Protein 3VYP (pdb70)

Secondary structure (DSSP, 8-state):
-------TT-EE-EEEES-TT-EE-TT--EEEEESS--S-HHHHHHTEEEEEES---EEEEESSSSEEEEEESSPPPTT-EEEEEE--TT-B-STT-EE---EEEEEEE---EEEEEETTTTEEEEEETTEEEEEEE-B-B-TTSPPPBEEEE---EEEEEEEEGGGGT--SSSSS--EEEEEEEEE--TTS-EEEE-GGGTTTTTT---BSSSEEE-HHHHHHHHHH--TT-EEEEES-SS-B--TTSSS-GGGS-HHHHHH-SS--/------SSPPB-EEEES-TT-EE-TTPPEEEEESS--S-HHHHHHHEEEEEES---EEEEESSSSEEEEEESSPPPTT-EEEEEE--BT-B-STT-BB---EEEEEEE---EEEEEETTTTEEEEEETTEEEEEEE-B-B-TTSPPPBEEEE---EEEEEEEEGGGGT--SSSTT--EEEEEEEEE--TT--EEEE-GGGTTTTTT---BSSSEEE-HHHHHHHHHH--TT-EEEEES-SS-B--TTSSS-GGGS-HHHHHH--

CATH classification: 2.60.40.3710 (+1 more: 2.40.440.10)

Organism: Mycobacterium tuberculosis (strain ATCC 25618 / H37Rv) (NCBI:txid83332)

InterPro domains:
  IPR005490 L,D-transpeptidase catalytic domain [PF03734] (256-377)
  IPR005490 L,D-transpeptidase catalytic domain [PS52029] (253-378)
  IPR005490 L,D-transpeptidase catalytic domain [cd16913] (261-378)
  IPR038063 L,D-transpeptidase catalytic domain-like [G3DSA:2.40.440.10] (251-392)
  IPR038063 L,D-transpeptidase catalytic domain-like [SSF141523] (251-377)
  IPR041280 Bacterial Ig domain, transpeptidase-associated [PF17964] (71-232)
  IPR050979 Bacterial L,D-transpeptidase [PTHR30582] (17-380)

B-factor: mean 23.91, std 18.4, range [8.26, 238.25]

Foldseek 3Di:
DDDADADPPQEKEWDWDDAAAEAAAQQDWIKIFIPDFFDFVVQQVVQKDKAKVVGADKAWAALDRGMITIDGQDGHDAFMKMKIKRRFPQGPRDPSHGYNGIDIGIYGYHWAWEWEQEPVQQWTFIDTNRDTDDIFFWAFAAPVQGAAFAKFFWDDWDQKDWDFCVVVVDHLPDVVTNTDIWGLWIDGFLVDATETEDPPCAVCGRPYHDDNGHIYTHHVVSNVCSVPHGGGHMYGYDDMPHHHDDCSRVGRVSVDRPVVRRVHDGDD/DAADDFPDEAKEWDWDDAAAEEAAQQDWIKIFIPDFFPAVVQQVVQKDKQKVVDADWAWAALDRGMITIDGQDGHDAFMKMKIKRRFHRGDRDPRYGYPGIDIHIYGYHWAWEWEQEPVQQWTFIDTNRHTDDIWFWAFAALVQGAAFAKFFWDDWDQKDWDWPVVVPDHLPDDVTNIDIWGLWIAGFLVGATETADCPCAVCGRPYHDDNGHIYTHHVVSNVCSVPHGGGHMYGYDDMPHHHDDCSRVRRVSRQNRVRRRVHD

Nearest PDB structures (foldseek):
  8j65-assembly2_B  TM=9.862E-01  e=6.750E-53  Mycobacterium tuberculosis
  4qra-assembly2_B  TM=9.720E-01  e=5.420E-53  Mycobacterium tuberculosis H37Rv
  5d7h-assembly1_A  TM=9.629E-01  e=1.234E-52  Mycobacterium tuberculosis CDC1551
  4qra-assembly1_A  TM=9.646E-01  e=1.537E-52  Mycobacterium tuberculosis H37Rv
  3tx4-assembly1_A  TM=9.701E-01  e=3.313E-52  Mycobacterium tuberculosis

Structure (mmCIF, N/CA/C/O backbone):
data_3VYP
#
_entry.id   3VYP
#
_cell.length_a   67.610
_cell.length_b   73.280
_cell.length_c   103.630
_cell.angle_alpha   90.00
_cell.angle_beta   90.00
_cell.angle_gamma   90.00
#
_symmetry.space_group_name_H-M   'P 21 21 21'
#
loop_
_entity.id
_entity.type
_entity.pdbx_description
1 polymer 'Probable conserved lipoprotein LPPS'
2 non-polymer GLYCEROL
3 non-polymer '(2S,3R,4S)-4-{[(3S,5R)-5-(dimethylcarbamoyl)pyrrolidin-3-yl]sulfanyl}-2-[(2S,3R)-3-hydroxy-1-oxobutan-2-yl]-3-methyl-3,4-dihydro-2H-pyrrole-5-carboxylic acid'
4 water water
#
loop_
_atom_site.group_PDB
_atom_site.id
_atom_site.type_symbol
_atom_site.label_atom_id
_atom_site.label_alt_id
_atom_site.label_comp_id
_atom_site.label_asym_id
_atom_site.label_entity_id
_atom_site.label_seq_id
_atom_site.pdbx_PDB_ins_code
_atom_site.Cartn_x
_atom_site.Cartn_y
_atom_site.Cartn_z
_atom_site.occupancy
_atom_site.B_iso_or_equiv
_atom_site.auth_seq_id
_atom_site.auth_comp_id
_atom_site.auth_asym_id
_atom_site.auth_atom_id
_atom_site.pdbx_PDB_model_num
ATOM 1 N N . LEU A 1 2 ? 23.692 -40.672 -8.052 1.00 47.95 141 LEU A N 1
ATOM 2 C CA . LEU A 1 2 ? 24.157 -39.896 -6.909 1.00 58.68 141 LEU A CA 1
ATOM 3 C C . LEU A 1 2 ? 25.243 -40.639 -6.134 1.00 42.67 141 LEU A C 1
ATOM 4 O O . LEU A 1 2 ? 25.017 -41.739 -5.623 1.00 30.27 141 LEU A O 1
ATOM 9 N N . THR A 1 3 ? 26.420 -40.027 -6.057 1.00 25.81 142 THR A N 1
ATOM 10 C CA . THR A 1 3 ? 27.560 -40.595 -5.347 1.00 26.39 142 THR A CA 1
ATOM 11 C C . THR A 1 3 ? 28.050 -39.640 -4.262 1.00 26.12 142 THR A C 1
ATOM 12 O O . THR A 1 3 ? 28.284 -38.457 -4.524 1.00 26.36 142 THR A O 1
ATOM 16 N N . PHE A 1 4 ? 28.204 -40.153 -3.047 1.00 21.80 143 PHE A N 1
ATOM 17 C CA . PHE A 1 4 ? 28.691 -39.346 -1.937 1.00 21.67 143 PHE A CA 1
ATOM 18 C C . PHE A 1 4 ? 30.147 -38.975 -2.135 1.00 21.75 143 PHE A C 1
ATOM 19 O O . PHE A 1 4 ? 30.967 -39.808 -2.519 1.00 26.86 143 PHE A O 1
ATOM 27 N N . GLN A 1 5 ? 30.462 -37.713 -1.871 1.00 23.37 144 GLN A N 1
ATOM 28 C CA . GLN A 1 5 ? 31.837 -37.254 -1.924 1.00 26.18 144 GLN A CA 1
ATOM 29 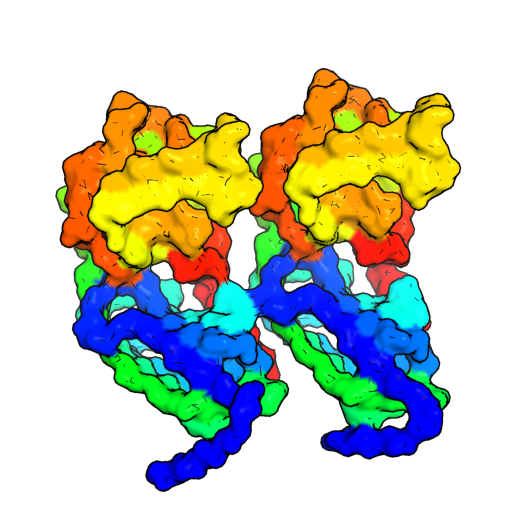C C . GLN A 1 5 ? 32.361 -37.009 -0.514 1.00 36.17 144 GLN A C 1
ATOM 30 O O . GLN A 1 5 ? 31.946 -36.065 0.165 1.00 27.02 144 GLN A O 1
ATOM 36 N N . THR A 1 6 ? 33.257 -37.884 -0.072 1.00 40.38 145 THR A N 1
ATOM 37 C CA . THR A 1 6 ? 33.959 -37.684 1.184 1.00 56.65 145 THR A CA 1
ATOM 38 C C . THR A 1 6 ? 34.758 -36.395 1.117 1.00 52.42 145 THR A C 1
ATOM 39 O O . THR A 1 6 ? 35.231 -36.006 0.045 1.00 37.57 145 THR A O 1
ATOM 43 N N . SER A 1 7 ? 34.891 -35.719 2.252 1.00 39.06 146 SER A N 1
ATOM 44 C CA . SER A 1 7 ? 35.687 -34.499 2.299 1.00 55.53 146 SER A CA 1
ATOM 45 C C . SER A 1 7 ? 36.612 -34.507 3.509 1.00 59.22 146 SER A C 1
ATOM 46 O O . SER A 1 7 ? 36.611 -35.448 4.298 1.00 34.94 146 SER A O 1
ATOM 49 N N . SER A 1 8 ? 37.403 -33.451 3.630 1.00 51.53 147 SER A N 1
ATOM 50 C CA . SER A 1 8 ? 38.279 -33.261 4.762 1.00 69.24 147 SER A CA 1
ATOM 51 C C . SER A 1 8 ? 38.368 -31.778 5.053 1.00 52.33 147 SER A C 1
ATOM 52 O O . SER A 1 8 ? 38.572 -30.982 4.144 1.00 34.90 147 SER A O 1
ATOM 55 N N . PRO A 1 9 ? 38.190 -31.393 6.325 1.00 53.37 148 PRO A N 1
ATOM 56 C CA . PRO A 1 9 ? 38.208 -29.988 6.738 1.00 64.20 148 PRO A CA 1
ATOM 57 C C . PRO A 1 9 ? 39.362 -29.221 6.091 1.00 64.34 148 PRO A C 1
ATOM 58 O O . PRO A 1 9 ? 40.445 -29.785 5.930 1.00 41.54 148 PRO A O 1
ATOM 62 N N . ALA A 1 10 ? 39.106 -27.976 5.700 1.00 47.68 149 ALA A N 1
ATOM 63 C CA . ALA A 1 10 ? 40.105 -27.103 5.101 1.00 58.51 149 ALA A CA 1
ATOM 64 C C . ALA A 1 10 ? 40.430 -27.444 3.646 1.00 50.42 149 ALA A C 1
ATOM 65 O O . ALA A 1 10 ? 41.387 -26.917 3.074 1.00 36.85 149 ALA A O 1
ATOM 67 N N . HIS A 1 11 ? 39.632 -28.313 3.039 1.00 34.65 150 HIS A N 1
ATOM 68 C CA . HIS A 1 11 ? 39.852 -28.694 1.647 1.00 33.67 150 HIS A CA 1
ATOM 69 C C . HIS A 1 11 ? 38.560 -28.638 0.837 1.00 19.14 150 HIS A C 1
ATOM 70 O O . HIS A 1 11 ? 38.386 -29.380 -0.128 1.00 27.84 150 HIS A O 1
ATOM 77 N N . LEU A 1 12 ? 37.665 -27.746 1.243 1.00 20.09 151 LEU A N 1
ATOM 78 C CA . LEU A 1 12 ? 36.381 -27.576 0.577 1.00 19.67 151 LEU A CA 1
ATOM 79 C C . LEU A 1 12 ? 36.166 -26.129 0.143 1.00 21.25 151 LEU A C 1
ATOM 80 O O . LEU A 1 12 ? 36.524 -25.193 0.861 1.00 20.29 151 LEU A O 1
ATOM 85 N N . THR A 1 13 ? 35.581 -25.951 -1.037 1.00 18.56 152 THR A N 1
ATOM 86 C CA . THR A 1 13 ? 35.168 -24.623 -1.485 1.00 23.82 152 THR A CA 1
ATOM 87 C C . THR A 1 13 ? 33.732 -24.646 -1.999 1.00 17.87 152 THR A C 1
ATOM 88 O O . THR A 1 13 ? 33.318 -25.571 -2.706 1.00 17.48 152 THR A O 1
ATOM 92 N N . MET A 1 14 ? 32.980 -23.618 -1.626 1.00 16.25 153 MET A N 1
ATOM 93 C CA . MET A 1 14 ? 31.586 -23.486 -2.009 1.00 17.26 153 MET A CA 1
ATOM 94 C C . MET A 1 14 ? 31.443 -22.461 -3.122 1.00 17.07 153 MET A C 1
ATOM 95 O O . MET A 1 14 ? 31.972 -21.354 -3.024 1.00 15.37 153 MET A O 1
ATOM 100 N N . PRO A 1 15 ? 30.726 -22.828 -4.187 1.00 13.76 154 PRO A N 1
ATOM 101 C CA . PRO A 1 15 ? 30.397 -21.868 -5.239 1.00 15.33 154 PRO A CA 1
ATOM 102 C C . PRO A 1 15 ? 29.155 -21.076 -4.867 1.00 14.78 154 PRO A C 1
ATOM 103 O O . PRO A 1 15 ? 28.253 -21.596 -4.204 1.00 16.29 154 PRO A O 1
ATOM 107 N N . TYR A 1 16 ? 29.136 -19.816 -5.282 1.00 13.83 155 TYR A N 1
ATOM 108 C CA . TYR A 1 16 ? 27.993 -18.942 -5.107 1.00 14.84 155 TYR A CA 1
ATOM 109 C C . TYR A 1 16 ? 27.699 -18.347 -6.469 1.00 15.48 155 TYR A C 1
ATOM 110 O O . TYR A 1 16 ? 28.576 -17.769 -7.109 1.00 15.07 155 TYR A O 1
ATOM 119 N N . VAL A 1 17 ? 26.460 -18.482 -6.913 1.00 15.22 156 VAL A N 1
ATOM 120 C CA A VAL A 1 17 ? 26.081 -18.073 -8.263 0.58 14.74 156 VAL A CA 1
ATOM 121 C CA B VAL A 1 17 ? 26.113 -18.060 -8.258 0.42 14.73 156 VAL A CA 1
ATOM 122 C C . VAL A 1 17 ? 25.181 -16.849 -8.270 1.00 14.39 156 VAL A C 1
ATOM 123 O O . VAL A 1 17 ? 24.278 -16.727 -7.441 1.00 17.09 156 VAL A O 1
ATOM 130 N N . MET A 1 18 ? 25.442 -15.943 -9.207 1.00 14.68 157 MET A N 1
ATOM 131 C CA A MET A 1 18 ? 24.582 -14.797 -9.466 0.67 13.98 157 MET A CA 1
ATOM 132 C CA B MET A 1 18 ? 24.557 -14.820 -9.463 0.33 14.80 157 MET A CA 1
ATOM 133 C C . MET A 1 18 ? 24.303 -14.745 -10.964 1.00 14.80 157 MET A C 1
ATOM 134 O O . MET A 1 18 ? 25.110 -15.224 -11.757 1.00 14.95 157 MET A O 1
ATOM 143 N N . PRO A 1 19 ? 23.161 -14.162 -11.364 1.00 12.87 158 PRO A N 1
ATOM 144 C CA . PRO A 1 19 ? 22.123 -13.556 -10.522 1.00 14.88 158 PRO A CA 1
ATOM 145 C C . PRO A 1 19 ? 21.256 -14.599 -9.824 1.00 18.78 158 PRO A C 1
ATOM 146 O O . PRO A 1 19 ? 21.498 -15.797 -9.959 1.00 17.19 158 PRO A O 1
ATOM 150 N N . GLY A 1 20 ? 20.253 -14.129 -9.088 1.00 19.13 159 GLY A N 1
ATOM 151 C CA . GLY A 1 20 ? 19.420 -14.995 -8.274 1.00 20.24 159 GLY A CA 1
ATOM 152 C C . GLY A 1 20 ? 18.482 -15.887 -9.063 1.00 18.68 159 GLY A C 1
ATOM 153 O O . GLY A 1 20 ? 18.100 -15.573 -10.193 1.00 19.32 159 GLY A O 1
ATOM 154 N N . ASP A 1 21 ? 18.103 -17.008 -8.458 1.00 20.01 160 ASP A N 1
ATOM 155 C CA . ASP A 1 21 ? 17.190 -17.952 -9.088 1.00 22.42 160 ASP A CA 1
ATOM 156 C C . ASP A 1 21 ? 15.843 -17.280 -9.344 1.00 16.82 160 ASP A C 1
ATOM 157 O O . ASP A 1 21 ? 15.232 -16.727 -8.429 1.00 19.43 160 ASP A O 1
ATOM 162 N N . GLY A 1 22 ? 15.396 -17.309 -10.597 1.00 17.45 161 GLY A N 1
ATOM 163 C CA . GLY A 1 22 ? 14.111 -16.742 -10.965 1.00 20.18 161 GLY A CA 1
ATOM 164 C C . GLY A 1 22 ? 14.127 -15.248 -11.225 1.00 21.68 161 GLY A C 1
ATOM 165 O O . GLY A 1 22 ? 13.106 -14.659 -11.574 1.00 21.39 161 GLY A O 1
ATOM 166 N N . GLU A 1 23 ? 15.285 -14.621 -11.064 1.00 16.70 162 GLU A N 1
ATOM 167 C CA . GLU A 1 23 ? 15.359 -13.174 -11.240 1.00 17.69 162 GLU A CA 1
ATOM 168 C C . GLU A 1 23 ? 15.242 -12.732 -12.696 1.00 17.27 162 GLU A C 1
ATOM 169 O O . GLU A 1 23 ? 15.607 -13.465 -13.619 1.00 20.19 162 GLU A O 1
ATOM 175 N N . VAL A 1 24 ? 14.704 -11.534 -12.892 1.00 15.24 163 VAL A N 1
ATOM 176 C CA . VAL A 1 24 ? 14.726 -10.890 -14.194 1.00 15.35 163 VAL A CA 1
ATOM 177 C C . VAL A 1 24 ? 15.805 -9.817 -14.141 1.00 15.11 163 VAL A C 1
ATOM 178 O O . VAL A 1 24 ? 15.786 -8.957 -13.260 1.00 17.60 163 VAL A O 1
ATOM 182 N N . VAL A 1 25 ? 16.759 -9.879 -15.065 1.00 12.82 164 VAL A N 1
ATOM 183 C CA . VAL A 1 25 ? 17.900 -8.968 -15.040 1.00 13.78 164 VAL A CA 1
ATOM 184 C C . VAL A 1 25 ? 18.071 -8.262 -16.379 1.00 13.50 164 VAL A C 1
ATOM 185 O O . VAL A 1 25 ? 17.469 -8.656 -17.377 1.00 12.76 164 VAL A O 1
ATOM 189 N N . GLY A 1 26 ? 18.894 -7.220 -16.398 1.00 12.10 165 GLY A N 1
ATOM 190 C CA . GLY A 1 26 ? 19.137 -6.471 -17.617 1.00 12.23 165 GLY A CA 1
ATOM 191 C C . GLY A 1 26 ? 20.038 -7.156 -18.633 1.00 13.90 165 GLY A C 1
ATOM 192 O O . GLY A 1 26 ? 20.609 -8.227 -18.374 1.00 11.85 165 GLY A O 1
ATOM 193 N N . VAL A 1 27 ? 20.176 -6.519 -19.793 1.00 11.86 166 VAL A N 1
ATOM 194 C CA . VAL A 1 27 ? 20.848 -7.127 -20.937 1.00 11.89 166 VAL A CA 1
ATOM 195 C C . VAL A 1 27 ? 22.363 -7.189 -20.781 1.00 12.28 166 VAL A C 1
ATOM 196 O O . VAL A 1 27 ? 23.046 -7.819 -21.597 1.00 11.88 166 VAL A O 1
ATOM 200 N N . GLY A 1 28 ? 22.885 -6.547 -19.736 1.00 11.27 167 GLY A N 1
ATOM 201 C CA . GLY A 1 28 ? 24.313 -6.594 -19.475 1.00 10.78 167 GLY A CA 1
ATOM 202 C C . GLY A 1 28 ? 24.758 -7.559 -18.388 1.00 9.57 167 GLY A C 1
ATOM 203 O O . GLY A 1 28 ? 25.945 -7.606 -18.063 1.00 10.39 167 GLY A O 1
ATOM 204 N N . GLU A 1 29 ? 23.832 -8.337 -17.829 1.00 10.46 168 GLU A N 1
ATOM 205 C CA . GLU A 1 29 ? 24.160 -9.168 -16.670 1.00 11.92 168 GLU A CA 1
ATOM 206 C C . GLU A 1 29 ? 24.943 -10.423 -17.040 1.00 12.02 168 GLU A C 1
ATOM 207 O O . GLU A 1 29 ? 24.416 -11.309 -17.702 1.00 14.13 168 GLU A O 1
ATOM 213 N N . PRO A 1 30 ? 26.198 -10.527 -16.575 1.00 11.51 169 PRO A N 1
ATOM 214 C CA . PRO A 1 30 ? 26.927 -11.782 -16.789 1.00 11.83 169 PRO A CA 1
ATOM 215 C C . PRO A 1 30 ? 26.482 -12.854 -15.802 1.00 10.54 169 PRO A C 1
ATOM 216 O O . PRO A 1 30 ? 25.976 -12.526 -14.722 1.00 13.33 169 PRO A O 1
ATOM 220 N N . VAL A 1 31 ? 26.651 -14.120 -16.166 1.00 10.19 170 VAL A N 1
ATOM 221 C CA . VAL A 1 31 ? 26.570 -15.184 -15.175 1.00 9.56 170 VAL A CA 1
ATOM 222 C C . VAL A 1 31 ? 27.832 -15.080 -14.327 1.00 10.79 170 VAL A C 1
ATOM 223 O O . VAL A 1 31 ? 28.928 -14.888 -14.858 1.00 11.47 170 VAL A O 1
ATOM 227 N N . ALA A 1 32 ? 27.684 -15.181 -13.010 1.00 12.47 171 ALA A N 1
ATOM 228 C CA . ALA A 1 32 ? 28.836 -15.096 -12.117 1.00 13.75 171 ALA A CA 1
ATOM 229 C C . ALA A 1 32 ? 28.885 -16.296 -11.187 1.00 11.59 171 ALA A C 1
ATOM 230 O O . ALA A 1 32 ? 27.894 -16.626 -10.543 1.00 14.36 171 ALA A O 1
ATOM 232 N N . ILE A 1 33 ? 30.036 -16.951 -11.133 1.00 10.83 172 ILE A N 1
ATOM 233 C CA . ILE A 1 33 ? 30.263 -17.986 -10.143 1.00 11.91 172 ILE A CA 1
ATOM 234 C C . ILE A 1 33 ? 31.468 -17.585 -9.311 1.00 11.98 172 ILE A C 1
ATOM 235 O O . ILE A 1 33 ? 32.587 -17.506 -9.819 1.00 12.75 172 ILE A O 1
ATOM 240 N N . ARG A 1 34 ? 31.220 -17.303 -8.038 1.00 12.72 173 ARG A N 1
ATOM 241 C CA . ARG A 1 34 ? 32.266 -16.877 -7.126 1.00 13.06 173 ARG A CA 1
ATOM 242 C C . ARG A 1 34 ? 32.473 -17.955 -6.074 1.00 13.05 173 ARG A C 1
ATOM 243 O O . ARG A 1 34 ? 31.517 -18.414 -5.452 1.00 17.10 173 ARG A O 1
ATOM 251 N N . PHE A 1 35 ? 33.721 -18.362 -5.888 1.00 13.81 174 PHE A N 1
ATOM 252 C CA . PHE A 1 35 ? 34.051 -19.392 -4.916 1.00 16.02 174 PHE A CA 1
ATOM 253 C C . PHE A 1 35 ? 34.577 -18.750 -3.644 1.00 17.10 174 PHE A C 1
ATOM 254 O O . PHE A 1 35 ? 35.144 -17.655 -3.695 1.00 15.50 174 PHE A O 1
ATOM 262 N N . ASP A 1 36 ? 34.390 -19.418 -2.507 1.00 15.12 175 ASP A N 1
ATOM 263 C CA . ASP A 1 36 ? 34.873 -18.867 -1.241 1.00 17.25 175 ASP A CA 1
ATOM 264 C C . ASP A 1 36 ? 36.341 -19.186 -0.970 1.00 16.05 175 ASP A C 1
ATOM 265 O O . ASP A 1 36 ? 36.867 -18.864 0.094 1.00 19.06 175 ASP A O 1
ATOM 270 N N . GLU A 1 37 ? 36.993 -19.802 -1.949 1.00 15.95 176 GLU A N 1
ATOM 271 C CA . GLU A 1 37 ? 38.434 -20.028 -1.915 1.00 15.08 176 GLU A CA 1
ATOM 272 C C . GLU A 1 37 ? 39.014 -19.693 -3.281 1.00 18.89 176 GLU A C 1
ATOM 273 O O . GLU A 1 37 ? 38.289 -19.644 -4.275 1.00 18.45 176 GLU A O 1
ATOM 279 N N . ASN A 1 38 ? 40.322 -19.465 -3.333 1.00 16.49 177 ASN A N 1
ATOM 280 C CA . ASN A 1 38 ? 41.014 -19.325 -4.607 1.00 15.81 177 ASN A CA 1
ATOM 281 C C . ASN A 1 38 ? 40.971 -20.628 -5.405 1.00 16.06 177 ASN A C 1
ATOM 282 O O . ASN A 1 38 ? 41.120 -21.716 -4.850 1.00 17.88 177 ASN A O 1
ATOM 287 N N . ILE A 1 39 ? 40.766 -20.514 -6.711 1.00 16.15 178 ILE A N 1
ATOM 288 C CA . ILE A 1 39 ? 40.703 -21.680 -7.580 1.00 15.14 178 ILE A CA 1
ATOM 289 C C . ILE A 1 39 ? 41.986 -21.833 -8.393 1.00 17.55 178 ILE A C 1
ATOM 290 O O . ILE A 1 39 ? 42.332 -20.963 -9.191 1.00 20.23 178 ILE A O 1
ATOM 295 N N . ALA A 1 40 ? 42.694 -22.938 -8.192 1.00 17.84 179 ALA A N 1
ATOM 296 C CA . ALA A 1 40 ? 43.945 -23.169 -8.906 1.00 23.34 179 ALA A CA 1
ATOM 297 C C . ALA A 1 40 ? 43.712 -23.765 -10.293 1.00 23.65 179 ALA A C 1
ATOM 298 O O . ALA A 1 40 ? 44.376 -23.392 -11.261 1.00 24.37 179 ALA A O 1
ATOM 300 N N . ASP A 1 41 ? 42.766 -24.693 -10.388 1.00 19.33 180 ASP A N 1
ATOM 301 C CA . ASP A 1 41 ? 42.467 -25.337 -11.661 1.00 16.81 180 ASP A CA 1
ATOM 302 C C . ASP A 1 41 ? 41.221 -24.720 -12.291 1.00 17.33 180 ASP A C 1
ATOM 303 O O . ASP A 1 41 ? 40.107 -25.221 -12.124 1.00 15.90 180 ASP A O 1
ATOM 308 N N . ARG A 1 42 ? 41.418 -23.621 -13.010 1.00 15.19 181 ARG A N 1
ATOM 309 C CA . ARG A 1 42 ? 40.312 -22.921 -13.648 1.00 17.37 181 ARG A CA 1
ATOM 310 C C . ARG A 1 42 ? 39.629 -23.788 -14.693 1.00 16.18 181 ARG A C 1
ATOM 311 O O . ARG A 1 42 ? 38.409 -23.741 -14.839 1.00 14.40 181 ARG A O 1
ATOM 319 N N . GLY A 1 43 ? 40.416 -24.572 -15.423 1.00 17.58 182 GLY A N 1
ATOM 320 C CA . GLY A 1 43 ? 39.872 -25.462 -16.431 1.00 17.69 182 GLY A CA 1
ATOM 321 C C . GLY A 1 43 ? 38.880 -26.449 -15.837 1.00 17.79 182 GLY A C 1
ATOM 322 O O . GLY A 1 43 ? 37.818 -26.695 -16.409 1.00 15.76 182 GLY A O 1
ATOM 323 N N . ALA A 1 44 ? 39.221 -27.010 -14.682 1.00 18.27 183 ALA A N 1
ATOM 324 C CA . ALA A 1 44 ? 38.323 -27.942 -14.002 1.00 17.98 183 ALA A CA 1
ATOM 325 C C . ALA A 1 44 ? 37.019 -27.253 -13.607 1.00 19.54 183 ALA A C 1
ATOM 326 O O . ALA A 1 44 ? 35.935 -27.812 -13.779 1.00 16.12 183 ALA A O 1
ATOM 328 N N . ALA A 1 45 ? 37.122 -26.032 -13.087 1.00 14.10 184 ALA A N 1
ATOM 329 C CA . ALA A 1 45 ? 35.933 -25.281 -12.703 1.00 15.13 184 ALA A CA 1
ATOM 330 C C . ALA A 1 45 ? 35.026 -25.028 -13.908 1.00 15.48 184 ALA A C 1
ATOM 331 O O . ALA A 1 45 ? 33.815 -25.230 -13.835 1.00 14.48 184 ALA A O 1
ATOM 333 N N . GLU A 1 46 ? 35.615 -24.587 -15.017 1.00 13.12 185 GLU A N 1
ATOM 334 C CA . GLU A 1 46 ? 34.834 -24.301 -16.214 1.00 15.59 185 GLU A CA 1
ATOM 335 C C . GLU A 1 46 ? 34.156 -25.555 -16.750 1.00 13.35 185 GLU A C 1
ATOM 336 O O . GLU A 1 46 ? 32.996 -25.511 -17.168 1.00 14.23 185 GLU A O 1
ATOM 342 N N . LYS A 1 47 ? 34.873 -26.671 -16.718 1.00 13.90 186 LYS A N 1
ATOM 343 C CA . LYS A 1 47 ? 34.338 -27.927 -17.234 1.00 15.68 186 LYS A CA 1
ATOM 344 C C . LYS A 1 47 ? 33.112 -28.348 -16.426 1.00 16.12 186 LYS A C 1
ATOM 345 O O . LYS A 1 47 ? 32.182 -28.956 -16.955 1.00 17.14 186 LYS A O 1
ATOM 351 N N . ALA A 1 48 ? 33.118 -28.005 -15.143 1.00 13.14 187 ALA A N 1
ATOM 352 C CA . ALA A 1 48 ? 32.047 -28.391 -14.227 1.00 15.48 187 ALA A CA 1
ATOM 353 C C . ALA A 1 48 ? 30.833 -27.464 -14.284 1.00 14.94 187 ALA A C 1
ATOM 354 O O . ALA A 1 48 ? 29.812 -27.737 -13.653 1.00 16.21 187 ALA A O 1
ATOM 356 N N . ILE A 1 49 ? 30.942 -26.368 -15.027 1.00 13.06 188 ILE A N 1
ATOM 357 C CA . ILE A 1 49 ? 29.858 -25.397 -15.101 1.00 14.10 188 ILE A CA 1
ATOM 358 C C . ILE A 1 49 ? 29.208 -25.414 -16.474 1.00 14.40 188 ILE A C 1
ATOM 359 O O . ILE A 1 49 ? 29.855 -25.132 -17.487 1.00 15.76 188 ILE A O 1
ATOM 364 N N . LYS A 1 50 ? 27.924 -25.752 -16.498 1.00 13.61 189 LYS A N 1
ATOM 365 C CA . LYS A 1 50 ? 27.175 -25.860 -17.740 1.00 13.43 189 LYS A CA 1
ATOM 366 C C . LYS A 1 50 ? 26.156 -24.742 -17.828 1.00 13.82 189 LYS A C 1
ATOM 367 O O . LYS A 1 50 ? 25.194 -24.696 -17.056 1.00 14.52 189 LYS A O 1
ATOM 373 N N . ILE A 1 51 ? 26.374 -23.834 -18.771 1.00 13.53 190 ILE A N 1
ATOM 374 C CA . ILE A 1 51 ? 25.455 -22.733 -18.991 1.00 13.85 190 ILE A CA 1
ATOM 375 C C . ILE A 1 51 ? 24.780 -22.932 -20.332 1.00 17.04 190 ILE A C 1
ATOM 376 O O . ILE A 1 51 ? 25.444 -23.159 -21.341 1.00 18.58 190 ILE A O 1
ATOM 381 N N . THR A 1 52 ? 23.454 -22.891 -20.326 1.00 12.51 191 THR A N 1
ATOM 382 C CA . THR A 1 52 ? 22.685 -23.021 -21.553 1.00 14.39 191 THR A CA 1
ATOM 383 C C . THR A 1 52 ? 21.719 -21.851 -21.680 1.00 13.63 191 THR A C 1
ATOM 384 O O . THR A 1 52 ? 21.273 -21.278 -20.680 1.00 14.55 191 THR A O 1
ATOM 388 N N . THR A 1 53 ? 21.422 -21.488 -22.921 1.00 12.58 192 THR A N 1
ATOM 389 C CA . THR A 1 53 ? 20.646 -20.291 -23.212 1.00 13.50 192 THR A CA 1
ATOM 390 C C . THR A 1 53 ? 19.550 -20.586 -24.234 1.00 12.39 192 THR A C 1
ATOM 391 O O . THR A 1 53 ? 19.673 -21.504 -25.053 1.00 12.67 192 THR A O 1
ATOM 395 N N . ASN A 1 54 ? 18.479 -19.803 -24.184 1.00 12.18 193 ASN A N 1
ATOM 396 C CA . ASN A 1 54 ? 17.368 -19.996 -25.104 1.00 12.51 193 ASN A CA 1
ATOM 397 C C . ASN A 1 54 ? 16.639 -18.677 -25.310 1.00 13.22 193 ASN A C 1
ATOM 398 O O . ASN A 1 54 ? 16.040 -18.155 -24.374 1.00 14.27 193 ASN A O 1
ATOM 403 N N . PRO A 1 55 ? 16.704 -18.113 -26.529 1.00 11.88 194 PRO A N 1
ATOM 404 C CA . PRO A 1 55 ? 17.401 -18.611 -27.722 1.00 14.27 194 PRO A CA 1
ATOM 405 C C . PRO A 1 55 ? 18.898 -18.759 -27.495 1.00 12.76 194 PRO A C 1
ATOM 406 O O . PRO A 1 55 ? 19.492 -17.961 -26.761 1.00 13.67 194 PRO A O 1
ATOM 410 N N . PRO A 1 56 ? 19.510 -19.775 -28.115 1.00 12.24 195 PRO A N 1
ATOM 411 C CA . PRO A 1 56 ? 20.921 -20.077 -27.859 1.00 14.17 195 PRO A CA 1
ATOM 412 C C . PRO A 1 56 ? 21.872 -19.035 -28.436 1.00 14.14 195 PRO A C 1
ATOM 413 O O . PRO A 1 56 ? 21.743 -18.634 -29.598 1.00 15.55 195 PRO A O 1
ATOM 417 N N . VAL A 1 57 ? 22.820 -18.599 -27.613 1.00 13.31 196 VAL A N 1
ATOM 418 C CA A VAL A 1 57 ? 23.858 -17.679 -28.056 0.52 13.15 196 VAL A CA 1
ATOM 419 C CA B VAL A 1 57 ? 23.867 -17.695 -28.072 0.48 13.54 196 VAL A CA 1
ATOM 420 C C . VAL A 1 57 ? 25.226 -18.169 -27.577 1.00 11.60 196 VAL A C 1
ATOM 421 O O . VAL A 1 57 ? 25.330 -18.816 -26.531 1.00 14.33 196 VAL A O 1
ATOM 428 N N . GLU A 1 58 ? 26.263 -17.859 -28.346 1.00 12.09 197 GLU A N 1
ATOM 429 C CA . GLU A 1 58 ? 27.629 -18.217 -27.991 1.00 13.30 197 GLU A CA 1
ATOM 430 C C . GLU A 1 58 ? 28.061 -17.373 -26.797 1.00 11.52 197 GLU A C 1
ATOM 431 O O . GLU A 1 58 ? 27.876 -16.164 -26.789 1.00 11.93 197 GLU A O 1
ATOM 437 N N . GLY A 1 59 ? 28.619 -18.022 -25.786 1.00 12.38 198 GLY A N 1
ATOM 438 C CA . GLY A 1 59 ? 29.144 -17.329 -24.624 1.00 11.97 198 GLY A CA 1
ATOM 439 C C . GLY A 1 59 ? 30.436 -17.984 -24.192 1.00 12.15 198 GLY A C 1
ATOM 440 O O . GLY A 1 59 ? 30.784 -19.070 -24.671 1.00 12.17 198 GLY A O 1
ATOM 441 N N . ALA A 1 60 ? 31.144 -17.341 -23.270 1.00 10.23 199 ALA A N 1
ATOM 442 C CA . ALA A 1 60 ? 32.437 -17.857 -22.842 1.00 10.29 199 ALA A CA 1
ATOM 443 C C . ALA A 1 60 ? 32.793 -17.365 -21.447 1.00 11.14 199 ALA A C 1
ATOM 444 O O . ALA A 1 60 ? 32.302 -16.317 -21.004 1.00 8.69 199 ALA A O 1
ATOM 446 N N . PHE A 1 61 ? 33.663 -18.119 -20.777 1.00 9.28 200 PHE A N 1
ATOM 447 C CA . PHE A 1 61 ? 34.131 -17.798 -19.429 1.00 10.97 200 PHE A CA 1
ATOM 448 C C . PHE A 1 61 ? 35.357 -16.889 -19.430 1.00 9.12 200 PHE A C 1
ATOM 449 O O . PHE A 1 61 ? 36.265 -17.044 -20.259 1.00 10.64 200 PHE A O 1
ATOM 457 N N . TYR A 1 62 ? 35.408 -15.986 -18.457 1.00 9.35 201 TYR A N 1
ATOM 458 C CA . TYR A 1 62 ? 36.603 -15.183 -18.199 1.00 9.44 201 TYR A CA 1
ATOM 459 C C . TYR 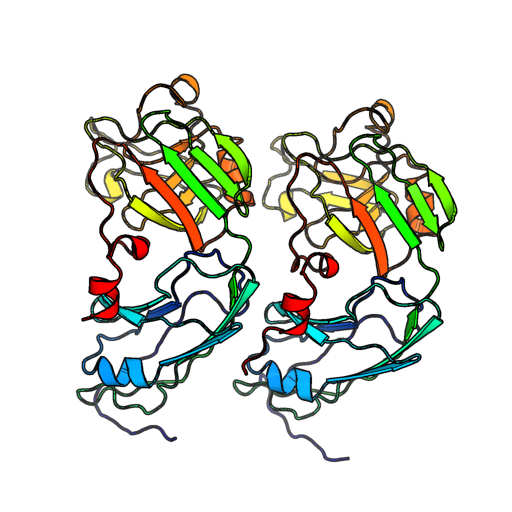A 1 62 ? 36.703 -14.946 -16.694 1.00 11.14 201 TYR A C 1
ATOM 460 O O . TYR A 1 62 ? 35.714 -14.603 -16.054 1.00 10.97 201 TYR A O 1
ATOM 469 N N . TRP A 1 63 ? 37.890 -15.151 -16.128 1.00 10.69 202 TRP A N 1
ATOM 470 C CA . TRP A 1 63 ? 38.105 -14.973 -14.691 1.00 10.15 202 TRP A CA 1
ATOM 471 C C . TRP A 1 63 ? 38.534 -13.549 -14.368 1.00 11.29 202 TRP A C 1
ATOM 472 O O . TRP A 1 63 ? 39.526 -13.059 -14.910 1.00 11.86 202 TRP A O 1
ATOM 483 N N . LEU A 1 64 ? 37.787 -12.880 -13.493 1.00 11.02 203 LEU A N 1
ATOM 484 C CA . LEU A 1 64 ? 38.136 -11.519 -13.083 1.00 11.03 203 LEU A CA 1
ATOM 485 C C . LEU A 1 64 ? 39.301 -11.528 -12.109 1.00 13.02 203 LEU A C 1
ATOM 486 O O . LEU A 1 64 ? 40.032 -10.543 -11.987 1.00 14.89 203 LEU A O 1
ATOM 491 N N . ASN A 1 65 ? 39.446 -12.644 -11.404 1.00 13.76 204 ASN A N 1
ATOM 492 C CA . ASN A 1 65 ? 40.466 -12.832 -10.374 1.00 13.06 204 ASN A CA 1
ATOM 493 C C . ASN A 1 65 ? 40.470 -14.313 -9.988 1.00 12.90 204 ASN A C 1
ATOM 494 O O . ASN A 1 65 ? 39.849 -15.125 -10.671 1.00 14.71 204 ASN A O 1
ATOM 499 N N . ASN A 1 66 ? 41.163 -14.679 -8.915 1.00 14.67 205 ASN A N 1
ATOM 500 C CA . ASN A 1 66 ? 41.260 -16.083 -8.534 1.00 14.04 205 ASN A CA 1
ATOM 501 C C . ASN A 1 66 ? 39.992 -16.672 -7.930 1.00 16.32 205 ASN A C 1
ATOM 502 O O . ASN A 1 66 ? 39.902 -17.884 -7.741 1.00 16.33 205 ASN A O 1
ATOM 507 N N . ARG A 1 67 ? 39.033 -15.811 -7.615 1.00 14.32 206 ARG A N 1
ATOM 508 C CA . ARG A 1 67 ? 37.842 -16.211 -6.872 1.00 14.64 206 ARG A CA 1
ATOM 509 C C . ARG A 1 67 ? 36.595 -16.296 -7.743 1.00 14.56 206 ARG A C 1
ATOM 510 O O . ARG A 1 67 ? 35.654 -17.028 -7.431 1.00 15.57 206 ARG A O 1
ATOM 518 N N . GLU A 1 68 ? 36.572 -15.541 -8.833 1.00 13.17 207 GLU A N 1
ATOM 519 C CA . GLU A 1 68 ? 35.315 -15.334 -9.539 1.00 12.63 207 GLU A CA 1
ATOM 520 C C . GLU A 1 68 ? 35.433 -15.433 -11.053 1.00 10.38 207 GLU A C 1
ATOM 521 O O . GLU A 1 68 ? 36.257 -14.758 -11.678 1.00 11.72 207 GLU A O 1
ATOM 527 N N . VAL A 1 69 ? 34.594 -16.284 -11.629 1.00 9.61 208 VAL A N 1
ATOM 528 C CA . VAL A 1 69 ? 34.528 -16.435 -13.077 1.00 11.23 208 VAL A CA 1
ATOM 529 C C . VAL A 1 69 ? 33.213 -15.868 -13.596 1.00 10.94 208 VAL A C 1
ATOM 530 O O . VAL A 1 69 ? 32.189 -15.911 -12.898 1.00 11.32 208 VAL A O 1
ATOM 534 N N . ARG A 1 70 ? 33.256 -15.290 -14.796 1.00 9.86 209 ARG A N 1
ATOM 535 C CA . ARG A 1 70 ? 32.085 -14.700 -15.416 1.00 9.21 209 ARG A CA 1
ATOM 536 C C . ARG A 1 70 ? 31.847 -15.356 -16.768 1.00 9.84 209 ARG A C 1
ATOM 537 O O . ARG A 1 70 ? 32.786 -15.810 -17.417 1.00 12.19 209 ARG A O 1
ATOM 545 N N . TRP A 1 71 ? 30.587 -15.406 -17.187 1.00 9.93 210 TRP A N 1
ATOM 546 C CA . TRP A 1 71 ? 30.225 -15.932 -18.502 1.00 10.12 210 TRP A CA 1
ATOM 547 C C . TRP A 1 71 ? 29.262 -14.954 -19.157 1.00 10.61 210 TRP A C 1
ATOM 548 O O . TRP A 1 71 ? 28.286 -14.533 -18.542 1.00 10.96 210 TRP A O 1
ATOM 559 N N . ARG A 1 72 ? 29.534 -14.588 -20.404 1.00 9.59 211 ARG A N 1
ATOM 560 C CA . ARG A 1 72 ? 28.628 -13.712 -21.136 1.00 8.26 211 ARG A CA 1
ATOM 561 C C . ARG A 1 72 ? 28.777 -13.965 -22.628 1.00 10.31 211 ARG A C 1
ATOM 562 O O . ARG A 1 72 ? 29.770 -14.544 -23.062 1.00 11.58 211 ARG A O 1
ATOM 570 N N . PRO A 1 73 ? 27.789 -13.519 -23.418 1.00 10.63 212 PRO A N 1
ATOM 571 C CA . PRO A 1 73 ? 27.928 -13.511 -24.878 1.00 10.89 212 PRO A CA 1
ATOM 572 C C . PRO A 1 73 ? 28.756 -12.325 -25.368 1.00 10.72 212 PRO A C 1
ATOM 573 O O . PRO A 1 73 ? 29.197 -11.480 -24.577 1.00 10.30 212 PRO A O 1
ATOM 577 N N . GLU A 1 74 ? 28.942 -12.263 -26.684 1.00 10.79 213 GLU A N 1
ATOM 578 C CA . GLU A 1 74 ? 29.712 -11.206 -27.321 1.00 12.36 213 GLU A CA 1
ATOM 579 C C . GLU A 1 74 ? 28.996 -9.861 -27.252 1.00 10.69 213 GLU A C 1
ATOM 580 O O . GLU A 1 74 ? 29.622 -8.817 -27.056 1.00 12.94 213 GLU A O 1
ATOM 586 N N . HIS A 1 75 ? 27.679 -9.900 -27.415 1.00 11.70 214 HIS A N 1
ATOM 587 C CA . HIS A 1 75 ? 26.860 -8.700 -27.355 1.00 13.22 214 HIS A CA 1
ATOM 588 C C . HIS A 1 75 ? 25.853 -8.803 -26.223 1.00 10.06 214 HIS A C 1
ATOM 589 O O . HIS A 1 75 ? 25.619 -9.887 -25.686 1.00 11.26 214 HIS A O 1
ATOM 596 N N . PHE A 1 76 ? 25.260 -7.670 -25.857 1.00 10.76 215 PHE A N 1
ATOM 597 C CA . PHE A 1 76 ? 24.243 -7.662 -24.807 1.00 10.33 215 PHE A CA 1
ATOM 598 C C . PHE A 1 76 ? 23.179 -8.718 -25.093 1.00 11.26 215 PHE A C 1
ATOM 599 O O . PHE A 1 76 ? 22.878 -9.022 -26.254 1.00 13.23 215 PHE A O 1
ATOM 607 N N . TRP A 1 77 ? 22.596 -9.272 -24.036 1.00 12.95 216 TRP A N 1
ATOM 608 C CA . TRP A 1 77 ? 21.576 -10.298 -24.194 1.00 12.35 216 TRP A CA 1
ATOM 609 C C . TRP A 1 77 ? 20.374 -9.763 -24.956 1.00 12.27 216 TRP A C 1
ATOM 610 O O . TRP A 1 77 ? 20.016 -8.591 -24.829 1.00 12.67 216 TRP A O 1
ATOM 621 N N . LYS A 1 78 ? 19.723 -10.635 -25.717 1.00 12.35 217 LYS A N 1
ATOM 622 C CA . LYS A 1 78 ? 18.427 -10.301 -26.285 1.00 14.64 217 LYS A CA 1
ATOM 623 C C . LYS A 1 78 ? 17.359 -10.407 -25.195 1.00 12.86 217 LYS A C 1
ATOM 624 O O . LYS A 1 78 ? 17.274 -11.415 -24.497 1.00 12.68 217 LYS A O 1
ATOM 630 N N . PRO A 1 79 ? 16.533 -9.363 -25.035 1.00 14.53 218 PRO A N 1
ATOM 631 C CA . PRO A 1 79 ? 15.440 -9.466 -24.063 1.00 12.67 218 PRO A CA 1
ATOM 632 C C . PRO A 1 79 ? 14.596 -10.725 -24.266 1.00 13.96 218 PRO A C 1
ATOM 633 O O . PRO A 1 79 ? 14.321 -11.114 -25.403 1.00 15.13 218 PRO A O 1
ATOM 637 N N . GLY A 1 80 ? 14.201 -11.357 -23.167 1.00 14.31 219 GLY A N 1
ATOM 638 C CA . GLY A 1 80 ? 13.392 -12.564 -23.224 1.00 16.84 219 GLY A CA 1
ATOM 639 C C . GLY A 1 80 ? 14.194 -13.851 -23.115 1.00 13.64 219 GLY A C 1
ATOM 640 O O . GLY A 1 80 ? 13.633 -14.927 -22.891 1.00 17.07 219 GLY A O 1
ATOM 641 N N . THR A 1 81 ? 15.509 -13.748 -23.285 1.00 13.72 220 THR A N 1
ATOM 642 C CA . THR A 1 81 ? 16.377 -14.918 -23.224 1.00 12.28 220 THR A CA 1
ATOM 643 C C . THR A 1 81 ? 16.284 -15.590 -21.854 1.00 11.33 220 THR A C 1
ATOM 644 O O . THR A 1 81 ? 16.276 -14.905 -20.830 1.00 12.77 220 THR A O 1
ATOM 648 N N . ALA A 1 82 ? 16.192 -16.919 -21.846 1.00 11.34 221 ALA A N 1
ATOM 649 C CA . ALA A 1 82 ? 16.224 -17.699 -20.616 1.00 13.93 221 ALA A CA 1
ATOM 650 C C . ALA A 1 82 ? 17.612 -18.293 -20.462 1.00 13.67 221 ALA A C 1
ATOM 651 O O . ALA A 1 82 ? 18.189 -18.799 -21.431 1.00 13.60 221 ALA A O 1
ATOM 653 N N . VAL A 1 83 ? 18.142 -18.245 -19.244 1.00 11.00 222 VAL A N 1
ATOM 654 C CA . VAL A 1 83 ? 19.482 -18.735 -18.978 1.00 13.32 222 VAL A CA 1
ATOM 655 C C . VAL A 1 83 ? 19.447 -19.734 -17.839 1.00 12.93 222 VAL A C 1
ATOM 656 O O . VAL A 1 83 ? 18.872 -19.465 -16.787 1.00 14.31 222 VAL A O 1
ATOM 660 N N . ASP A 1 84 ? 20.056 -20.893 -18.062 1.00 12.86 223 ASP A N 1
ATOM 661 C CA . ASP A 1 84 ? 20.129 -21.946 -17.060 1.00 13.83 223 ASP A CA 1
ATOM 662 C C . ASP A 1 84 ? 21.584 -22.184 -16.691 1.00 13.17 223 ASP A C 1
ATOM 663 O O . ASP A 1 84 ? 22.436 -22.325 -17.566 1.00 12.64 223 ASP A O 1
ATOM 668 N N . VAL A 1 85 ? 21.863 -22.237 -15.391 1.00 12.10 224 VAL A N 1
ATOM 669 C CA . VAL A 1 85 ? 23.227 -22.404 -14.905 1.00 13.47 224 VAL A CA 1
ATOM 670 C C . VAL A 1 85 ? 23.326 -23.613 -13.982 1.00 13.57 224 VAL A C 1
ATOM 671 O O . VAL A 1 85 ? 22.729 -23.628 -12.905 1.00 15.66 224 VAL A O 1
ATOM 675 N N . ALA A 1 86 ? 24.081 -24.619 -14.409 1.00 13.57 225 ALA A N 1
ATOM 676 C CA . ALA A 1 86 ? 24.305 -25.806 -13.595 1.00 13.22 225 ALA A CA 1
ATOM 677 C C . ALA A 1 86 ? 25.762 -25.823 -13.167 1.00 15.25 225 ALA A C 1
ATOM 678 O O . ALA A 1 86 ? 26.654 -26.053 -13.979 1.00 14.73 225 ALA A O 1
ATOM 680 N N . VAL A 1 87 ? 26.008 -25.535 -11.896 1.00 14.10 226 VAL A N 1
ATOM 681 C CA . VAL A 1 87 ? 27.361 -25.567 -11.363 1.00 12.45 226 VAL A CA 1
ATOM 682 C C . VAL A 1 87 ? 27.556 -26.918 -10.695 1.00 14.61 226 VAL A C 1
ATOM 683 O O . VAL A 1 87 ? 27.173 -27.114 -9.543 1.00 15.55 226 VAL A O 1
ATOM 687 N N . ASN A 1 88 ? 28.132 -27.849 -11.445 1.00 14.79 227 ASN A N 1
ATOM 688 C CA . ASN A 1 88 ? 28.227 -29.245 -11.026 1.00 15.30 227 ASN A CA 1
ATOM 689 C C . ASN A 1 88 ? 29.576 -29.548 -10.389 1.00 13.92 227 ASN A C 1
ATOM 690 O O . ASN A 1 88 ? 30.302 -30.450 -10.817 1.00 16.06 227 ASN A O 1
ATOM 695 N N . THR A 1 89 ? 29.889 -28.788 -9.345 1.00 14.27 228 THR A N 1
ATOM 696 C CA . THR A 1 89 ? 31.208 -28.809 -8.728 1.00 13.48 228 THR A CA 1
ATOM 697 C C . THR A 1 89 ? 31.365 -29.786 -7.560 1.00 17.43 228 THR A C 1
ATOM 698 O O . THR A 1 89 ? 32.459 -29.939 -7.038 1.00 15.52 228 THR A O 1
ATOM 702 N N . TYR A 1 90 ? 30.285 -30.447 -7.157 1.00 16.90 229 TYR A N 1
ATOM 703 C CA . TYR A 1 90 ? 30.352 -31.395 -6.039 1.00 16.21 229 TYR A CA 1
ATOM 704 C C . TYR A 1 90 ? 31.397 -32.484 -6.275 1.00 16.07 229 TYR A C 1
ATOM 705 O O . TYR A 1 90 ? 31.303 -33.256 -7.230 1.00 17.00 229 TYR A O 1
ATOM 714 N N . GLY A 1 91 ? 32.406 -32.516 -5.410 1.00 16.33 230 GLY A N 1
ATOM 715 C CA . GLY A 1 91 ? 33.460 -33.508 -5.489 1.00 19.27 230 GLY A CA 1
ATOM 716 C C . GLY A 1 91 ? 34.512 -33.250 -6.551 1.00 21.66 230 GLY A C 1
ATOM 717 O O . GLY A 1 91 ? 35.426 -34.054 -6.729 1.00 22.44 230 GLY A O 1
ATOM 718 N N . VAL A 1 92 ? 34.400 -32.132 -7.262 1.00 17.74 231 VAL A N 1
ATOM 719 C CA . VAL A 1 92 ? 35.366 -31.838 -8.308 1.00 21.00 231 VAL A CA 1
ATOM 720 C C . VAL A 1 92 ? 36.670 -31.325 -7.708 1.00 22.08 231 VAL A C 1
ATOM 721 O O . VAL A 1 92 ? 36.664 -30.449 -6.842 1.00 16.62 231 VAL A O 1
ATOM 725 N N . ASP A 1 93 ? 37.785 -31.885 -8.169 1.00 17.17 232 ASP A N 1
ATOM 726 C CA . ASP A 1 93 ? 39.104 -31.434 -7.753 1.00 21.27 232 ASP A CA 1
ATOM 727 C C . ASP A 1 93 ? 39.394 -30.109 -8.441 1.00 21.06 232 ASP A C 1
ATOM 728 O O . ASP A 1 93 ? 39.590 -30.061 -9.654 1.00 18.52 232 ASP A O 1
ATOM 733 N N . LEU A 1 94 ? 39.411 -29.036 -7.662 1.00 17.26 233 LEU A N 1
ATOM 734 C CA . LEU A 1 94 ? 39.609 -27.702 -8.214 1.00 24.41 233 LEU A CA 1
ATOM 735 C C . LEU A 1 94 ? 41.057 -27.240 -8.069 1.00 32.14 233 LEU A C 1
ATOM 736 O O . LEU A 1 94 ? 41.362 -26.054 -8.201 1.00 24.93 233 LEU A O 1
ATOM 741 N N . GLY A 1 95 ? 41.946 -28.193 -7.803 1.00 26.41 234 GLY A N 1
ATOM 742 C CA . GLY A 1 95 ? 43.370 -27.920 -7.749 1.00 27.41 234 GLY A CA 1
ATOM 743 C C . GLY A 1 95 ? 43.898 -27.682 -6.349 1.00 35.67 234 GLY A C 1
ATOM 744 O O . GLY A 1 95 ? 43.199 -27.135 -5.495 1.00 25.57 234 GLY A O 1
ATOM 745 N N . GLU A 1 96 ? 45.140 -28.099 -6.119 1.00 43.30 235 GLU A N 1
ATOM 746 C CA . GLU A 1 96 ? 45.813 -27.881 -4.844 1.00 78.17 235 GLU A CA 1
ATOM 747 C C . GLU A 1 96 ? 45.036 -28.444 -3.655 1.00 53.76 235 GLU A C 1
ATOM 748 O O . GLU A 1 96 ? 44.997 -27.834 -2.585 1.00 37.65 235 GLU A O 1
ATOM 754 N N . GLY A 1 97 ? 44.415 -29.603 -3.847 1.00 40.91 236 GLY A N 1
ATOM 755 C CA . GLY A 1 97 ? 43.728 -30.287 -2.765 1.00 35.50 236 GLY A CA 1
ATOM 756 C C . GLY A 1 97 ? 42.385 -29.694 -2.383 1.00 41.01 236 GLY A C 1
ATOM 757 O O . GLY A 1 97 ? 41.784 -30.100 -1.387 1.00 34.44 236 GLY A O 1
ATOM 758 N N . MET A 1 98 ? 41.912 -28.732 -3.168 1.00 27.84 237 MET A N 1
ATOM 759 C CA A MET A 1 98 ? 40.626 -28.090 -2.920 0.56 28.65 237 MET A CA 1
ATOM 760 C CA B MET A 1 98 ? 40.621 -28.110 -2.902 0.44 28.37 237 MET A CA 1
ATOM 761 C C . MET A 1 98 ? 39.526 -28.754 -3.745 1.00 23.57 237 MET A C 1
ATOM 762 O O . MET A 1 98 ? 39.668 -28.917 -4.956 1.00 26.48 237 MET A O 1
ATOM 771 N N . PHE A 1 99 ? 38.433 -29.134 -3.089 1.00 18.44 238 PHE A N 1
ATOM 772 C CA . PHE A 1 99 ? 37.331 -29.811 -3.767 1.00 18.53 238 PHE A CA 1
ATOM 773 C C . PHE A 1 99 ? 36.025 -29.036 -3.663 1.00 18.78 238 PHE A C 1
ATOM 774 O O . PHE A 1 99 ? 35.756 -28.387 -2.654 1.00 17.80 238 PHE A O 1
ATOM 782 N N . GLY A 1 100 ? 35.216 -29.113 -4.717 1.00 17.37 239 GLY A N 1
ATOM 783 C CA . GLY A 1 100 ? 33.910 -28.486 -4.720 1.00 18.21 239 GLY A CA 1
ATOM 784 C C . GLY A 1 100 ? 33.030 -29.104 -3.655 1.00 14.78 239 GLY A C 1
ATOM 785 O O . GLY A 1 100 ? 32.931 -30.331 -3.557 1.00 17.06 239 GLY A O 1
ATOM 786 N N . GLU A 1 101 ? 32.386 -28.254 -2.864 1.00 14.39 240 GLU A N 1
ATOM 787 C CA . GLU A 1 101 ? 31.635 -28.704 -1.700 1.00 17.64 240 GLU A CA 1
ATOM 788 C C . GLU A 1 101 ? 30.200 -29.108 -2.029 1.00 18.48 240 GLU A C 1
ATOM 789 O O . GLU A 1 101 ? 29.592 -29.902 -1.310 1.00 17.37 240 GLU A O 1
ATOM 795 N N . ASP A 1 102 ? 29.657 -28.563 -3.112 1.00 16.68 241 ASP A N 1
ATOM 796 C CA . ASP A 1 102 ? 28.266 -28.821 -3.455 1.00 17.44 241 ASP A CA 1
ATOM 797 C C . ASP A 1 102 ? 28.012 -28.395 -4.892 1.00 15.53 241 ASP A C 1
ATOM 798 O O . ASP A 1 102 ? 28.866 -27.767 -5.520 1.00 15.85 241 ASP A O 1
ATOM 803 N N . ASN A 1 103 ? 26.841 -28.749 -5.407 1.00 17.31 242 ASN A N 1
ATOM 804 C CA . ASN A 1 103 ? 26.367 -28.240 -6.683 1.00 17.01 242 ASN A CA 1
ATOM 805 C C . ASN A 1 103 ? 25.420 -27.075 -6.438 1.00 17.34 242 ASN A C 1
ATOM 806 O O . ASN A 1 103 ? 24.851 -26.952 -5.353 1.00 20.21 242 ASN A O 1
ATOM 811 N N . VAL A 1 104 ? 25.255 -26.220 -7.443 1.00 15.85 243 VAL A N 1
ATOM 812 C CA A VAL A 1 104 ? 24.255 -25.160 -7.407 0.56 15.39 243 VAL A CA 1
ATOM 813 C CA B VAL A 1 104 ? 24.222 -25.194 -7.400 0.44 16.65 243 VAL A CA 1
ATOM 814 C C . VAL A 1 104 ? 23.571 -25.077 -8.769 1.00 26.64 243 VAL A C 1
ATOM 815 O O . VAL A 1 104 ? 24.216 -25.272 -9.797 1.00 23.30 243 VAL A O 1
ATOM 822 N N . GLN A 1 105 ? 22.277 -24.784 -8.777 1.00 30.75 244 GLN A N 1
ATOM 823 C CA . GLN A 1 105 ? 21.521 -24.734 -10.025 1.00 34.42 244 GLN A CA 1
ATOM 824 C C . GLN A 1 105 ? 20.554 -23.565 -10.026 1.00 43.07 244 GLN A C 1
ATOM 825 O O . GLN A 1 105 ? 19.589 -23.558 -9.266 1.00 31.53 244 GLN A O 1
ATOM 831 N N . THR A 1 106 ? 20.814 -22.579 -10.882 1.00 38.27 245 THR A N 1
ATOM 832 C CA . THR A 1 106 ? 19.960 -21.399 -10.977 1.00 41.95 245 THR A CA 1
ATOM 833 C C . THR A 1 106 ? 19.465 -21.167 -12.390 1.00 24.48 245 THR A C 1
ATOM 834 O O . THR A 1 106 ? 20.056 -21.638 -13.354 1.00 18.32 245 THR A O 1
ATOM 838 N N . HIS A 1 107 ? 18.378 -20.415 -12.491 1.00 16.64 246 HIS A N 1
ATOM 839 C CA A HIS A 1 107 ? 17.846 -20.025 -13.783 0.47 16.91 246 HIS A CA 1
ATOM 840 C CA B HIS A 1 107 ? 17.797 -20.045 -13.772 0.53 16.52 246 HIS A CA 1
ATOM 841 C C . HIS A 1 107 ? 17.343 -18.596 -13.694 1.00 17.93 246 HIS A C 1
ATOM 842 O O . HIS A 1 107 ? 16.802 -18.172 -12.670 1.00 22.28 246 HIS A O 1
ATOM 855 N N . PHE A 1 108 ? 17.545 -17.838 -14.762 1.00 15.13 247 PHE A N 1
ATOM 856 C CA . PHE A 1 108 ? 17.056 -16.467 -14.783 1.00 15.91 247 PHE A CA 1
ATOM 857 C C . PHE A 1 108 ? 16.634 -16.059 -16.186 1.00 13.05 247 PHE A C 1
ATOM 858 O O . PHE A 1 108 ? 16.815 -16.813 -17.140 1.00 14.52 247 PHE A O 1
ATOM 866 N N . THR A 1 109 ? 16.041 -14.877 -16.306 1.00 12.31 248 THR A N 1
ATOM 867 C CA . THR A 1 109 ? 15.626 -14.380 -17.606 1.00 14.14 248 THR A CA 1
ATOM 868 C C . THR A 1 109 ? 16.060 -12.936 -17.789 1.00 12.68 248 THR A C 1
ATOM 869 O O . THR A 1 109 ? 16.291 -12.204 -16.813 1.00 12.92 248 THR A O 1
ATOM 873 N N . ILE A 1 110 ? 16.175 -12.537 -19.050 1.00 12.93 249 ILE A N 1
ATOM 874 C CA . ILE A 1 110 ? 16.553 -11.181 -19.420 1.00 11.66 249 ILE A CA 1
ATOM 875 C C . ILE A 1 110 ? 15.312 -10.333 -19.674 1.00 15.50 249 ILE A C 1
ATOM 876 O O . ILE A 1 110 ? 14.417 -10.731 -20.428 1.00 15.47 249 ILE A O 1
ATOM 881 N N . GLY A 1 111 ? 15.267 -9.169 -19.035 1.00 13.13 250 GLY A N 1
ATOM 882 C CA . GLY A 1 111 ? 14.168 -8.232 -19.194 1.00 14.75 250 GLY A CA 1
ATOM 883 C C . GLY A 1 111 ? 14.392 -7.262 -20.339 1.00 17.04 250 GLY A C 1
ATOM 884 O O . GLY A 1 111 ? 15.133 -7.565 -21.279 1.00 14.29 250 GLY A O 1
ATOM 885 N N . ASP A 1 112 ? 13.754 -6.094 -20.256 1.00 15.13 251 ASP A N 1
ATOM 886 C CA . ASP A 1 112 ? 13.867 -5.067 -21.290 1.00 17.69 251 ASP A CA 1
ATOM 887 C C . ASP A 1 112 ? 15.300 -4.579 -21.453 1.00 15.81 251 ASP A C 1
ATOM 888 O O . ASP A 1 112 ? 16.089 -4.638 -20.519 1.00 15.00 251 ASP A O 1
ATOM 893 N N . GLU A 1 113 ? 15.623 -4.088 -22.643 1.00 15.72 252 GLU A N 1
ATOM 894 C CA . GLU A 1 113 ? 16.915 -3.467 -22.892 1.00 14.77 252 GLU A CA 1
ATOM 895 C C . GLU A 1 113 ? 16.891 -2.056 -22.316 1.00 14.44 252 GLU A C 1
ATOM 896 O O . GLU A 1 113 ? 16.146 -1.209 -22.794 1.00 18.12 252 GLU A O 1
ATOM 902 N N . VAL A 1 114 ? 17.684 -1.812 -21.279 1.00 12.43 253 VAL A N 1
ATOM 903 C CA . VAL A 1 114 ? 17.740 -0.494 -20.655 1.00 13.50 253 VAL A CA 1
ATOM 904 C C . VAL A 1 114 ? 19.174 -0.019 -20.648 1.00 13.07 253 VAL A C 1
ATOM 905 O O . VAL A 1 114 ? 20.027 -0.606 -19.985 1.00 13.41 253 VAL A O 1
ATOM 909 N N . ILE A 1 115 ? 19.434 1.037 -21.409 1.00 12.80 254 ILE A N 1
ATOM 910 C CA . ILE A 1 115 ? 20.780 1.564 -21.557 1.00 13.11 254 ILE A CA 1
ATOM 911 C C . ILE A 1 115 ? 20.748 3.059 -21.280 1.00 13.27 254 ILE A C 1
ATOM 912 O O . ILE A 1 115 ? 20.052 3.817 -21.967 1.00 14.05 254 ILE A O 1
ATOM 917 N N . ALA A 1 116 ? 21.487 3.477 -20.258 1.00 11.93 255 ALA A N 1
ATOM 918 C CA . ALA A 1 116 ? 21.583 4.889 -19.917 1.00 11.26 255 ALA A CA 1
ATOM 919 C C . ALA A 1 116 ? 22.939 5.414 -20.343 1.00 13.89 255 ALA A C 1
ATOM 920 O O . ALA A 1 116 ? 23.975 4.883 -19.951 1.00 16.24 255 ALA A O 1
ATOM 922 N N . THR A 1 117 ? 22.928 6.462 -21.155 1.00 11.41 256 THR A N 1
ATOM 923 C CA . THR A 1 117 ? 24.161 7.028 -21.660 1.00 11.26 256 THR A CA 1
ATOM 924 C C . THR A 1 117 ? 24.449 8.351 -20.974 1.00 10.68 256 THR A C 1
ATOM 925 O O . THR A 1 117 ? 23.646 9.295 -21.036 1.00 13.41 256 THR A O 1
ATOM 929 N N . ALA A 1 118 ? 25.597 8.417 -20.314 1.00 11.70 257 ALA A N 1
ATOM 930 C CA . ALA A 1 118 ? 26.036 9.652 -19.679 1.00 12.15 257 ALA A CA 1
ATOM 931 C C . ALA A 1 118 ? 27.077 10.316 -20.563 1.00 12.35 257 ALA A C 1
ATOM 932 O O . ALA A 1 118 ? 28.221 9.864 -20.642 1.00 13.07 257 ALA A O 1
ATOM 934 N N . ASP A 1 119 ? 26.667 11.381 -21.250 1.00 12.95 258 ASP A N 1
ATOM 935 C CA . ASP A 1 119 ? 27.542 12.072 -22.190 1.00 13.22 258 ASP A CA 1
ATOM 936 C C . ASP A 1 119 ? 28.178 13.281 -21.507 1.00 12.55 258 ASP A C 1
ATOM 937 O O . ASP A 1 119 ? 27.489 14.236 -21.135 1.00 14.24 258 ASP A O 1
ATOM 942 N N . ASP A 1 120 ? 29.494 13.224 -21.329 1.00 12.44 259 ASP A N 1
ATOM 943 C CA . ASP A 1 120 ? 30.219 14.287 -20.645 1.00 13.24 259 ASP A CA 1
ATOM 944 C C . ASP A 1 120 ? 30.150 15.601 -21.413 1.00 13.01 259 ASP A C 1
ATOM 945 O O . ASP A 1 120 ? 30.313 16.670 -20.828 1.00 14.71 259 ASP A O 1
ATOM 950 N N . ASN A 1 121 ? 29.921 15.530 -22.718 1.00 11.86 260 ASN A N 1
ATOM 951 C CA . ASN A 1 121 ? 29.875 16.755 -23.514 1.00 11.84 260 ASN A CA 1
ATOM 952 C C . ASN A 1 121 ? 28.604 17.565 -23.313 1.00 11.25 260 ASN A C 1
ATOM 953 O O . ASN A 1 121 ? 28.656 18.788 -23.301 1.00 12.58 260 ASN A O 1
ATOM 958 N N . THR A 1 122 ? 27.475 16.882 -23.159 1.00 12.07 261 THR A N 1
ATOM 959 C CA . THR A 1 122 ? 26.198 17.543 -22.909 1.00 13.03 261 THR A CA 1
ATOM 960 C C . THR A 1 122 ? 25.871 17.607 -21.416 1.00 12.34 261 THR A C 1
ATOM 961 O O . THR A 1 122 ? 25.032 18.406 -20.994 1.00 12.93 261 THR A O 1
ATOM 965 N N . LYS A 1 123 ? 26.526 16.753 -20.629 1.00 13.94 262 LYS A N 1
ATOM 966 C CA . LYS A 1 123 ? 26.233 16.612 -19.198 1.00 12.57 262 LYS A CA 1
ATOM 967 C C . LYS A 1 123 ? 24.784 16.176 -18.987 1.00 12.62 262 LYS A C 1
ATOM 968 O O . LYS A 1 123 ? 24.124 16.572 -18.022 1.00 11.91 262 LYS A O 1
ATOM 974 N N . ILE A 1 124 ? 24.301 15.347 -19.907 1.00 11.84 263 ILE A N 1
ATOM 975 C CA . ILE A 1 124 ? 22.987 14.728 -19.774 1.00 12.34 263 ILE A CA 1
ATOM 976 C C . ILE A 1 124 ? 23.117 13.207 -19.713 1.00 12.54 263 ILE A C 1
ATOM 977 O O . ILE A 1 124 ? 23.872 12.608 -20.475 1.00 12.82 263 ILE A O 1
ATOM 982 N N . LEU A 1 125 ? 22.390 12.605 -18.778 1.00 11.78 264 LEU A N 1
ATOM 983 C CA A LEU A 1 125 ? 22.278 11.159 -18.673 0.74 13.42 264 LEU A CA 1
ATOM 984 C CA B LEU A 1 125 ? 22.283 11.158 -18.689 0.26 13.54 264 LEU A CA 1
ATOM 985 C C . LEU A 1 125 ? 20.936 10.756 -19.274 1.00 15.63 264 LEU A C 1
ATOM 986 O O . LEU A 1 125 ? 19.882 11.072 -18.720 1.00 15.68 264 LEU A O 1
ATOM 995 N N . THR A 1 126 ? 20.971 10.080 -20.416 1.00 11.37 265 THR A N 1
ATOM 996 C CA . THR A 1 126 ? 19.748 9.725 -21.128 1.00 12.58 265 THR A CA 1
ATOM 997 C C . THR A 1 126 ? 19.445 8.247 -21.009 1.00 12.60 265 THR A C 1
ATOM 998 O O . THR A 1 126 ? 20.273 7.409 -21.359 1.00 14.17 265 THR A O 1
ATOM 1002 N N . VAL A 1 127 ? 18.251 7.932 -20.516 1.00 12.70 266 VAL A N 1
ATOM 1003 C CA . VAL A 1 127 ? 17.860 6.539 -20.333 1.00 14.78 266 VAL A CA 1
ATOM 1004 C C . VAL A 1 127 ? 16.983 6.076 -21.485 1.00 15.31 266 VAL A C 1
ATOM 1005 O O . VAL A 1 127 ? 15.935 6.665 -21.766 1.00 15.93 266 VAL A O 1
ATOM 1009 N N . ARG A 1 128 ? 17.434 5.026 -22.162 1.00 13.88 267 ARG A N 1
ATOM 1010 C CA . ARG A 1 128 ? 16.687 4.436 -23.258 1.00 16.61 267 ARG A CA 1
ATOM 1011 C C . ARG A 1 128 ? 16.265 3.023 -22.923 1.00 20.29 267 ARG A C 1
ATOM 1012 O O . ARG A 1 128 ? 17.074 2.188 -22.517 1.00 16.05 267 ARG A O 1
ATOM 1020 N N . VAL A 1 129 ? 14.972 2.781 -23.085 1.00 15.34 268 VAL A N 1
ATOM 1021 C CA . VAL A 1 129 ? 14.402 1.460 -22.872 1.00 18.14 268 VAL A CA 1
ATOM 1022 C C . VAL A 1 129 ? 14.007 0.929 -24.235 1.00 21.39 268 VAL A C 1
ATOM 1023 O O . VAL A 1 129 ? 13.176 1.516 -24.911 1.00 20.86 268 VAL A O 1
ATOM 1027 N N . ASN A 1 130 ? 14.628 -0.165 -24.655 1.00 19.25 269 ASN A N 1
ATOM 1028 C CA . ASN A 1 130 ? 14.336 -0.748 -25.954 1.00 18.09 269 ASN A CA 1
ATOM 1029 C C . ASN A 1 130 ? 14.427 0.290 -27.071 1.00 22.48 269 ASN A C 1
ATOM 1030 O O . ASN A 1 130 ? 13.653 0.249 -28.028 1.00 24.45 269 ASN A O 1
ATOM 1035 N N . GLY A 1 131 ? 15.336 1.249 -26.933 1.00 20.82 270 GLY A N 1
ATOM 1036 C CA . GLY A 1 131 ? 15.572 2.203 -28.002 1.00 23.78 270 GLY A CA 1
ATOM 1037 C C . GLY A 1 131 ? 14.914 3.568 -27.876 1.00 29.75 270 GLY A C 1
ATOM 1038 O O . GLY A 1 131 ? 15.327 4.524 -28.537 1.00 33.51 270 GLY A O 1
ATOM 1039 N N . GLU A 1 132 ? 13.890 3.672 -27.040 1.00 23.05 271 GLU A N 1
ATOM 1040 C CA . GLU A 1 132 ? 13.204 4.945 -26.864 1.00 38.36 271 GLU A CA 1
ATOM 1041 C C . GLU A 1 132 ? 13.659 5.662 -25.602 1.00 21.03 271 GLU A C 1
ATOM 1042 O O . GLU A 1 132 ? 13.822 5.061 -24.538 1.00 18.79 271 GLU A O 1
ATOM 1048 N N . VAL A 1 133 ? 13.872 6.962 -25.740 1.00 17.33 272 VAL A N 1
ATOM 1049 C CA . VAL A 1 133 ? 14.213 7.800 -24.610 1.00 18.48 272 VAL A CA 1
ATOM 1050 C C . VAL A 1 133 ? 13.028 7.894 -23.670 1.00 19.83 272 VAL A C 1
ATOM 1051 O O . VAL A 1 133 ? 11.930 8.278 -24.077 1.00 22.98 272 VAL A O 1
ATOM 1055 N N . VAL A 1 134 ? 13.251 7.535 -22.413 1.00 18.79 273 VAL A N 1
ATOM 1056 C CA . VAL A 1 134 ? 12.217 7.654 -21.399 1.00 23.08 273 VAL A CA 1
ATOM 1057 C C . VAL A 1 134 ? 12.570 8.713 -20.358 1.00 22.62 273 VAL A C 1
ATOM 1058 O O . VAL A 1 134 ? 11.702 9.182 -19.625 1.00 25.71 273 VAL A O 1
ATOM 1062 N N . LYS A 1 135 ? 13.839 9.106 -20.310 1.00 18.87 274 LYS A N 1
ATOM 1063 C CA . LYS A 1 135 ? 14.297 10.036 -19.285 1.00 18.30 274 LYS A CA 1
ATOM 1064 C C . LYS A 1 135 ? 15.582 10.744 -19.701 1.00 15.48 274 LYS A C 1
ATOM 1065 O O . LYS A 1 135 ? 16.491 10.115 -20.249 1.00 16.11 274 LYS A O 1
ATOM 1071 N N . SER A 1 136 ? 15.643 12.050 -19.450 1.00 16.01 275 SER A N 1
ATOM 1072 C CA . SER A 1 136 ? 16.846 12.846 -19.670 1.00 20.07 275 SER A CA 1
ATOM 1073 C C . SER A 1 136 ? 17.156 13.585 -18.381 1.00 30.47 275 SER A C 1
ATOM 1074 O O . SER A 1 136 ? 16.385 14.443 -17.953 1.00 41.44 275 SER A O 1
ATOM 1077 N N . MET A 1 137 ? 18.277 13.259 -17.753 1.00 14.07 276 MET A N 1
ATOM 1078 C CA . MET A 1 137 ? 18.602 13.901 -16.488 1.00 14.21 276 MET A CA 1
ATOM 1079 C C . MET A 1 137 ? 19.936 14.631 -16.514 1.00 13.92 276 MET A C 1
ATOM 1080 O O . MET A 1 137 ? 20.950 14.066 -16.895 1.00 13.53 276 MET A O 1
ATOM 1085 N N . PRO A 1 138 ? 19.932 15.908 -16.111 1.00 13.43 277 PRO A N 1
ATOM 1086 C CA . PRO A 1 138 ? 21.195 16.630 -15.969 1.00 14.15 277 PRO A CA 1
ATOM 1087 C C . PRO A 1 138 ? 22.084 15.911 -14.967 1.00 11.50 277 PRO A C 1
ATOM 1088 O O . PRO A 1 138 ? 21.604 15.419 -13.941 1.00 13.96 277 PRO A O 1
ATOM 1092 N N . THR A 1 139 ? 23.374 15.841 -15.267 1.00 11.42 278 THR A N 1
ATOM 1093 C CA . THR A 1 139 ? 24.314 15.191 -14.372 1.00 11.78 278 THR A CA 1
ATOM 1094 C C . THR A 1 139 ? 25.576 16.038 -14.222 1.00 12.89 278 THR A C 1
ATOM 1095 O O . THR A 1 139 ? 25.898 16.880 -15.073 1.00 12.52 278 THR A O 1
ATOM 1099 N N . SER A 1 140 ? 26.271 15.824 -13.115 1.00 12.97 279 SER A N 1
ATOM 1100 C CA . SER A 1 140 ? 27.592 16.381 -12.911 1.00 14.58 279 SER A CA 1
ATOM 1101 C C . SER A 1 140 ? 28.503 15.203 -12.595 1.00 13.84 279 SER A C 1
ATOM 1102 O O . SER A 1 140 ? 28.243 14.449 -11.656 1.00 13.60 279 SER A O 1
ATOM 1105 N N . MET A 1 141 ? 29.544 15.030 -13.400 1.00 12.54 280 MET A N 1
ATOM 1106 C CA . MET A 1 141 ? 30.472 13.915 -13.219 1.00 12.58 280 MET A CA 1
ATOM 1107 C C . MET A 1 141 ? 31.784 14.388 -12.598 1.00 13.88 280 MET A C 1
ATOM 1108 O O . MET A 1 141 ? 31.862 15.501 -12.086 1.00 14.06 280 MET A O 1
ATOM 1113 N N . GLY A 1 142 ? 32.807 13.542 -12.629 1.00 13.80 281 GLY A N 1
ATOM 1114 C CA . GLY A 1 142 ? 34.042 13.836 -11.922 1.00 14.43 281 GLY A CA 1
ATOM 1115 C C . GLY A 1 142 ? 34.759 15.062 -12.449 1.00 15.42 281 GLY A C 1
ATOM 1116 O O . GLY A 1 142 ? 34.841 15.263 -13.661 1.00 14.34 281 GLY A O 1
ATOM 1117 N N . LYS A 1 143 ? 35.287 15.881 -11.543 1.00 14.59 282 LYS A N 1
ATOM 1118 C CA . LYS A 1 143 ? 36.058 17.053 -11.962 1.00 16.98 282 LYS A CA 1
ATOM 1119 C C . LYS A 1 143 ? 37.326 16.601 -12.684 1.00 15.47 282 LYS A C 1
ATOM 1120 O O . LYS A 1 143 ? 37.664 15.420 -12.661 1.00 16.21 282 LYS A O 1
ATOM 1126 N N . ASP A 1 144 ? 38.009 17.523 -13.354 1.00 17.20 283 ASP A N 1
ATOM 1127 C CA . ASP A 1 144 ? 39.155 17.151 -14.185 1.00 20.84 283 ASP A CA 1
ATOM 1128 C C . ASP A 1 144 ? 40.223 16.377 -13.409 1.00 23.29 283 ASP A C 1
ATOM 1129 O O . ASP A 1 144 ? 40.880 15.493 -13.963 1.00 21.98 283 ASP A O 1
ATOM 1134 N N . SER A 1 145 ? 40.391 16.704 -12.129 1.00 18.67 284 SER A N 1
ATOM 1135 C CA . SER A 1 145 ? 41.415 16.064 -11.303 1.00 22.56 284 SER A CA 1
ATOM 1136 C C . SER A 1 145 ? 40.971 14.705 -10.757 1.00 25.73 284 SER A C 1
ATOM 1137 O O . SER A 1 145 ? 41.792 13.923 -10.276 1.00 27.24 284 SER A O 1
ATOM 1140 N N . THR A 1 146 ? 39.671 14.435 -10.828 1.00 23.62 285 THR A N 1
ATOM 1141 C CA . THR A 1 146 ? 39.109 13.167 -10.372 1.00 25.17 285 THR A CA 1
ATOM 1142 C C . THR A 1 146 ? 37.991 12.751 -11.320 1.00 19.67 285 THR A C 1
ATOM 1143 O O . THR A 1 146 ? 36.823 12.739 -10.942 1.00 18.60 285 THR A O 1
ATOM 1147 N N . PRO A 1 147 ? 38.348 12.412 -12.564 1.00 15.59 286 PRO A N 1
ATOM 1148 C CA . PRO A 1 147 ? 37.323 12.267 -13.600 1.00 19.60 286 PRO A CA 1
ATOM 1149 C C . PRO A 1 147 ? 36.599 10.937 -13.541 1.00 17.32 286 PRO A C 1
ATOM 1150 O O . PRO A 1 147 ? 37.111 9.971 -12.972 1.00 18.83 286 PRO A O 1
ATOM 1154 N N . THR A 1 148 ? 35.407 10.899 -14.123 1.00 13.70 287 THR A N 1
ATOM 1155 C CA . THR A 1 148 ? 34.676 9.653 -14.296 1.00 13.28 287 THR A CA 1
ATOM 1156 C C . THR A 1 148 ? 35.269 8.883 -15.462 1.00 12.44 287 THR A C 1
ATOM 1157 O O . THR A 1 148 ? 35.480 9.445 -16.533 1.00 16.19 287 THR A O 1
ATOM 1161 N N . ALA A 1 149 ? 35.538 7.598 -15.273 1.00 13.62 288 ALA A N 1
ATOM 1162 C CA . ALA A 1 149 ? 36.080 6.801 -16.360 1.00 13.12 288 ALA A CA 1
ATOM 1163 C C . ALA A 1 149 ? 35.033 6.553 -17.443 1.00 15.08 288 ALA A C 1
ATOM 1164 O O . ALA A 1 149 ? 33.862 6.313 -17.147 1.00 14.00 288 ALA A O 1
ATOM 1166 N N . ASN A 1 150 ? 35.450 6.613 -18.703 1.00 12.47 289 ASN A N 1
ATOM 1167 C CA . ASN A 1 150 ? 34.571 6.202 -19.790 1.00 11.92 289 ASN A CA 1
ATOM 1168 C C . ASN A 1 150 ? 34.375 4.702 -19.809 1.00 14.02 289 ASN A C 1
ATOM 1169 O O . ASN A 1 150 ? 35.172 3.955 -19.237 1.00 13.86 289 ASN A O 1
ATOM 1174 N N . GLY A 1 151 ? 33.313 4.267 -20.466 1.00 12.13 290 GLY A N 1
ATOM 1175 C CA . GLY A 1 151 ? 33.129 2.850 -20.711 1.00 15.53 290 GLY A CA 1
ATOM 1176 C C . GLY A 1 151 ? 31.750 2.330 -20.387 1.00 10.93 290 GLY A C 1
ATOM 1177 O O . GLY A 1 151 ? 30.827 3.079 -20.067 1.00 11.58 290 GLY A O 1
ATOM 1178 N N . ILE A 1 152 ? 31.618 1.012 -20.482 1.00 11.57 291 ILE A N 1
ATOM 1179 C CA . ILE A 1 152 ? 30.357 0.340 -20.213 1.00 10.55 291 ILE A CA 1
ATOM 1180 C C . ILE A 1 152 ? 30.355 -0.179 -18.776 1.00 10.41 291 ILE A C 1
ATOM 1181 O O . ILE A 1 152 ? 31.242 -0.941 -18.373 1.00 11.10 291 ILE A O 1
ATOM 1186 N N . TYR A 1 153 ? 29.360 0.245 -18.005 1.00 10.14 292 TYR A N 1
ATOM 1187 C CA . TYR A 1 153 ? 29.220 -0.172 -16.616 1.00 9.92 292 TYR A CA 1
ATOM 1188 C C . TYR A 1 153 ? 27.951 -0.988 -16.480 1.00 12.21 292 TYR A C 1
ATOM 1189 O O . TYR A 1 153 ? 26.905 -0.614 -17.014 1.00 12.34 292 TYR A O 1
ATOM 1198 N N . ILE A 1 154 ? 28.027 -2.092 -15.746 1.00 12.37 293 ILE A N 1
ATOM 1199 C CA . ILE A 1 154 ? 26.843 -2.880 -15.446 1.00 12.21 293 ILE A CA 1
ATOM 1200 C C . ILE A 1 154 ? 26.237 -2.403 -14.131 1.00 11.63 293 ILE A C 1
ATOM 1201 O O . ILE A 1 154 ? 26.945 -2.227 -13.140 1.00 11.89 293 ILE A O 1
ATOM 1206 N N . VAL A 1 155 ? 24.922 -2.204 -14.120 1.00 11.06 294 VAL A N 1
ATOM 1207 C CA . VAL A 1 155 ? 24.232 -1.806 -12.901 1.00 10.92 294 VAL A CA 1
ATOM 1208 C C . VAL A 1 155 ? 24.235 -2.954 -11.888 1.00 12.92 294 VAL A C 1
ATOM 1209 O O . VAL A 1 155 ? 23.904 -4.101 -12.224 1.00 12.48 294 VAL A O 1
ATOM 1213 N N . GLY A 1 156 ? 24.624 -2.637 -10.655 1.00 11.84 295 GLY A N 1
ATOM 1214 C CA . GLY A 1 156 ? 24.662 -3.604 -9.575 1.00 12.23 295 GLY A CA 1
ATOM 1215 C C . GLY A 1 156 ? 23.595 -3.337 -8.529 1.00 15.88 295 GLY A C 1
ATOM 1216 O O . GLY A 1 156 ? 22.415 -3.199 -8.856 1.00 15.68 295 GLY A O 1
ATOM 1217 N N . SER A 1 157 ? 24.019 -3.245 -7.270 1.00 13.57 296 SER A N 1
ATOM 1218 C CA . SER A 1 157 ? 23.104 -3.040 -6.146 1.00 14.35 296 SER A CA 1
ATOM 1219 C C . SER A 1 157 ? 22.571 -1.608 -6.048 1.00 14.80 296 SER A C 1
ATOM 1220 O O . SER A 1 157 ? 23.118 -0.684 -6.653 1.00 15.66 296 SER A O 1
ATOM 1223 N N . ARG A 1 158 ? 21.498 -1.430 -5.288 1.00 14.09 297 ARG 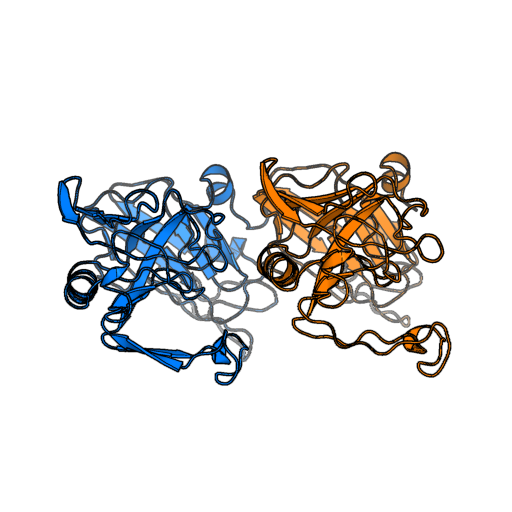A N 1
ATOM 1224 C CA . ARG A 1 158 ? 20.926 -0.105 -5.081 1.00 15.03 297 ARG A CA 1
ATOM 1225 C C . ARG A 1 158 ? 20.642 0.100 -3.603 1.00 15.62 297 ARG A C 1
ATOM 1226 O O . ARG A 1 158 ? 20.382 -0.860 -2.874 1.00 19.78 297 ARG A O 1
ATOM 1234 N N . TYR A 1 159 ? 20.698 1.354 -3.172 1.00 14.77 298 TYR A N 1
ATOM 1235 C CA . TYR A 1 159 ? 20.545 1.703 -1.765 1.00 14.39 298 TYR A CA 1
ATOM 1236 C C . TYR A 1 159 ? 19.663 2.930 -1.634 1.00 16.78 298 TYR A C 1
ATOM 1237 O O . TYR A 1 159 ? 19.870 3.923 -2.326 1.00 16.41 298 TYR A O 1
ATOM 1246 N N . LYS A 1 160 ? 18.684 2.874 -0.739 1.00 17.87 299 LYS A N 1
ATOM 1247 C CA . LYS A 1 160 ? 17.906 4.064 -0.425 1.00 18.09 299 LYS A CA 1
ATOM 1248 C C . LYS A 1 160 ? 18.813 5.099 0.242 1.00 16.04 299 LYS A C 1
ATOM 1249 O O . LYS A 1 160 ? 18.654 6.308 0.053 1.00 16.86 299 LYS A O 1
ATOM 1255 N N . HIS A 1 161 ? 19.777 4.607 1.013 1.00 17.77 300 HIS A N 1
ATOM 1256 C CA . HIS A 1 161 ? 20.743 5.463 1.683 1.00 16.46 300 HIS A CA 1
ATOM 1257 C C . HIS A 1 161 ? 22.053 4.705 1.852 1.00 17.91 300 HIS A C 1
ATOM 1258 O O . HIS A 1 161 ? 22.057 3.500 2.127 1.00 17.93 300 HIS A O 1
ATOM 1265 N N . ILE A 1 162 ? 23.166 5.407 1.675 1.00 15.23 301 ILE A N 1
ATOM 1266 C CA . ILE A 1 162 ? 24.482 4.813 1.864 1.00 16.80 301 ILE A CA 1
ATOM 1267 C C . ILE A 1 162 ? 25.473 5.870 2.336 1.00 18.33 301 ILE A C 1
ATOM 1268 O O . ILE A 1 162 ? 25.320 7.063 2.047 1.00 17.22 301 ILE A O 1
ATOM 1273 N N . ILE A 1 163 ? 26.476 5.426 3.082 1.00 16.76 302 ILE A N 1
ATOM 1274 C CA . ILE A 1 163 ? 27.522 6.302 3.579 1.00 18.36 302 ILE A CA 1
ATOM 1275 C C . ILE A 1 163 ? 28.758 6.204 2.695 1.00 16.64 302 ILE A C 1
ATOM 1276 O O . ILE A 1 163 ? 29.294 5.115 2.482 1.00 18.02 302 ILE A O 1
ATOM 1281 N N . MET A 1 164 ? 29.195 7.341 2.166 1.00 19.64 303 MET A N 1
ATOM 1282 C CA . MET A 1 164 ? 30.462 7.407 1.455 1.00 19.09 303 MET A CA 1
ATOM 1283 C C . MET A 1 164 ? 31.525 7.862 2.445 1.00 24.86 303 MET A C 1
ATOM 1284 O O . MET A 1 164 ? 31.522 9.007 2.901 1.00 29.78 303 MET A O 1
ATOM 1289 N N . ASP A 1 165 ? 32.425 6.952 2.787 1.00 25.30 304 ASP A N 1
ATOM 1290 C CA . ASP A 1 165 ? 33.422 7.204 3.814 1.00 34.69 304 ASP A CA 1
ATOM 1291 C C . ASP A 1 165 ? 34.814 6.992 3.235 1.00 37.54 304 ASP A C 1
ATOM 1292 O O . ASP A 1 165 ? 35.191 5.870 2.897 1.00 27.90 304 ASP A O 1
ATOM 1297 N N . SER A 1 166 ? 35.575 8.074 3.119 1.00 30.71 305 SER A N 1
ATOM 1298 C CA . SER A 1 166 ? 36.881 8.020 2.471 1.00 35.82 305 SER A CA 1
ATOM 1299 C C . SER A 1 166 ? 37.880 7.137 3.213 1.00 38.12 305 SER A C 1
ATOM 1300 O O . SER A 1 166 ? 38.912 6.765 2.658 1.00 29.52 305 SER A O 1
ATOM 1303 N N . SER A 1 167 ? 37.578 6.802 4.464 1.00 27.86 306 SER A N 1
ATOM 1304 C CA . SER A 1 167 ? 38.498 5.998 5.265 1.00 39.38 306 SER A CA 1
ATOM 1305 C C . SER A 1 167 ? 38.553 4.543 4.798 1.00 38.76 306 SER A C 1
ATOM 1306 O O . SER A 1 167 ? 39.531 3.843 5.056 1.00 34.44 306 SER A O 1
ATOM 1309 N N . THR A 1 168 ? 37.510 4.087 4.111 1.00 26.31 307 THR A N 1
ATOM 1310 C CA . THR A 1 168 ? 37.537 2.748 3.528 1.00 37.93 307 THR A CA 1
ATOM 1311 C C . THR A 1 168 ? 38.427 2.750 2.288 1.00 46.88 307 THR A C 1
ATOM 1312 O O . THR A 1 168 ? 38.761 1.697 1.746 1.00 38.49 307 THR A O 1
ATOM 1316 N N . TYR A 1 169 ? 38.808 3.945 1.847 1.00 48.57 308 TYR A N 1
ATOM 1317 C CA . TYR A 1 169 ? 39.733 4.094 0.732 1.00 60.73 308 TYR A CA 1
ATOM 1318 C C . TYR A 1 169 ? 41.112 4.498 1.236 1.00 62.03 308 TYR A C 1
ATOM 1319 O O . TYR A 1 169 ? 41.979 4.898 0.460 1.00 41.09 308 TYR A O 1
ATOM 1328 N N . GLY A 1 170 ? 41.302 4.387 2.547 1.00 49.21 309 GLY A N 1
ATOM 1329 C CA . GLY A 1 170 ? 42.588 4.663 3.159 1.00 46.95 309 GLY A CA 1
ATOM 1330 C C . GLY A 1 170 ? 42.846 6.139 3.401 1.00 59.63 309 GLY A C 1
ATOM 1331 O O . GLY A 1 170 ? 43.946 6.527 3.788 1.00 40.27 309 GLY A O 1
ATOM 1332 N N . VAL A 1 171 ? 41.830 6.965 3.173 1.00 50.79 310 VAL A N 1
ATOM 1333 C CA . VAL A 1 171 ? 41.957 8.404 3.363 1.00 54.57 310 VAL A CA 1
ATOM 1334 C C . VAL A 1 171 ? 41.161 8.879 4.572 1.00 40.80 310 VAL A C 1
ATOM 1335 O O . VAL A 1 171 ? 39.938 8.798 4.582 1.00 27.95 310 VAL A O 1
ATOM 1339 N N . PRO A 1 172 ? 41.860 9.391 5.598 1.00 34.95 311 PRO A N 1
ATOM 1340 C CA . PRO A 1 172 ? 41.194 9.898 6.804 1.00 40.32 311 PRO A CA 1
ATOM 1341 C C . PRO A 1 172 ? 40.157 10.968 6.462 1.00 50.30 311 PRO A C 1
ATOM 1342 O O . PRO A 1 172 ? 40.400 11.805 5.591 1.00 31.46 311 PRO A O 1
ATOM 1346 N N . VAL A 1 173 ? 39.010 10.929 7.133 1.00 42.04 312 VAL A N 1
ATOM 1347 C CA . VAL A 1 173 ? 37.941 11.890 6.885 1.00 79.06 312 VAL A CA 1
ATOM 1348 C C . VAL A 1 173 ? 38.427 13.325 7.081 1.00 91.23 312 VAL A C 1
ATOM 1349 O O . VAL A 1 173 ? 37.975 14.246 6.400 1.00 44.44 312 VAL A O 1
ATOM 1353 N N . ASN A 1 174 ? 39.364 13.496 8.008 1.00 147.85 313 ASN A N 1
ATOM 1354 C CA . ASN A 1 174 ? 39.898 14.811 8.348 1.00 205.15 313 ASN A CA 1
ATOM 1355 C C . ASN A 1 174 ? 41.098 15.223 7.495 1.00 188.11 313 ASN A C 1
ATOM 1356 O O . ASN A 1 174 ? 42.194 15.456 8.014 1.00 122.36 313 ASN A O 1
ATOM 1361 N N . SER A 1 175 ? 40.883 15.323 6.187 1.00 156.73 314 SER A N 1
ATOM 1362 C CA . SER A 1 175 ? 41.944 15.703 5.262 1.00 180.40 314 SER A CA 1
ATOM 1363 C C . SER A 1 175 ? 41.387 15.888 3.858 1.00 187.16 314 SER A C 1
ATOM 1364 O O . SER A 1 175 ? 41.386 14.946 3.067 1.00 108.52 314 SER A O 1
ATOM 1367 N N . PRO A 1 176 ? 40.921 17.108 3.543 1.00 229.28 315 PRO A N 1
ATOM 1368 C CA . PRO A 1 176 ? 40.352 17.431 2.233 1.00 238.25 315 PRO A CA 1
ATOM 1369 C C . PRO A 1 176 ? 40.885 16.485 1.165 1.00 222.06 315 PRO A C 1
ATOM 1370 O O . PRO A 1 176 ? 42.095 16.418 0.944 1.00 138.64 315 PRO A O 1
ATOM 1374 N N . ASN A 1 177 ? 39.962 15.788 0.507 1.00 199.58 316 ASN A N 1
ATOM 1375 C CA . ASN A 1 177 ? 40.226 14.544 -0.215 1.00 216.23 316 ASN A CA 1
ATOM 1376 C C . ASN A 1 177 ? 39.656 13.423 0.635 1.00 186.64 316 ASN A C 1
ATOM 1377 O O . ASN A 1 177 ? 39.517 12.286 0.187 1.00 128.46 316 ASN A O 1
ATOM 1382 N N . GLY A 1 178 ? 39.334 13.769 1.879 1.00 104.85 317 GLY A N 1
ATOM 1383 C CA . GLY A 1 178 ? 38.639 12.880 2.790 1.00 82.47 317 GLY A CA 1
ATOM 1384 C C . GLY A 1 178 ? 37.235 13.401 3.025 1.00 77.95 317 GLY A C 1
ATOM 1385 O O . GLY A 1 178 ? 36.980 14.594 2.870 1.00 49.85 317 GLY A O 1
ATOM 1386 N N . TYR A 1 179 ? 36.323 12.514 3.406 1.00 40.27 318 TYR A N 1
ATOM 1387 C CA . TYR A 1 179 ? 34.913 12.871 3.497 1.00 32.82 318 TYR A CA 1
ATOM 1388 C C . TYR A 1 179 ? 34.111 11.769 4.179 1.00 31.49 318 TYR A C 1
ATOM 1389 O O . TYR A 1 179 ? 34.515 10.607 4.185 1.00 26.68 318 TYR A O 1
ATOM 1398 N N . ARG A 1 180 ? 32.974 12.144 4.753 1.00 36.94 319 ARG A N 1
ATOM 1399 C CA . ARG A 1 180 ? 32.011 11.178 5.265 1.00 49.14 319 ARG A CA 1
ATOM 1400 C C . ARG A 1 180 ? 30.622 11.655 4.875 1.00 48.54 319 ARG A C 1
ATOM 1401 O O . ARG A 1 180 ? 30.001 12.444 5.594 1.00 28.28 319 ARG A O 1
ATOM 1409 N N . THR A 1 181 ? 30.142 11.170 3.734 1.00 32.92 320 THR A N 1
ATOM 1410 C CA . THR A 1 181 ? 28.953 11.715 3.091 1.00 34.03 320 THR A CA 1
ATOM 1411 C C . THR A 1 181 ? 27.744 10.787 3.170 1.00 20.64 320 THR A C 1
ATOM 1412 O O . THR A 1 181 ? 27.814 9.619 2.784 1.00 23.08 320 THR A O 1
ATOM 1416 N N . ASP A 1 182 ? 26.637 11.319 3.671 1.00 17.33 321 ASP A N 1
ATOM 1417 C CA . ASP A 1 182 ? 25.345 10.655 3.591 1.00 18.09 321 ASP A CA 1
ATOM 1418 C C . ASP A 1 182 ? 24.773 10.865 2.203 1.00 17.69 321 ASP A C 1
ATOM 1419 O O . ASP A 1 182 ? 24.685 12.001 1.731 1.00 19.50 321 ASP A O 1
ATOM 1424 N N . VAL A 1 183 ? 24.376 9.773 1.557 1.00 16.44 322 VAL A N 1
ATOM 1425 C CA . VAL A 1 183 ? 23.863 9.826 0.193 1.00 16.70 322 VAL A CA 1
ATOM 1426 C C . VAL A 1 183 ? 22.548 9.059 0.046 1.00 15.56 322 VAL A C 1
ATOM 1427 O O . VAL A 1 183 ? 22.422 7.935 0.529 1.00 17.81 322 VAL A O 1
ATOM 1431 N N . ASP A 1 184 ? 21.574 9.678 -0.619 1.00 13.86 323 ASP A N 1
ATOM 1432 C CA . ASP A 1 184 ? 20.286 9.051 -0.915 1.00 14.95 323 ASP A CA 1
ATOM 1433 C C . ASP A 1 184 ? 20.251 8.468 -2.323 1.00 13.28 323 ASP A C 1
ATOM 1434 O O . ASP A 1 184 ? 20.908 8.986 -3.229 1.00 13.53 323 ASP A O 1
ATOM 1439 N N . TRP A 1 185 ? 19.462 7.409 -2.496 1.00 15.43 324 TRP A N 1
ATOM 1440 C CA . TRP A 1 185 ? 19.133 6.874 -3.818 1.00 14.70 324 TRP A CA 1
ATOM 1441 C C . TRP A 1 185 ? 20.373 6.593 -4.663 1.00 13.62 324 TRP A C 1
ATOM 1442 O O . TRP A 1 185 ? 20.583 7.201 -5.720 1.00 14.76 324 TRP A O 1
ATOM 1453 N N . ALA A 1 186 ? 21.190 5.660 -4.189 1.00 12.88 325 ALA A N 1
ATOM 1454 C CA . ALA A 1 186 ? 22.468 5.372 -4.816 1.00 14.24 325 ALA A CA 1
ATOM 1455 C C . ALA A 1 186 ? 22.416 4.045 -5.552 1.00 12.90 325 ALA A C 1
ATOM 1456 O O . ALA A 1 186 ? 22.130 2.999 -4.962 1.00 14.88 325 ALA A O 1
ATOM 1458 N N . THR A 1 187 ? 22.690 4.102 -6.849 1.00 11.36 326 THR A N 1
ATOM 1459 C CA . THR A 1 187 ? 22.756 2.899 -7.669 1.00 13.24 326 THR A CA 1
ATOM 1460 C C . THR A 1 187 ? 24.213 2.617 -8.022 1.00 12.84 326 THR A C 1
ATOM 1461 O O . THR A 1 187 ? 24.876 3.442 -8.649 1.00 12.72 326 THR A O 1
ATOM 1465 N N . GLN A 1 188 ? 24.710 1.454 -7.608 1.00 10.68 327 GLN A N 1
ATOM 1466 C CA . GLN A 1 188 ? 26.106 1.105 -7.838 1.00 12.13 327 GLN A CA 1
ATOM 1467 C C . GLN A 1 188 ? 26.339 0.728 -9.291 1.00 13.15 327 GLN A C 1
ATOM 1468 O O . GLN A 1 188 ? 25.577 -0.058 -9.869 1.00 13.25 327 GLN A O 1
ATOM 1474 N N . ILE A 1 189 ? 27.388 1.291 -9.883 1.00 10.59 328 ILE A N 1
ATOM 1475 C CA . ILE A 1 189 ? 27.762 0.902 -11.246 1.00 11.59 328 ILE A CA 1
ATOM 1476 C C . ILE A 1 189 ? 29.208 0.411 -11.391 1.00 10.56 328 ILE A C 1
ATOM 1477 O O . ILE A 1 189 ? 29.589 -0.075 -12.453 1.00 11.28 328 ILE A O 1
ATOM 1482 N N . SER A 1 190 ? 30.003 0.512 -10.329 1.00 12.13 329 SER A N 1
ATOM 1483 C CA . SER A 1 190 ? 31.303 -0.165 -10.295 1.00 12.40 329 SER A CA 1
ATOM 1484 C C . SER A 1 190 ? 31.651 -0.651 -8.894 1.00 13.65 329 SER A C 1
ATOM 1485 O O . SER A 1 190 ? 31.259 -0.033 -7.900 1.00 13.69 329 SER A O 1
ATOM 1488 N N . TYR A 1 191 ? 32.379 -1.763 -8.817 1.00 13.11 330 TYR A N 1
ATOM 1489 C CA . TYR A 1 191 ? 32.881 -2.234 -7.527 1.00 15.00 330 TYR A CA 1
ATOM 1490 C C . TYR A 1 191 ? 33.818 -1.207 -6.912 1.00 16.02 330 TYR A C 1
ATOM 1491 O O . TYR A 1 191 ? 33.910 -1.099 -5.688 1.00 18.87 330 TYR A O 1
ATOM 1500 N N . SER A 1 192 ? 34.522 -0.461 -7.758 1.00 14.64 331 SER A N 1
ATOM 1501 C CA . SER A 1 192 ? 35.491 0.518 -7.271 1.00 19.71 331 SER A CA 1
ATOM 1502 C C . SER A 1 192 ? 34.815 1.662 -6.524 1.00 19.32 331 SER A C 1
ATOM 1503 O O . SER A 1 192 ? 35.472 2.418 -5.807 1.00 22.86 331 SER A O 1
ATOM 1506 N N . GLY A 1 193 ? 33.502 1.791 -6.687 1.00 16.72 332 GLY A N 1
ATOM 1507 C CA . GLY A 1 193 ? 32.748 2.744 -5.888 1.00 19.07 332 GLY A CA 1
ATOM 1508 C C . GLY A 1 193 ? 32.023 3.849 -6.636 1.00 15.60 332 GLY A C 1
ATOM 1509 O O . GLY A 1 193 ? 31.594 4.831 -6.027 1.00 16.39 332 GLY A O 1
ATOM 1510 N N . VAL A 1 194 ? 31.883 3.703 -7.949 1.00 14.74 333 VAL A N 1
ATOM 1511 C CA . VAL A 1 194 ? 31.113 4.657 -8.740 1.00 14.89 333 VAL A CA 1
ATOM 1512 C C . VAL A 1 194 ? 29.613 4.368 -8.625 1.00 12.24 333 VAL A C 1
ATOM 1513 O O . VAL A 1 194 ? 29.174 3.221 -8.771 1.00 11.89 333 VAL A O 1
ATOM 1517 N N . PHE A 1 195 ? 28.843 5.415 -8.329 1.00 11.27 334 PHE A N 1
ATOM 1518 C CA . PHE A 1 195 ? 27.395 5.323 -8.189 1.00 11.53 334 PHE A CA 1
ATOM 1519 C C . PHE A 1 195 ? 26.716 6.429 -8.976 1.00 12.65 334 PHE A C 1
ATOM 1520 O O . PHE A 1 195 ? 27.290 7.500 -9.178 1.00 14.14 334 PHE A O 1
ATOM 1528 N N . VAL A 1 196 ? 25.479 6.180 -9.390 1.00 12.01 335 VAL A N 1
ATOM 1529 C CA . VAL A 1 196 ? 24.558 7.250 -9.741 1.00 14.40 335 VAL A CA 1
ATOM 1530 C C . VAL A 1 196 ? 23.806 7.561 -8.447 1.00 12.69 335 VAL A C 1
ATOM 1531 O O . VAL A 1 196 ? 23.279 6.643 -7.812 1.00 13.26 335 VAL A O 1
ATOM 1535 N N . HIS A 1 197 ? 23.775 8.821 -8.018 1.00 12.23 336 HIS A N 1
ATOM 1536 C CA . HIS A 1 197 ? 23.110 9.119 -6.753 1.00 12.52 336 HIS A CA 1
ATOM 1537 C C . HIS A 1 197 ? 22.641 10.558 -6.639 1.00 12.98 336 HIS A C 1
ATOM 1538 O O . HIS A 1 197 ? 23.021 11.421 -7.433 1.00 13.38 336 HIS A O 1
ATOM 1545 N N . SER A 1 198 ? 21.799 10.788 -5.638 1.00 13.58 337 SER A N 1
ATOM 1546 C CA . SER A 1 198 ? 21.263 12.113 -5.366 1.00 14.88 337 SER A CA 1
ATOM 1547 C C . SER A 1 198 ? 22.359 13.029 -4.857 1.00 11.94 337 SER A C 1
ATOM 1548 O O . SER A 1 198 ? 23.117 12.659 -3.960 1.00 14.04 337 SER A O 1
ATOM 1551 N N . ALA A 1 199 ? 22.434 14.227 -5.417 1.00 13.02 338 ALA A N 1
ATOM 1552 C CA . ALA A 1 199 ? 23.425 15.199 -4.975 1.00 15.54 338 ALA A CA 1
ATOM 1553 C C . ALA A 1 199 ? 22.850 16.603 -5.016 1.00 19.60 338 ALA A C 1
ATOM 1554 O O . ALA A 1 199 ? 23.135 17.365 -5.931 1.00 17.08 338 ALA A O 1
ATOM 1556 N N . PRO A 1 200 ? 22.021 16.945 -4.025 1.00 17.18 339 PRO A N 1
ATOM 1557 C CA . PRO A 1 200 ? 21.450 18.292 -3.956 1.00 19.67 339 PRO A CA 1
ATOM 1558 C C . PRO A 1 200 ? 22.530 19.373 -3.971 1.00 17.27 339 PRO A C 1
ATOM 1559 O O . PRO A 1 200 ? 22.280 20.482 -4.439 1.00 21.55 339 PRO A O 1
ATOM 1563 N N . TRP A 1 201 ? 23.723 19.042 -3.492 1.00 17.16 340 TRP A N 1
ATOM 1564 C CA . TRP A 1 201 ? 24.797 20.029 -3.404 1.00 20.50 340 TRP A CA 1
ATOM 1565 C C . TRP A 1 201 ? 25.415 20.426 -4.746 1.00 17.83 340 TRP A C 1
ATOM 1566 O O . TRP A 1 201 ? 26.234 21.343 -4.807 1.00 17.35 340 TRP A O 1
ATOM 1577 N N . SER A 1 202 ? 25.044 19.736 -5.821 1.00 15.29 341 SER A N 1
ATOM 1578 C CA . SER A 1 202 ? 25.581 20.098 -7.131 1.00 13.62 341 SER A CA 1
ATOM 1579 C C . SER A 1 202 ? 24.500 20.330 -8.179 1.00 14.88 341 SER A C 1
ATOM 1580 O O . SER A 1 202 ? 24.775 20.313 -9.378 1.00 15.29 341 SER A O 1
ATOM 1583 N N . VAL A 1 203 ? 23.275 20.572 -7.732 1.00 16.90 342 VAL A N 1
ATOM 1584 C CA . VAL A 1 203 ? 22.172 20.773 -8.666 1.00 20.30 342 VAL A CA 1
ATOM 1585 C C . VAL A 1 203 ? 22.448 21.904 -9.663 1.00 19.72 342 VAL A C 1
ATOM 1586 O O . VAL A 1 203 ? 22.040 21.833 -10.824 1.00 19.31 342 VAL A O 1
ATOM 1590 N N . GLY A 1 204 ? 23.158 22.935 -9.217 1.00 19.32 343 GLY A N 1
ATOM 1591 C CA . GLY A 1 204 ? 23.488 24.055 -10.083 1.00 22.14 343 GLY A CA 1
ATOM 1592 C C . GLY A 1 204 ? 24.440 23.667 -11.199 1.00 21.74 343 GLY A C 1
ATOM 1593 O O . GLY A 1 204 ? 24.367 24.201 -12.311 1.00 21.29 343 GLY A O 1
ATOM 1594 N N . ALA A 1 205 ? 25.333 22.729 -10.900 1.00 16.16 344 ALA A N 1
ATOM 1595 C CA . ALA A 1 205 ? 26.339 22.283 -11.856 1.00 14.62 344 ALA A CA 1
ATOM 1596 C C . ALA A 1 205 ? 25.830 21.172 -12.773 1.00 14.71 344 ALA A C 1
ATOM 1597 O O . ALA A 1 205 ? 26.352 20.979 -13.872 1.00 13.78 344 ALA A O 1
ATOM 1599 N N . GLN A 1 206 ? 24.815 20.442 -12.326 1.00 13.44 345 GLN A N 1
ATOM 1600 C CA . GLN A 1 206 ? 24.284 19.344 -13.125 1.00 13.70 345 GLN A CA 1
ATOM 1601 C C . GLN A 1 206 ? 23.756 19.876 -14.454 1.00 15.56 345 GLN A C 1
ATOM 1602 O O . GLN A 1 206 ? 22.957 20.813 -14.487 1.00 15.10 345 GLN A O 1
ATOM 1608 N N . GLY A 1 207 ? 24.225 19.280 -15.547 1.00 12.83 346 GLY A N 1
ATOM 1609 C CA . GLY A 1 207 ? 23.895 19.752 -16.879 1.00 14.57 346 GLY A CA 1
ATOM 1610 C C . GLY A 1 207 ? 24.860 20.799 -17.399 1.00 14.00 346 GLY A C 1
ATOM 1611 O O . GLY A 1 207 ? 24.696 21.277 -18.522 1.00 15.82 346 GLY A O 1
ATOM 1612 N N . HIS A 1 208 ? 25.876 21.144 -16.608 1.00 13.15 347 HIS A N 1
ATOM 1613 C CA . HIS A 1 208 ? 26.757 22.261 -16.959 1.00 11.21 347 HIS A CA 1
ATOM 1614 C C . HIS A 1 208 ? 28.240 22.007 -16.711 1.00 13.99 347 HIS A C 1
ATOM 1615 O O . HIS A 1 208 ? 29.063 22.173 -17.614 1.00 14.96 347 HIS A O 1
ATOM 1622 N N . THR A 1 209 ? 28.590 21.626 -15.488 1.00 13.65 348 THR A N 1
ATOM 1623 C CA . THR A 1 209 ? 29.994 21.468 -15.138 1.00 14.30 348 THR A CA 1
ATOM 1624 C C . THR A 1 209 ? 30.190 20.241 -14.271 1.00 18.47 348 THR A C 1
ATOM 1625 O O . THR A 1 209 ? 29.268 19.803 -13.589 1.00 16.25 348 THR A O 1
ATOM 1629 N N . ASN A 1 210 ? 31.400 19.694 -14.309 1.00 13.50 349 ASN A N 1
ATOM 1630 C CA . ASN A 1 210 ? 31.753 18.526 -13.512 1.00 13.57 349 ASN A CA 1
ATOM 1631 C C . ASN A 1 210 ? 32.335 18.938 -12.166 1.00 16.51 349 ASN A C 1
ATOM 1632 O O . ASN A 1 210 ? 33.326 19.667 -12.115 1.00 17.65 349 ASN A O 1
ATOM 1637 N N . THR A 1 211 ? 31.736 18.458 -11.080 1.00 15.24 350 THR A N 1
ATOM 1638 C CA . THR A 1 211 ? 32.177 18.850 -9.743 1.00 15.90 350 THR A CA 1
ATOM 1639 C C . THR A 1 211 ? 32.339 17.678 -8.776 1.00 14.97 350 THR A C 1
ATOM 1640 O O . THR A 1 211 ? 32.710 17.880 -7.620 1.00 20.54 350 THR A O 1
ATOM 1644 N N . SER A 1 212 ? 32.079 16.455 -9.235 1.00 15.90 351 SER A N 1
ATOM 1645 C CA . SER A 1 212 ? 32.085 15.303 -8.330 1.00 16.29 351 SER A CA 1
ATOM 1646 C C . SER A 1 212 ? 33.455 14.635 -8.200 1.00 15.55 351 SER A C 1
ATOM 1647 O O . SER A 1 212 ? 34.421 15.034 -8.849 1.00 16.74 351 SER A O 1
ATOM 1650 N N . HIS A 1 213 ? 33.522 13.606 -7.359 1.00 18.21 352 HIS A N 1
ATOM 1651 C CA . HIS A 1 213 ? 34.740 12.821 -7.190 1.00 20.06 352 HIS A CA 1
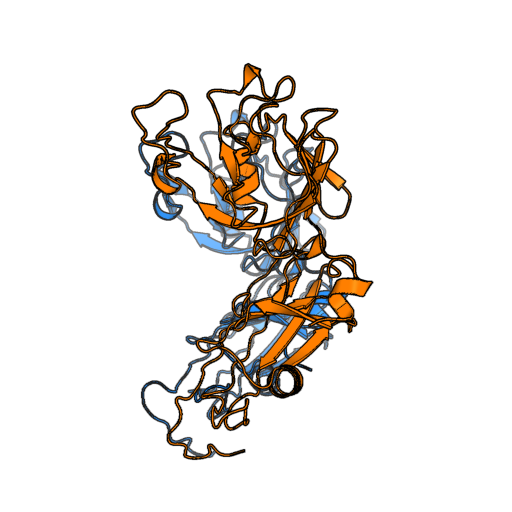ATOM 1652 C C . HIS A 1 213 ? 34.848 11.711 -8.233 1.00 21.87 352 HIS A C 1
ATOM 1653 O O . HIS A 1 213 ? 35.825 10.953 -8.250 1.00 22.37 352 HIS A O 1
ATOM 1660 N N . GLY A 1 214 ? 33.839 11.603 -9.091 1.00 16.79 353 GLY A N 1
ATOM 1661 C CA . GLY A 1 214 ? 33.803 10.554 -10.098 1.00 19.01 353 GLY A CA 1
ATOM 1662 C C . GLY A 1 214 ? 32.425 9.937 -10.249 1.00 12.84 353 GLY A C 1
ATOM 1663 O O . GLY A 1 214 ? 32.095 9.358 -11.288 1.00 14.95 353 GLY A O 1
ATOM 1664 N N . CYS A 1 215 ? 31.616 10.054 -9.202 1.00 15.58 354 CYS A N 1
ATOM 1665 C CA . CYS A 1 215 ? 30.241 9.582 -9.247 1.00 15.30 354 CYS A CA 1
ATOM 1666 C C . CYS A 1 215 ? 29.373 10.415 -10.173 1.00 13.15 354 CYS A C 1
ATOM 1667 O O . CYS A 1 215 ? 29.704 11.555 -10.499 1.00 14.31 354 CYS A O 1
ATOM 1670 N N . LEU A 1 216 ? 28.258 9.832 -10.593 1.00 13.52 355 LEU A N 1
ATOM 1671 C CA A LEU A 1 216 ? 27.301 10.549 -11.424 0.82 10.84 355 LEU A CA 1
ATOM 1672 C CA B LEU A 1 216 ? 27.284 10.525 -11.423 0.18 13.09 355 LEU A CA 1
ATOM 1673 C C . LEU A 1 216 ? 26.256 11.217 -10.539 1.00 12.99 355 LEU A C 1
ATOM 1674 O O . LEU A 1 216 ? 25.295 10.582 -10.102 1.00 13.15 355 LEU A O 1
ATOM 1683 N N . ASN A 1 217 ? 26.467 12.506 -10.273 1.00 13.95 356 ASN A N 1
ATOM 1684 C CA . ASN A 1 217 ? 25.545 13.305 -9.475 1.00 14.43 356 ASN A CA 1
ATOM 1685 C C . ASN A 1 217 ? 24.308 13.671 -10.281 1.00 13.07 356 ASN A C 1
ATOM 1686 O O . ASN A 1 217 ? 24.428 14.227 -11.373 1.00 12.78 356 ASN A O 1
ATOM 1691 N N . VAL A 1 218 ? 23.128 13.392 -9.739 1.00 12.11 357 VAL A N 1
ATOM 1692 C CA . VAL A 1 218 ? 21.879 13.859 -10.334 1.00 14.84 357 VAL A CA 1
ATOM 1693 C C . VAL A 1 218 ? 20.964 14.409 -9.240 1.00 13.54 357 VAL A C 1
ATOM 1694 O O . VAL A 1 218 ? 21.295 14.336 -8.054 1.00 13.98 357 VAL A O 1
ATOM 1698 N N . SER A 1 219 ? 19.814 14.950 -9.630 1.00 13.30 358 SER A N 1
ATOM 1699 C CA . SER A 1 219 ? 18.875 15.517 -8.662 1.00 19.56 358 SER A CA 1
ATOM 1700 C C . SER A 1 219 ? 18.277 14.433 -7.771 1.00 16.79 358 SER A C 1
ATOM 1701 O O . SER A 1 219 ? 18.255 13.265 -8.138 1.00 15.37 358 SER A O 1
ATOM 1704 N N . PRO A 1 220 ? 17.786 14.818 -6.586 1.00 19.90 359 PRO A N 1
ATOM 1705 C CA . PRO A 1 220 ? 17.119 13.837 -5.725 1.00 16.82 359 PRO A CA 1
ATOM 1706 C C . PRO A 1 220 ? 16.007 13.081 -6.452 1.00 19.46 359 PRO A C 1
ATOM 1707 O O . PRO A 1 220 ? 15.924 11.863 -6.328 1.00 15.92 359 PRO A O 1
ATOM 1711 N N . SER A 1 221 ? 15.173 13.785 -7.212 1.00 16.77 360 SER A N 1
ATOM 1712 C CA A SER A 1 221 ? 14.063 13.134 -7.898 0.60 21.56 360 SER A CA 1
ATOM 1713 C CA B SER A 1 221 ? 14.062 13.155 -7.917 0.40 20.86 360 SER A CA 1
ATOM 1714 C C . SER A 1 221 ? 14.556 12.201 -9.001 1.00 21.85 360 SER A C 1
ATOM 1715 O O . SER A 1 221 ? 14.004 11.120 -9.197 1.00 18.49 360 SER A O 1
ATOM 1720 N N . ASN A 1 222 ? 15.599 12.611 -9.714 1.00 15.89 361 ASN A N 1
ATOM 1721 C CA . ASN A 1 222 ? 16.135 11.776 -10.781 1.00 14.26 361 ASN A CA 1
ATOM 1722 C C . ASN A 1 222 ? 16.868 10.553 -10.252 1.00 14.87 361 ASN A C 1
ATOM 1723 O O . ASN A 1 222 ? 16.832 9.489 -10.868 1.00 16.36 361 ASN A O 1
ATOM 1728 N N . ALA A 1 223 ? 17.513 10.703 -9.099 1.00 15.17 362 ALA A N 1
ATOM 1729 C CA . ALA A 1 223 ? 18.212 9.591 -8.474 1.00 14.89 362 ALA A CA 1
ATOM 1730 C C . ALA A 1 223 ? 17.214 8.561 -7.959 1.00 15.03 362 ALA A C 1
ATOM 1731 O O . ALA A 1 223 ? 17.429 7.360 -8.088 1.00 13.84 362 ALA A O 1
ATOM 1733 N N . GLN A 1 224 ? 16.119 9.034 -7.372 1.00 17.58 363 GLN A N 1
ATOM 1734 C CA . GLN A 1 224 ? 15.082 8.114 -6.926 1.00 16.18 363 GLN A CA 1
ATOM 1735 C C . GLN A 1 224 ? 14.480 7.392 -8.128 1.00 16.67 363 GLN A C 1
ATOM 1736 O O . GLN A 1 224 ? 14.212 6.192 -8.066 1.00 16.50 363 GLN A O 1
ATOM 1742 N N . TRP A 1 225 ? 14.281 8.125 -9.220 1.00 17.82 364 TRP A N 1
ATOM 1743 C CA . TRP A 1 225 ? 13.761 7.524 -10.445 1.00 18.51 364 TRP A CA 1
ATOM 1744 C C . TRP A 1 225 ? 14.670 6.389 -10.900 1.00 18.40 364 TRP A C 1
ATOM 1745 O O . TRP A 1 225 ? 14.206 5.295 -11.232 1.00 17.66 364 TRP A O 1
ATOM 1756 N N . PHE A 1 226 ? 15.972 6.656 -10.906 1.00 15.12 365 PHE A N 1
ATOM 1757 C CA . PHE A 1 226 ? 16.961 5.669 -11.329 1.00 16.49 365 PHE A CA 1
ATOM 1758 C C . PHE A 1 226 ? 16.911 4.437 -10.420 1.00 14.82 365 PHE A C 1
ATOM 1759 O O . PHE A 1 226 ? 16.940 3.292 -10.886 1.00 17.61 365 PHE A O 1
ATOM 1767 N N . TYR A 1 227 ? 16.832 4.687 -9.116 1.00 15.22 366 TYR A N 1
ATOM 1768 C CA . TYR A 1 227 ? 16.698 3.631 -8.119 1.00 18.32 366 TYR A CA 1
ATOM 1769 C C . TYR A 1 227 ? 15.456 2.777 -8.383 1.00 19.72 366 TYR A C 1
ATOM 1770 O O . TYR A 1 227 ? 15.498 1.551 -8.283 1.00 20.05 366 TYR A O 1
ATOM 1779 N N . ASP A 1 228 ? 14.356 3.435 -8.738 1.00 16.90 367 ASP A N 1
ATOM 1780 C CA . ASP A 1 228 ? 13.076 2.756 -8.935 1.00 20.76 367 ASP A CA 1
ATOM 1781 C C . ASP A 1 228 ? 12.970 1.985 -10.249 1.00 28.65 367 ASP A C 1
ATOM 1782 O O . ASP A 1 228 ? 12.338 0.930 -10.301 1.00 28.27 367 ASP A O 1
ATOM 1787 N N . HIS A 1 229 ? 13.578 2.512 -11.306 1.00 18.70 368 HIS A N 1
ATOM 1788 C CA . HIS A 1 229 ? 13.311 2.016 -12.655 1.00 19.56 368 HIS A CA 1
ATOM 1789 C C . HIS A 1 229 ? 14.462 1.268 -13.315 1.00 22.45 368 HIS A C 1
ATOM 1790 O O . HIS A 1 229 ? 14.258 0.560 -14.296 1.00 24.54 368 HIS A O 1
ATOM 1797 N N . VAL A 1 230 ? 15.670 1.432 -12.795 1.00 17.04 369 VAL A N 1
ATOM 1798 C CA A VAL A 1 230 ? 16.821 0.737 -13.352 0.79 15.79 369 VAL A CA 1
ATOM 1799 C CA B VAL A 1 230 ? 16.830 0.739 -13.346 0.21 17.55 369 VAL A CA 1
ATOM 1800 C C . VAL A 1 230 ? 17.163 -0.458 -12.467 1.00 20.19 369 VAL A C 1
ATOM 1801 O O . VAL A 1 230 ? 17.173 -0.352 -11.239 1.00 22.46 369 VAL A O 1
ATOM 1808 N N . LYS A 1 231 ? 17.410 -1.603 -13.091 1.00 16.90 370 LYS A N 1
ATOM 1809 C CA . LYS A 1 231 ? 17.647 -2.822 -12.330 1.00 19.76 370 LYS A CA 1
ATOM 1810 C C . LYS A 1 231 ? 19.007 -3.444 -12.598 1.00 13.73 370 LYS A C 1
ATOM 1811 O O . LYS A 1 231 ? 19.702 -3.078 -13.550 1.00 13.43 370 LYS A O 1
ATOM 1817 N N . ARG A 1 232 ? 19.367 -4.389 -11.740 1.00 12.80 371 ARG A N 1
ATOM 1818 C CA A ARG A 1 232 ? 20.615 -5.122 -11.883 0.77 13.24 371 ARG A CA 1
ATOM 1819 C CA B ARG A 1 232 ? 20.606 -5.136 -11.878 0.23 14.07 371 ARG A CA 1
ATOM 1820 C C . ARG A 1 232 ? 20.763 -5.658 -13.302 1.00 14.50 371 ARG A C 1
ATOM 1821 O O . ARG A 1 232 ? 19.853 -6.291 -13.844 1.00 14.42 371 ARG A O 1
ATOM 1836 N N . GLY A 1 233 ? 21.917 -5.402 -13.905 1.00 10.84 372 GLY A N 1
ATOM 1837 C CA . GLY A 1 233 ? 22.163 -5.870 -15.256 1.00 12.92 372 GLY A CA 1
ATOM 1838 C C . GLY A 1 233 ? 21.857 -4.865 -16.349 1.00 12.16 372 GLY A C 1
ATOM 1839 O O . GLY A 1 233 ? 22.260 -5.065 -17.495 1.00 11.52 372 GLY A O 1
ATOM 1840 N N . ASP A 1 234 ? 21.140 -3.792 -16.025 1.00 11.94 373 ASP A N 1
ATOM 1841 C CA . ASP A 1 234 ? 20.979 -2.714 -16.993 1.00 11.01 373 ASP A CA 1
ATOM 1842 C C . ASP A 1 234 ? 22.350 -2.068 -17.212 1.00 11.26 373 ASP A C 1
ATOM 1843 O O . ASP A 1 234 ? 23.305 -2.355 -16.487 1.00 11.64 373 ASP A O 1
ATOM 1848 N N . ILE A 1 235 ? 22.449 -1.206 -18.216 1.00 10.85 374 ILE A N 1
ATOM 1849 C CA . ILE A 1 235 ? 23.741 -0.674 -18.625 1.00 11.58 374 ILE A CA 1
ATOM 1850 C C . ILE A 1 235 ? 23.805 0.838 -18.468 1.00 12.09 374 ILE A C 1
ATOM 1851 O O . ILE A 1 235 ? 22.863 1.551 -18.816 1.00 12.38 374 ILE A O 1
ATOM 1856 N N . VAL A 1 236 ? 24.921 1.324 -17.933 1.00 10.70 375 VAL A N 1
ATOM 1857 C CA . VAL A 1 236 ? 25.245 2.746 -18.020 1.00 11.26 375 VAL A CA 1
ATOM 1858 C C . VAL A 1 236 ? 26.512 2.870 -18.852 1.00 11.93 375 VAL A C 1
ATOM 1859 O O . VAL A 1 236 ? 27.537 2.289 -18.511 1.00 13.43 375 VAL A O 1
ATOM 1863 N N . GLU A 1 237 ? 26.438 3.616 -19.949 1.00 11.75 376 GLU A N 1
ATOM 1864 C CA . GLU A 1 237 ? 27.633 3.900 -20.733 1.00 11.45 376 GLU A CA 1
ATOM 1865 C C . GLU A 1 237 ? 28.048 5.346 -20.555 1.00 10.60 376 GLU A C 1
ATOM 1866 O O . GLU A 1 237 ? 27.273 6.257 -20.832 1.00 12.57 376 GLU A O 1
ATOM 1872 N N . VAL A 1 238 ? 29.280 5.541 -20.103 1.00 10.64 377 VAL A N 1
ATOM 1873 C CA . VAL A 1 238 ? 29.838 6.874 -19.947 1.00 11.66 377 VAL A CA 1
ATOM 1874 C C . VAL A 1 238 ? 30.707 7.165 -21.157 1.00 12.48 377 VAL A C 1
ATOM 1875 O O . VAL A 1 238 ? 31.565 6.349 -21.524 1.00 12.39 377 VAL A O 1
ATOM 1879 N N . VAL A 1 239 ? 30.488 8.321 -21.782 1.00 11.21 378 VAL A N 1
ATOM 1880 C CA A VAL A 1 239 ? 31.249 8.679 -22.971 0.80 11.17 378 VAL A CA 1
ATOM 1881 C CA B VAL A 1 239 ? 31.230 8.683 -22.980 0.20 12.54 378 VAL A CA 1
ATOM 1882 C C . VAL A 1 239 ? 31.752 10.112 -22.883 1.00 14.34 378 VAL A C 1
ATOM 1883 O O . VAL A 1 239 ? 31.138 10.963 -22.227 1.00 12.68 378 VAL A O 1
ATOM 1890 N N . ASN A 1 240 ? 32.888 10.356 -23.532 1.00 13.58 379 ASN A N 1
ATOM 1891 C CA . ASN A 1 240 ? 33.449 11.696 -23.711 1.00 16.01 379 ASN A CA 1
ATOM 1892 C C . ASN A 1 240 ? 34.086 12.373 -22.498 1.00 13.70 379 ASN A C 1
ATOM 1893 O O . ASN A 1 240 ? 34.385 13.561 -22.548 1.00 14.78 379 ASN A O 1
ATOM 1898 N N . THR A 1 241 ? 34.309 11.653 -21.406 1.00 13.54 380 THR A N 1
ATOM 1899 C CA . THR A 1 241 ? 34.988 12.295 -20.287 1.00 15.94 380 THR A CA 1
ATOM 1900 C C . THR A 1 241 ? 36.468 12.406 -20.595 1.00 15.12 380 THR A C 1
ATOM 1901 O O . THR A 1 241 ? 36.957 11.798 -21.547 1.00 15.26 380 THR A O 1
ATOM 1905 N N . VAL A 1 242 ? 37.182 13.172 -19.780 1.00 13.80 381 VAL A N 1
ATOM 1906 C CA . VAL A 1 242 ? 38.629 13.283 -19.928 1.00 15.10 381 VAL A CA 1
ATOM 1907 C C . VAL A 1 242 ? 39.360 12.121 -19.245 1.00 20.47 381 VAL A C 1
ATOM 1908 O O . VAL A 1 242 ? 40.591 12.075 -19.235 1.00 20.49 381 VAL A O 1
ATOM 1912 N N . GLY A 1 243 ? 38.607 11.180 -18.680 1.00 17.17 382 GLY A N 1
ATOM 1913 C CA . GLY A 1 243 ? 39.213 10.041 -18.009 1.00 17.76 382 GLY A CA 1
ATOM 1914 C C . GLY A 1 243 ? 39.598 8.932 -18.972 1.00 18.28 382 GLY A C 1
ATOM 1915 O O . GLY A 1 243 ? 39.404 9.052 -20.181 1.00 18.21 382 GLY A O 1
ATOM 1916 N N . GLY A 1 244 ? 40.154 7.850 -18.435 1.00 17.51 383 GLY A N 1
ATOM 1917 C CA . GLY A 1 244 ? 40.461 6.679 -19.235 1.00 16.98 383 GLY A CA 1
ATOM 1918 C C . GLY A 1 244 ? 39.242 5.781 -19.330 1.00 19.37 383 GLY A C 1
ATOM 1919 O O . GLY A 1 244 ? 38.111 6.266 -19.341 1.00 20.12 383 GLY A O 1
ATOM 1920 N N . THR A 1 245 ? 39.467 4.475 -19.392 1.00 17.74 384 THR A N 1
ATOM 1921 C CA . THR A 1 245 ? 38.372 3.520 -19.481 1.00 17.28 384 THR A CA 1
ATOM 1922 C C . THR A 1 245 ? 38.290 2.682 -18.213 1.00 16.40 384 THR A C 1
ATOM 1923 O O . THR A 1 245 ? 39.311 2.355 -17.608 1.00 17.46 384 THR A O 1
ATOM 1927 N N . LEU A 1 246 ? 37.073 2.347 -17.803 1.00 14.10 385 LEU A N 1
ATOM 1928 C CA . LEU A 1 246 ? 36.869 1.497 -16.640 1.00 13.23 385 LEU A CA 1
ATOM 1929 C C . LEU A 1 246 ? 37.569 0.154 -16.837 1.00 15.26 385 LEU A C 1
ATOM 1930 O O . LEU A 1 246 ? 37.439 -0.461 -17.897 1.00 14.68 385 LEU A O 1
ATOM 1935 N N . PRO A 1 247 ? 38.311 -0.312 -15.818 1.00 14.48 386 PRO A N 1
ATOM 1936 C CA . PRO A 1 247 ? 38.956 -1.628 -15.929 1.00 14.56 386 PRO A CA 1
ATOM 1937 C C . PRO A 1 247 ? 37.971 -2.768 -16.171 1.00 12.65 386 PRO A C 1
ATOM 1938 O O . PRO A 1 247 ? 36.919 -2.852 -15.529 1.00 13.02 386 PRO A O 1
ATOM 1942 N N . GLY A 1 248 ? 38.333 -3.661 -17.084 1.00 13.11 387 GLY A N 1
ATOM 1943 C CA . GLY A 1 248 ? 37.493 -4.794 -17.415 1.00 14.13 387 GLY A CA 1
ATOM 1944 C C . GLY A 1 248 ? 37.265 -5.753 -16.265 1.00 12.78 387 GLY A C 1
ATOM 1945 O O . GLY A 1 248 ? 36.256 -6.448 -16.236 1.00 14.92 387 GLY A O 1
ATOM 1946 N N . ILE A 1 249 ? 38.189 -5.782 -15.308 1.00 12.73 388 ILE A N 1
ATOM 1947 C CA A ILE A 1 249 ? 38.082 -6.716 -14.189 0.47 13.50 388 ILE A CA 1
ATOM 1948 C CA B ILE A 1 249 ? 38.096 -6.711 -14.188 0.53 13.99 388 ILE A CA 1
ATOM 1949 C C . ILE A 1 249 ? 37.516 -6.073 -12.926 1.00 12.26 388 ILE A C 1
ATOM 1950 O O . ILE A 1 249 ? 37.577 -6.657 -11.847 1.00 14.81 388 ILE A O 1
ATOM 1959 N N . ASP A 1 250 ? 36.948 -4.878 -13.068 1.00 12.83 389 ASP A N 1
ATOM 1960 C CA . ASP A 1 250 ? 36.385 -4.155 -11.925 1.00 12.37 389 ASP A CA 1
ATOM 1961 C C . ASP A 1 250 ? 35.445 -5.002 -11.074 1.00 12.77 389 ASP A C 1
ATOM 1962 O O . ASP A 1 250 ? 35.511 -4.976 -9.840 1.00 13.70 389 ASP A O 1
ATOM 1967 N N . GLY A 1 251 ? 34.571 -5.745 -11.741 1.00 11.37 390 GLY A N 1
ATOM 1968 C CA . GLY A 1 251 ? 33.463 -6.410 -11.080 1.00 12.87 390 GLY A CA 1
ATOM 1969 C C . GLY A 1 251 ? 32.176 -6.094 -11.818 1.00 13.38 390 GLY A C 1
ATOM 1970 O O . GLY A 1 251 ? 31.262 -6.915 -11.872 1.00 11.09 390 GLY A O 1
ATOM 1971 N N . LEU A 1 252 ? 32.104 -4.892 -12.385 1.00 12.17 391 LEU A N 1
ATOM 1972 C CA . LEU A 1 252 ? 30.958 -4.497 -13.204 1.00 11.69 391 LEU A CA 1
ATOM 1973 C C . LEU A 1 252 ? 31.422 -3.925 -14.548 1.00 10.48 391 LEU A C 1
ATOM 1974 O O . LEU A 1 252 ? 30.645 -3.298 -15.277 1.00 11.33 391 LEU A O 1
ATOM 1979 N N . GLY A 1 253 ? 32.690 -4.146 -14.879 1.00 11.22 392 GLY A N 1
ATOM 1980 C CA . GLY A 1 253 ? 33.262 -3.602 -16.103 1.00 11.06 392 GLY A CA 1
ATOM 1981 C C . GLY A 1 253 ? 33.499 -4.612 -17.220 1.00 11.48 392 GLY A C 1
ATOM 1982 O O . GLY A 1 253 ? 34.229 -4.318 -18.179 1.00 10.13 392 GLY A O 1
ATOM 1983 N N . ASP A 1 254 ? 32.861 -5.778 -17.106 1.00 10.63 393 ASP A N 1
ATOM 1984 C CA . ASP A 1 254 ? 33.090 -6.924 -17.994 1.00 10.16 393 ASP A CA 1
ATOM 1985 C C . ASP A 1 254 ? 33.055 -6.590 -19.488 1.00 10.52 393 ASP A C 1
ATOM 1986 O O . ASP A 1 254 ? 33.813 -7.154 -20.290 1.00 10.70 393 ASP A O 1
ATOM 1991 N N . TRP A 1 255 ? 32.139 -5.714 -19.875 1.00 10.00 394 TRP A N 1
ATOM 1992 C CA . TRP A 1 255 ? 31.917 -5.434 -21.294 1.00 9.91 394 TRP A CA 1
ATOM 1993 C C . TRP A 1 255 ? 33.021 -4.580 -21.914 1.00 12.17 394 TRP A C 1
ATOM 1994 O O . TRP A 1 255 ? 33.057 -4.393 -23.130 1.00 13.15 394 TRP A O 1
ATOM 2005 N N . ASN A 1 256 ? 33.921 -4.061 -21.085 1.00 11.07 395 ASN A N 1
ATOM 2006 C CA . ASN A 1 256 ? 35.046 -3.295 -21.605 1.00 11.78 395 ASN A CA 1
ATOM 2007 C C . ASN A 1 256 ? 36.186 -4.161 -22.112 1.00 11.36 395 ASN A C 1
ATOM 2008 O O . ASN A 1 256 ? 37.116 -3.653 -22.746 1.00 14.63 395 ASN A O 1
ATOM 2013 N N . ILE A 1 257 ? 36.108 -5.464 -21.854 1.00 10.75 396 ILE A N 1
ATOM 2014 C CA . ILE A 1 257 ? 37.077 -6.392 -22.407 1.00 11.69 396 ILE A CA 1
ATOM 2015 C C . ILE A 1 257 ? 36.610 -6.784 -23.803 1.00 11.15 396 ILE A C 1
ATOM 2016 O O . ILE A 1 257 ? 35.476 -7.226 -23.973 1.00 12.38 396 ILE A O 1
ATOM 2021 N N . PRO A 1 258 ? 37.470 -6.597 -24.814 1.00 11.53 397 PRO A N 1
ATOM 2022 C CA . PRO A 1 258 ? 37.095 -6.969 -26.184 1.00 12.53 397 PRO A CA 1
ATOM 2023 C C . PRO A 1 258 ? 36.734 -8.450 -26.290 1.00 11.00 397 PRO A C 1
ATOM 2024 O O . PRO A 1 258 ? 37.322 -9.285 -25.602 1.00 11.40 397 PRO A O 1
ATOM 2028 N N . TRP A 1 259 ? 35.762 -8.761 -27.139 1.00 13.06 398 TRP A N 1
ATOM 2029 C CA . TRP A 1 259 ? 35.275 -10.127 -27.269 1.00 13.67 398 TRP A CA 1
ATOM 2030 C C . TRP A 1 259 ? 36.374 -11.139 -27.566 1.00 13.56 398 TRP A C 1
ATOM 2031 O O . TRP A 1 259 ? 36.394 -12.215 -26.979 1.00 12.08 398 TRP A O 1
ATOM 2042 N N . ASP A 1 260 ? 37.289 -10.823 -28.473 1.00 13.34 399 ASP A N 1
ATOM 2043 C CA . ASP A 1 260 ? 38.326 -11.805 -28.787 1.00 14.43 399 ASP A CA 1
ATOM 2044 C C . ASP A 1 260 ? 39.147 -12.183 -27.545 1.00 13.30 399 ASP A C 1
ATOM 2045 O O . ASP A 1 260 ? 39.485 -13.350 -27.341 1.00 13.40 399 ASP A O 1
ATOM 2050 N N . GLN A 1 261 ? 39.424 -11.202 -26.695 1.00 12.83 400 GLN A N 1
ATOM 2051 C CA . GLN A 1 261 ? 40.149 -11.458 -25.460 1.00 12.75 400 GLN A CA 1
ATOM 2052 C C . GLN A 1 261 ? 39.291 -12.224 -24.451 1.00 10.79 400 GLN A C 1
ATOM 2053 O O . GLN A 1 261 ? 39.746 -13.186 -23.827 1.00 11.67 400 GLN A O 1
ATOM 2059 N N . TRP A 1 262 ? 38.043 -11.800 -24.299 1.00 10.08 401 TRP A N 1
ATOM 2060 C CA . TRP A 1 262 ? 37.138 -12.469 -23.369 1.00 11.56 401 TRP A CA 1
ATOM 2061 C C . TRP A 1 262 ? 36.955 -13.934 -23.761 1.00 10.91 401 TRP A C 1
ATOM 2062 O O . TRP A 1 262 ? 37.110 -14.836 -22.939 1.00 11.69 401 TRP A O 1
ATOM 2073 N N . ARG A 1 263 ? 36.648 -14.151 -25.035 1.00 10.52 402 ARG A N 1
ATOM 2074 C CA . ARG A 1 263 ? 36.388 -15.486 -25.554 1.00 11.68 402 ARG A CA 1
ATOM 2075 C C . ARG A 1 263 ? 37.599 -16.402 -25.376 1.00 9.85 402 ARG A C 1
ATOM 2076 O O . ARG A 1 263 ? 37.457 -17.577 -25.010 1.00 11.54 402 ARG A O 1
ATOM 2084 N N . ALA A 1 264 ? 38.790 -15.883 -25.648 1.00 10.83 403 ALA A N 1
ATOM 2085 C CA . ALA A 1 264 ? 39.998 -16.686 -25.500 1.00 11.52 403 ALA A CA 1
ATOM 2086 C C . ALA A 1 264 ? 40.178 -17.150 -24.054 1.00 12.67 403 ALA A C 1
ATOM 2087 O O . ALA A 1 264 ? 40.791 -18.185 -23.795 1.00 14.13 403 ALA A O 1
ATOM 2089 N N . GLY A 1 265 ? 39.648 -16.371 -23.117 1.00 12.24 404 GLY A N 1
ATOM 2090 C CA . GLY A 1 265 ? 39.647 -16.755 -21.716 1.00 11.53 404 GLY A CA 1
ATOM 2091 C C . GLY A 1 265 ? 41.005 -16.698 -21.043 1.00 12.53 404 GLY A C 1
ATOM 2092 O O . GLY A 1 265 ? 41.990 -16.222 -21.620 1.00 13.11 404 GLY A O 1
ATOM 2093 N N . ASN A 1 266 ? 41.052 -17.170 -19.801 1.00 11.21 405 ASN A N 1
ATOM 2094 C CA . ASN A 1 266 ? 42.296 -17.179 -19.036 1.00 12.18 405 ASN A CA 1
ATOM 2095 C C . ASN A 1 266 ? 42.418 -18.420 -18.151 1.00 12.11 405 ASN A C 1
ATOM 2096 O O . ASN A 1 266 ? 42.881 -18.356 -17.010 1.00 15.16 405 ASN A O 1
ATOM 2101 N N . ALA A 1 267 ? 41.980 -19.544 -18.704 1.00 14.05 406 ALA A N 1
ATOM 2102 C CA . ALA A 1 267 ? 42.234 -20.851 -18.127 1.00 19.36 406 ALA A CA 1
ATOM 2103 C C . ALA A 1 267 ? 43.331 -21.499 -18.969 1.00 25.26 406 ALA A C 1
ATOM 2104 O O . ALA A 1 267 ? 43.421 -21.256 -20.173 1.00 29.70 406 ALA A O 1
ATOM 2106 N N . LYS A 1 268 ? 44.183 -22.302 -18.345 1.00 23.36 407 LYS A N 1
ATOM 2107 C CA . LYS A 1 268 ? 45.313 -22.882 -19.067 1.00 45.18 407 LYS A CA 1
ATOM 2108 C C . LYS A 1 268 ? 44.831 -23.764 -20.216 1.00 46.35 407 LYS A C 1
ATOM 2109 O O . LYS A 1 268 ? 43.821 -24.455 -20.097 1.00 33.11 407 LYS A O 1
ATOM 2115 N N . ALA A 1 269 ? 45.549 -23.717 -21.334 1.00 30.98 408 ALA A N 1
ATOM 2116 C CA . ALA A 1 269 ? 45.209 -24.521 -22.502 1.00 38.02 408 ALA A CA 1
ATOM 2117 C C . ALA A 1 269 ? 45.347 -26.009 -22.195 1.00 49.46 408 ALA A C 1
ATOM 2118 O O . ALA A 1 269 ? 46.178 -26.408 -21.382 1.00 34.25 408 ALA A O 1
ATOM 2121 N N . THR B 1 3 ? 54.477 -38.147 -10.792 1.00 41.50 142 THR B N 1
ATOM 2122 C CA . THR B 1 3 ? 55.854 -38.119 -10.314 1.00 64.74 142 THR B CA 1
ATOM 2123 C C . THR B 1 3 ? 55.887 -38.114 -8.790 1.00 36.77 142 THR B C 1
ATOM 2124 O O . THR B 1 3 ? 55.011 -37.545 -8.141 1.00 31.94 142 THR B O 1
ATOM 2128 N N . PHE B 1 4 ? 56.899 -38.756 -8.219 1.00 24.99 143 PHE B N 1
ATOM 2129 C CA . PHE B 1 4 ? 57.024 -38.808 -6.769 1.00 22.71 143 PHE B CA 1
ATOM 2130 C C . PHE B 1 4 ? 58.265 -38.068 -6.291 1.00 23.20 143 PHE B C 1
ATOM 2131 O O . PHE B 1 4 ? 59.183 -37.803 -7.069 1.00 23.48 143 PHE B O 1
ATOM 2139 N N . GLN B 1 5 ? 58.288 -37.733 -5.007 1.00 20.51 144 GLN B N 1
ATOM 2140 C CA . GLN B 1 5 ? 59.471 -37.132 -4.408 1.00 18.04 144 GLN B CA 1
ATOM 2141 C C . GLN B 1 5 ? 60.558 -38.192 -4.214 1.00 16.72 144 GLN B C 1
ATOM 2142 O O . GLN B 1 5 ? 60.270 -39.390 -4.104 1.00 17.68 144 GLN B O 1
ATOM 2148 N N . THR B 1 6 ? 61.808 -37.748 -4.199 1.00 18.32 145 THR B N 1
ATOM 2149 C CA . THR B 1 6 ? 62.931 -38.622 -3.893 1.00 22.83 145 THR B CA 1
ATOM 2150 C C . THR B 1 6 ? 63.582 -38.156 -2.601 1.00 19.60 145 THR B C 1
ATOM 2151 O O . THR B 1 6 ? 63.840 -36.966 -2.427 1.00 21.86 145 THR B O 1
ATOM 2155 N N . SER B 1 7 ? 63.832 -39.090 -1.689 1.00 17.19 146 SER B N 1
ATOM 2156 C CA . SER B 1 7 ? 64.498 -38.757 -0.438 1.00 18.12 146 SER B CA 1
ATOM 2157 C C . SER B 1 7 ? 65.958 -38.404 -0.690 1.00 19.52 146 SER B C 1
ATOM 2158 O O . SER B 1 7 ? 66.640 -39.067 -1.469 1.00 24.76 146 SER B O 1
ATOM 2161 N N . SER B 1 8 ? 66.427 -37.343 -0.043 1.00 17.34 147 SER B N 1
ATOM 2162 C CA . SER B 1 8 ? 67.814 -36.920 -0.169 1.00 17.57 147 SER B CA 1
ATOM 2163 C C . SER B 1 8 ? 68.290 -36.276 1.127 1.00 21.98 147 SER B C 1
ATOM 2164 O O . SER B 1 8 ? 67.500 -35.660 1.841 1.00 21.91 147 SER B O 1
ATOM 2167 N N . PRO B 1 9 ? 69.585 -36.424 1.440 1.00 22.58 148 PRO B N 1
ATOM 2168 C CA . PRO B 1 9 ? 70.140 -35.772 2.629 1.00 25.04 148 PRO B CA 1
ATOM 2169 C C . PRO B 1 9 ? 70.360 -34.280 2.394 1.00 20.85 148 PRO B C 1
ATOM 2170 O O . PRO B 1 9 ? 70.523 -33.530 3.352 1.00 23.07 148 PRO B O 1
ATOM 2174 N N . ALA B 1 10 ? 70.362 -33.866 1.130 1.00 20.46 149 ALA B N 1
ATOM 2175 C CA . ALA B 1 10 ? 70.527 -32.459 0.783 1.00 24.97 149 ALA B CA 1
ATOM 2176 C C . ALA B 1 10 ? 69.193 -31.732 0.876 1.00 24.00 149 ALA B C 1
ATOM 2177 O O . ALA B 1 10 ? 68.133 -32.324 0.669 1.00 21.06 149 ALA B O 1
ATOM 2179 N N . HIS B 1 11 ? 69.255 -30.444 1.186 1.00 18.89 150 HIS B N 1
ATOM 2180 C CA . HIS B 1 11 ? 68.057 -29.649 1.399 1.00 18.73 150 HIS B CA 1
ATOM 2181 C C . HIS B 1 11 ? 67.252 -29.491 0.112 1.00 18.79 150 HIS B C 1
ATOM 2182 O O . HIS B 1 11 ? 67.818 -29.283 -0.963 1.00 20.21 150 HIS B O 1
ATOM 2189 N N . LEU B 1 12 ? 65.933 -29.598 0.230 1.00 16.05 151 LEU B N 1
ATOM 2190 C CA . LEU B 1 12 ? 65.025 -29.329 -0.878 1.00 16.34 151 LEU B CA 1
ATOM 2191 C C . LEU B 1 12 ? 65.010 -27.838 -1.197 1.00 17.62 151 LEU B C 1
ATOM 2192 O O . LEU B 1 12 ? 65.405 -27.015 -0.374 1.00 22.69 151 LEU B O 1
ATOM 2197 N N . THR B 1 13 ? 64.542 -27.496 -2.394 1.00 16.01 152 THR B N 1
ATOM 2198 C CA . THR B 1 13 ? 64.334 -26.089 -2.748 1.00 14.96 152 THR B CA 1
ATOM 2199 C C . THR B 1 13 ? 62.901 -25.829 -3.212 1.00 14.77 152 THR B C 1
ATOM 2200 O O . THR B 1 13 ? 62.311 -26.625 -3.953 1.00 16.95 152 THR B O 1
ATOM 2204 N N . MET B 1 14 ? 62.347 -24.706 -2.773 1.00 13.31 153 MET B N 1
ATOM 2205 C CA . MET B 1 14 ? 60.982 -24.330 -3.105 1.00 16.88 153 MET B CA 1
ATOM 2206 C C . MET B 1 14 ? 60.984 -23.134 -4.052 1.00 15.82 153 MET B C 1
ATOM 2207 O O . MET B 1 14 ? 61.675 -22.147 -3.804 1.00 17.26 153 MET B O 1
ATOM 2212 N N . PRO B 1 15 ? 60.212 -23.224 -5.146 1.00 16.80 154 PRO B N 1
ATOM 2213 C CA . PRO B 1 15 ? 60.074 -22.112 -6.089 1.00 15.23 154 PRO B CA 1
ATOM 2214 C C . PRO B 1 15 ? 58.995 -21.126 -5.658 1.00 15.58 154 PRO B C 1
ATOM 2215 O O . PRO B 1 15 ? 58.020 -21.502 -4.998 1.00 16.50 154 PRO B O 1
ATOM 2219 N N . TYR B 1 16 ? 59.181 -19.867 -6.037 1.00 14.11 155 TYR B N 1
ATOM 2220 C CA . TYR B 1 16 ? 58.199 -18.823 -5.808 1.00 16.16 155 TYR B CA 1
ATOM 2221 C C . TYR B 1 16 ? 58.068 -18.049 -7.104 1.00 17.29 155 TYR B C 1
ATOM 2222 O O . TYR B 1 16 ? 59.069 -17.625 -7.679 1.00 17.76 155 TYR B O 1
ATOM 2231 N N . VAL B 1 17 ? 56.837 -17.867 -7.562 1.00 14.62 156 VAL B N 1
ATOM 2232 C CA A VAL B 1 17 ? 56.596 -17.233 -8.855 0.74 14.80 156 VAL B CA 1
ATOM 2233 C CA B VAL B 1 17 ? 56.599 -17.232 -8.852 0.26 15.57 156 VAL B CA 1
ATOM 2234 C C . VAL B 1 17 ? 55.952 -15.860 -8.733 1.00 15.18 156 VAL B C 1
ATOM 2235 O O . VAL B 1 17 ? 55.068 -15.645 -7.901 1.00 17.25 156 VAL B O 1
ATOM 2242 N N . MET B 1 18 ? 56.424 -14.940 -9.570 1.00 15.29 157 MET B N 1
ATOM 2243 C CA A MET B 1 18 ? 55.787 -13.645 -9.754 0.44 15.58 157 MET B CA 1
ATOM 2244 C CA B MET B 1 18 ? 55.808 -13.633 -9.756 0.56 15.44 157 MET B CA 1
ATOM 2245 C C . MET B 1 18 ? 55.571 -13.443 -11.249 1.00 17.28 157 MET B C 1
ATOM 2246 O O . MET B 1 18 ? 56.296 -14.004 -12.064 1.00 17.86 157 MET B O 1
ATOM 2255 N N . PRO B 1 19 ? 54.550 -12.659 -11.621 1.00 13.40 158 PRO B N 1
ATOM 2256 C CA . PRO B 1 19 ? 53.602 -11.938 -10.766 1.00 17.01 158 PRO B CA 1
ATOM 2257 C C . PRO B 1 19 ? 52.580 -12.848 -10.095 1.00 23.29 158 PRO B C 1
ATOM 2258 O O . PRO B 1 19 ? 52.545 -14.052 -10.356 1.00 22.93 158 PRO B O 1
ATOM 2262 N N . GLY B 1 20 ? 51.765 -12.256 -9.226 1.00 25.42 159 GLY B N 1
ATOM 2263 C CA . GLY B 1 20 ? 50.821 -12.994 -8.411 1.00 35.08 159 GLY B CA 1
ATOM 2264 C C . GLY B 1 20 ? 49.669 -13.604 -9.182 1.00 25.99 159 GLY B C 1
ATOM 2265 O O . GLY B 1 20 ? 49.262 -13.100 -10.225 1.00 20.38 159 GLY B O 1
ATOM 2266 N N . ASP B 1 21 ? 49.137 -14.691 -8.640 1.00 23.41 160 ASP B N 1
ATOM 2267 C CA . ASP B 1 21 ? 48.034 -15.417 -9.246 1.00 27.21 160 ASP B CA 1
ATOM 2268 C C . ASP B 1 21 ? 46.837 -14.510 -9.497 1.00 20.68 160 ASP B C 1
ATOM 2269 O O . ASP B 1 21 ? 46.342 -13.853 -8.581 1.00 21.99 160 ASP B O 1
ATOM 2274 N N . GLY B 1 22 ? 46.379 -14.474 -10.744 1.00 17.75 161 GLY B N 1
ATOM 2275 C CA . GLY B 1 22 ? 45.175 -13.752 -11.101 1.00 19.22 161 GLY B CA 1
ATOM 2276 C C . GLY B 1 22 ? 45.373 -12.274 -11.376 1.00 19.93 161 GLY B C 1
ATOM 2277 O O . GLY B 1 22 ? 44.429 -11.582 -11.740 1.00 21.31 161 GLY B O 1
ATOM 2278 N N . 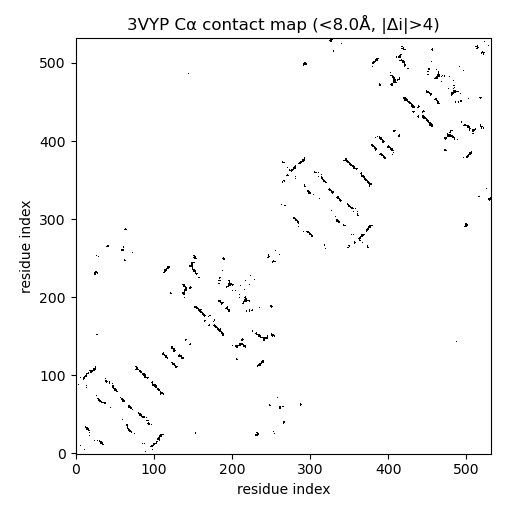GLU B 1 23 ? 46.597 -11.787 -11.207 1.00 17.90 162 GLU B N 1
ATOM 2279 C CA . GLU B 1 23 ? 46.859 -10.354 -11.345 1.00 18.20 162 GLU B CA 1
ATOM 2280 C C . GLU B 1 23 ? 46.853 -9.891 -12.795 1.00 15.67 162 GLU B C 1
ATOM 2281 O O . GLU B 1 23 ? 47.104 -10.673 -13.708 1.00 16.41 162 GLU B O 1
ATOM 2287 N N . VAL B 1 24 ? 46.535 -8.617 -12.996 1.00 16.19 163 VAL B N 1
ATOM 2288 C CA . VAL B 1 24 ? 46.727 -7.964 -14.285 1.00 13.33 163 VAL B CA 1
ATOM 2289 C C . VAL B 1 24 ? 47.986 -7.122 -14.158 1.00 12.91 163 VAL B C 1
ATOM 2290 O O . VAL B 1 24 ? 48.136 -6.356 -13.201 1.00 15.46 163 VAL B O 1
ATOM 2294 N N . VAL B 1 25 ? 48.901 -7.291 -15.106 1.00 14.77 164 VAL B N 1
ATOM 2295 C CA . VAL B 1 25 ? 50.168 -6.572 -15.090 1.00 15.26 164 VAL B CA 1
ATOM 2296 C C . VAL B 1 25 ? 50.419 -5.899 -16.435 1.00 13.23 164 VAL B C 1
ATOM 2297 O O . VAL B 1 25 ? 49.763 -6.212 -17.431 1.00 10.79 164 VAL B O 1
ATOM 2301 N N . GLY B 1 26 ? 51.377 -4.977 -16.454 1.00 11.89 165 GLY B N 1
ATOM 2302 C CA . GLY B 1 26 ? 51.723 -4.249 -17.665 1.00 13.23 165 GLY B CA 1
ATOM 2303 C C . GLY B 1 26 ? 52.554 -5.039 -18.668 1.00 10.72 165 GLY B C 1
ATOM 2304 O O . GLY B 1 26 ? 52.968 -6.173 -18.409 1.00 12.14 165 GLY B O 1
ATOM 2305 N N . VAL B 1 27 ? 52.806 -4.428 -19.822 1.00 11.73 166 VAL B N 1
ATOM 2306 C CA . VAL B 1 27 ? 53.436 -5.124 -20.943 1.00 11.48 166 VAL B CA 1
ATOM 2307 C C . VAL B 1 27 ? 54.924 -5.401 -20.753 1.00 10.37 166 VAL B C 1
ATOM 2308 O O . VAL B 1 27 ? 55.536 -6.094 -21.572 1.00 11.41 166 VAL B O 1
ATOM 2312 N N . GLY B 1 28 ? 55.503 -4.860 -19.684 1.00 9.37 167 GLY B N 1
ATOM 2313 C CA . GLY B 1 28 ? 56.899 -5.107 -19.382 1.00 8.57 167 GLY B CA 1
ATOM 2314 C C . GLY B 1 28 ? 57.158 -6.134 -18.294 1.00 9.99 167 GLY B C 1
ATOM 2315 O O . GLY B 1 28 ? 58.304 -6.356 -17.927 1.00 11.21 167 GLY B O 1
ATOM 2316 N N . GLU B 1 29 ? 56.115 -6.777 -17.777 1.00 11.76 168 GLU B N 1
ATOM 2317 C CA . GLU B 1 29 ? 56.300 -7.692 -16.643 1.00 11.26 168 GLU B CA 1
ATOM 2318 C C . GLU B 1 29 ? 56.936 -9.017 -17.054 1.00 13.13 168 GLU B C 1
ATOM 2319 O O . GLU B 1 29 ? 56.349 -9.765 -17.832 1.00 13.54 168 GLU B O 1
ATOM 2325 N N . PRO B 1 30 ? 58.130 -9.323 -16.522 1.00 11.86 169 PRO B N 1
ATOM 2326 C CA . PRO B 1 30 ? 58.680 -10.652 -16.803 1.00 10.76 169 PRO B CA 1
ATOM 2327 C C . PRO B 1 30 ? 58.072 -11.698 -15.878 1.00 12.29 169 PRO B C 1
ATOM 2328 O O . PRO B 1 30 ? 57.573 -11.362 -14.804 1.00 15.57 169 PRO B O 1
ATOM 2332 N N . VAL B 1 31 ? 58.108 -12.956 -16.297 1.00 11.21 170 VAL B N 1
ATOM 2333 C CA . VAL B 1 31 ? 57.825 -14.048 -15.385 1.00 12.14 170 VAL B CA 1
ATOM 2334 C C . VAL B 1 31 ? 59.076 -14.218 -14.545 1.00 13.54 170 VAL B C 1
ATOM 2335 O O . VAL B 1 31 ? 60.189 -14.222 -15.076 1.00 14.35 170 VAL B O 1
ATOM 2339 N N . ALA B 1 32 ? 58.903 -14.342 -13.236 1.00 12.56 171 ALA B N 1
ATOM 2340 C CA . ALA B 1 32 ? 60.042 -14.531 -12.351 1.00 14.16 171 ALA B CA 1
ATOM 2341 C C . ALA B 1 32 ? 59.848 -15.775 -11.504 1.00 11.99 171 ALA B C 1
ATOM 2342 O O . ALA B 1 32 ? 58.852 -15.903 -10.792 1.00 16.95 171 ALA B O 1
ATOM 2344 N N . ILE B 1 33 ? 60.802 -16.686 -11.590 1.00 11.96 172 ILE B N 1
ATOM 2345 C CA . ILE B 1 33 ? 60.808 -17.855 -10.728 1.00 13.20 172 ILE B CA 1
ATOM 2346 C C . ILE B 1 33 ? 62.007 -17.758 -9.804 1.00 12.71 172 ILE B C 1
ATOM 2347 O O . ILE B 1 33 ? 63.159 -17.845 -10.240 1.00 13.90 172 ILE B O 1
ATOM 2352 N N . ARG B 1 34 ? 61.725 -17.548 -8.525 1.00 14.04 173 ARG B N 1
ATOM 2353 C CA . ARG B 1 34 ? 62.770 -17.406 -7.530 1.00 13.39 173 ARG B CA 1
ATOM 2354 C C . ARG B 1 34 ? 62.786 -18.620 -6.607 1.00 15.05 173 ARG B C 1
ATOM 2355 O O . ARG B 1 34 ? 61.759 -19.001 -6.053 1.00 18.92 173 ARG B O 1
ATOM 2363 N N . PHE B 1 35 ? 63.953 -19.228 -6.455 1.00 13.77 174 PHE B N 1
ATOM 2364 C CA . PHE B 1 35 ? 64.093 -20.362 -5.545 1.00 14.06 174 PHE B CA 1
ATOM 2365 C C . PHE B 1 35 ? 64.671 -19.906 -4.213 1.00 17.30 174 PHE B C 1
ATOM 2366 O O . PHE B 1 35 ? 65.349 -18.878 -4.141 1.00 15.61 174 PHE B O 1
ATOM 2374 N N . ASP B 1 36 ? 64.403 -20.669 -3.156 1.00 14.39 175 ASP B N 1
ATOM 2375 C CA . ASP B 1 36 ? 64.987 -20.367 -1.852 1.00 15.39 175 ASP B CA 1
ATOM 2376 C C . ASP B 1 36 ? 66.375 -20.992 -1.679 1.00 20.17 175 ASP B C 1
ATOM 2377 O O . ASP B 1 36 ? 66.934 -21.002 -0.581 1.00 18.96 175 ASP B O 1
ATOM 2382 N N . GLU B 1 37 ? 66.918 -21.510 -2.777 1.00 17.03 176 GLU B N 1
ATOM 2383 C CA . GLU B 1 37 ? 68.269 -22.053 -2.818 1.00 19.18 176 GLU B CA 1
ATOM 2384 C C . GLU B 1 37 ? 68.893 -21.693 -4.154 1.00 20.13 176 GLU B C 1
ATOM 2385 O O . GLU B 1 37 ? 68.185 -21.517 -5.142 1.00 16.81 176 GLU B O 1
ATOM 2391 N N . ASN B 1 38 ? 70.216 -21.591 -4.184 1.00 17.18 177 ASN B N 1
ATOM 2392 C CA . ASN B 1 38 ? 70.928 -21.484 -5.450 1.00 17.45 177 ASN B CA 1
ATOM 2393 C C . ASN B 1 38 ? 70.736 -22.765 -6.250 1.00 19.93 177 ASN B C 1
ATOM 2394 O O . ASN B 1 38 ? 70.741 -23.863 -5.688 1.00 22.51 177 ASN B O 1
ATOM 2399 N N . ILE B 1 39 ? 70.572 -22.630 -7.562 1.00 16.45 178 ILE B N 1
ATOM 2400 C CA . ILE B 1 39 ? 70.290 -23.778 -8.419 1.00 19.79 178 ILE B CA 1
ATOM 2401 C C . ILE B 1 39 ? 71.531 -24.268 -9.159 1.00 23.65 178 ILE B C 1
ATOM 2402 O O . ILE B 1 39 ? 72.123 -23.543 -9.961 1.00 23.65 178 ILE B O 1
ATOM 2407 N N . ALA B 1 40 ? 71.920 -25.509 -8.889 1.00 20.97 179 ALA B N 1
ATOM 2408 C CA . ALA B 1 40 ? 73.103 -26.080 -9.515 1.00 23.51 179 ALA B CA 1
ATOM 2409 C C . ALA B 1 40 ? 72.855 -26.461 -10.972 1.00 20.05 179 ALA B C 1
ATOM 2410 O O . ALA B 1 40 ? 73.704 -26.228 -11.832 1.00 32.30 179 ALA B O 1
ATOM 2412 N N . ASP B 1 41 ? 71.695 -27.049 -11.248 1.00 26.17 180 ASP B N 1
ATOM 2413 C CA . ASP B 1 41 ? 71.362 -27.464 -12.607 1.00 25.72 180 ASP B CA 1
ATOM 2414 C C . ASP B 1 41 ? 70.301 -26.541 -13.198 1.00 24.12 180 ASP B C 1
ATOM 2415 O O . ASP B 1 41 ? 69.106 -26.827 -13.122 1.00 22.62 180 ASP B O 1
ATOM 2420 N N . ARG B 1 42 ? 70.748 -25.439 -13.793 1.00 27.99 181 ARG B N 1
ATOM 2421 C CA . ARG B 1 42 ? 69.837 -24.449 -14.359 1.00 30.37 181 ARG B CA 1
ATOM 2422 C C . ARG B 1 42 ? 68.996 -25.038 -15.483 1.00 32.52 181 ARG B C 1
ATOM 2423 O O . ARG B 1 42 ? 67.808 -24.743 -15.601 1.00 23.50 181 ARG B O 1
ATOM 2431 N N . GLY B 1 43 ? 69.618 -25.872 -16.308 1.00 26.68 182 GLY B N 1
ATOM 2432 C CA . GLY B 1 43 ? 68.911 -26.524 -17.392 1.00 23.24 182 GLY B CA 1
ATOM 2433 C C . GLY B 1 43 ? 67.730 -27.335 -16.905 1.00 34.02 182 GLY B C 1
ATOM 2434 O O . GLY B 1 43 ? 66.666 -27.331 -17.528 1.00 27.73 182 GLY B O 1
ATOM 2435 N N . ALA B 1 44 ? 67.916 -28.037 -15.790 1.00 31.15 183 ALA B N 1
ATOM 2436 C CA . ALA B 1 44 ? 66.846 -28.837 -15.214 1.00 27.22 183 ALA B CA 1
ATOM 2437 C C . ALA B 1 44 ? 65.708 -27.943 -14.734 1.00 23.09 183 ALA B C 1
ATOM 2438 O O . ALA B 1 44 ? 64.533 -28.275 -14.902 1.00 21.38 183 ALA B O 1
ATOM 2440 N N . ALA B 1 45 ? 66.058 -26.814 -14.129 1.00 28.51 184 ALA B N 1
ATOM 2441 C CA . ALA B 1 45 ? 65.054 -25.865 -13.663 1.00 26.24 184 ALA B CA 1
ATOM 2442 C C . ALA B 1 45 ? 64.269 -25.295 -14.845 1.00 17.78 184 ALA B C 1
ATOM 2443 O O . ALA B 1 45 ? 63.040 -25.268 -14.829 1.00 18.58 184 ALA B O 1
ATOM 2445 N N . GLU B 1 46 ? 64.984 -24.877 -15.881 1.00 21.33 185 GLU B N 1
ATOM 2446 C CA . GLU B 1 46 ? 64.335 -24.362 -17.080 1.00 23.06 185 GLU B CA 1
ATOM 2447 C C . GLU B 1 46 ? 63.405 -25.396 -17.718 1.00 26.07 185 GLU B C 1
ATOM 2448 O O . GLU B 1 46 ? 62.282 -25.068 -18.101 1.00 20.94 185 GLU B O 1
ATOM 2454 N N . LYS B 1 47 ? 63.860 -26.645 -17.812 1.00 23.08 186 LYS B N 1
ATOM 2455 C CA . LYS B 1 47 ? 63.045 -27.696 -18.411 1.00 27.08 186 LYS B CA 1
ATOM 2456 C C . LYS B 1 47 ? 61.759 -27.955 -17.632 1.00 21.42 186 LYS B C 1
ATOM 2457 O O . LYS B 1 47 ? 60.756 -28.380 -18.204 1.00 24.62 186 LYS B O 1
ATOM 2463 N N . ALA B 1 48 ? 61.794 -27.706 -16.325 1.00 25.30 187 ALA B N 1
ATOM 2464 C CA . ALA B 1 48 ? 60.639 -27.960 -15.471 1.00 26.47 187 ALA B CA 1
ATOM 2465 C C . ALA B 1 48 ? 59.626 -26.822 -15.496 1.00 20.55 187 ALA B C 1
ATOM 2466 O O . ALA B 1 48 ? 58.514 -26.961 -14.989 1.00 22.52 187 ALA B O 1
ATOM 2468 N N . ILE B 1 49 ? 60.010 -25.697 -16.091 1.00 22.41 188 ILE B N 1
ATOM 2469 C CA . ILE B 1 49 ? 59.144 -24.522 -16.125 1.00 20.05 188 ILE B CA 1
ATOM 2470 C C . ILE B 1 49 ? 58.446 -24.417 -17.475 1.00 14.10 188 ILE B C 1
ATOM 2471 O O . ILE B 1 49 ? 59.089 -24.212 -18.502 1.00 22.99 188 ILE B O 1
ATOM 2476 N N . LYS B 1 50 ? 57.127 -24.588 -17.466 1.00 15.40 189 LYS B N 1
ATOM 2477 C CA . LYS B 1 50 ? 56.337 -24.521 -18.684 1.00 19.28 189 LYS B CA 1
ATOM 2478 C C . LYS B 1 50 ? 55.528 -23.235 -18.702 1.00 19.48 189 LYS B C 1
ATOM 2479 O O . LYS B 1 50 ? 54.630 -23.036 -17.885 1.00 22.43 189 LYS B O 1
ATOM 2485 N N . ILE B 1 51 ? 55.850 -22.354 -19.640 1.00 19.96 190 ILE B N 1
ATOM 2486 C CA . ILE B 1 51 ? 55.125 -21.099 -19.760 1.00 19.31 190 ILE B CA 1
ATOM 2487 C C . ILE B 1 51 ? 54.244 -21.157 -20.990 1.00 15.10 190 ILE B C 1
ATOM 2488 O O . ILE B 1 51 ? 54.725 -21.387 -22.100 1.00 19.71 190 ILE B O 1
ATOM 2493 N N . THR B 1 52 ? 52.946 -20.977 -20.778 1.00 15.20 191 THR B N 1
ATOM 2494 C CA . THR B 1 52 ? 51.973 -21.057 -21.853 1.00 20.15 191 THR B CA 1
ATOM 2495 C C . THR B 1 52 ? 51.375 -19.677 -22.057 1.00 16.69 191 THR B C 1
ATOM 2496 O O . THR B 1 52 ? 51.002 -19.011 -21.091 1.00 17.16 191 THR B O 1
ATOM 2500 N N . THR B 1 53 ? 51.297 -19.248 -23.310 1.00 13.77 192 THR B N 1
ATOM 2501 C CA . THR B 1 53 ? 50.814 -17.907 -23.613 1.00 15.04 192 THR B CA 1
ATOM 2502 C C . THR B 1 53 ? 49.659 -17.935 -24.602 1.00 16.37 192 THR B C 1
ATOM 2503 O O . THR B 1 53 ? 49.596 -18.781 -25.499 1.00 17.69 192 THR B O 1
ATOM 2507 N N . ASN B 1 54 ? 48.752 -16.984 -24.427 1.00 16.49 193 ASN B N 1
ATOM 2508 C CA . ASN B 1 54 ? 47.486 -16.953 -25.127 1.00 26.14 193 ASN B CA 1
ATOM 2509 C C . ASN B 1 54 ? 47.203 -15.497 -25.480 1.00 22.74 193 ASN B C 1
ATOM 2510 O O . ASN B 1 54 ? 46.721 -14.740 -24.643 1.00 18.94 193 ASN B O 1
ATOM 2515 N N . PRO B 1 55 ? 47.523 -15.087 -26.717 1.00 16.41 194 PRO B N 1
ATOM 2516 C CA . PRO B 1 55 ? 48.055 -15.877 -27.837 1.00 25.05 194 PRO B CA 1
ATOM 2517 C C . PRO B 1 55 ? 49.527 -16.254 -27.678 1.00 21.86 194 PRO B C 1
ATOM 2518 O O . PRO B 1 55 ? 50.262 -15.593 -26.945 1.00 16.61 194 PRO B O 1
ATOM 2522 N N . PRO B 1 56 ? 49.962 -17.310 -28.377 1.00 18.79 195 PRO B N 1
ATOM 2523 C CA . PRO B 1 56 ? 51.329 -17.821 -28.221 1.00 17.77 195 PRO B CA 1
ATOM 2524 C C . PRO B 1 56 ? 52.396 -16.837 -28.682 1.00 16.14 195 PRO B C 1
ATOM 2525 O O . PRO B 1 56 ? 52.290 -16.254 -29.760 1.00 17.22 195 PRO B O 1
ATOM 2529 N N . VAL B 1 57 ? 53.424 -16.665 -27.858 1.00 15.11 196 VAL B N 1
ATOM 2530 C CA . VAL B 1 57 ? 54.566 -15.843 -28.215 1.00 19.20 196 VAL B CA 1
ATOM 2531 C C . VAL B 1 57 ? 55.836 -16.533 -27.718 1.00 18.03 196 VAL B C 1
ATOM 2532 O O . VAL B 1 57 ? 55.826 -17.172 -26.668 1.00 14.50 196 VAL B O 1
ATOM 2536 N N . GLU B 1 58 ? 56.919 -16.424 -28.481 1.00 15.00 197 GLU B N 1
ATOM 2537 C CA . GLU B 1 58 ? 58.200 -16.988 -28.061 1.00 17.74 197 GLU B CA 1
ATOM 2538 C C . GLU B 1 58 ? 58.852 -16.133 -26.979 1.00 14.68 197 GLU B C 1
ATOM 2539 O O . GLU B 1 58 ? 58.644 -14.919 -26.920 1.00 13.24 197 GLU B O 1
ATOM 2545 N N . GLY B 1 59 ? 59.641 -16.769 -26.119 1.00 12.16 198 GLY B N 1
ATOM 2546 C CA . GLY B 1 59 ? 60.403 -16.047 -25.118 1.00 13.86 198 GLY B CA 1
ATOM 2547 C C . GLY B 1 59 ? 61.635 -16.834 -24.737 1.00 14.70 198 GLY B C 1
ATOM 2548 O O . GLY B 1 59 ? 61.970 -17.829 -25.390 1.00 17.83 198 GLY B O 1
ATOM 2549 N N . ALA B 1 60 ? 62.313 -16.402 -23.683 1.00 13.33 199 ALA B N 1
ATOM 2550 C CA . ALA B 1 60 ? 63.551 -17.051 -23.275 1.00 12.03 199 ALA B CA 1
ATOM 2551 C C . ALA B 1 60 ? 63.865 -16.766 -21.813 1.00 12.81 199 ALA B C 1
ATOM 2552 O O . ALA B 1 60 ? 63.427 -15.747 -21.258 1.00 11.94 199 ALA B O 1
ATOM 2554 N N . PHE B 1 61 ? 64.622 -17.679 -21.205 1.00 13.74 200 PHE B N 1
ATOM 2555 C CA . PHE B 1 61 ? 65.057 -17.574 -19.814 1.00 14.30 200 PHE B CA 1
ATOM 2556 C C . PHE B 1 61 ? 66.382 -16.839 -19.684 1.00 13.83 200 PHE B C 1
ATOM 2557 O O . PHE B 1 61 ? 67.291 -17.030 -20.495 1.00 15.05 200 PHE B O 1
ATOM 2565 N N . TYR B 1 62 ? 66.497 -16.033 -18.635 1.00 12.52 201 TYR B N 1
ATOM 2566 C CA . TYR B 1 62 ? 67.750 -15.388 -18.275 1.00 12.56 201 TYR B CA 1
ATOM 2567 C C . TYR B 1 62 ? 67.857 -15.369 -16.754 1.00 14.43 201 TYR B C 1
ATOM 2568 O O . TYR B 1 62 ? 66.913 -14.976 -16.066 1.00 13.95 201 TYR B O 1
ATOM 2577 N N . TRP B 1 63 ? 68.995 -15.806 -16.227 1.00 13.40 202 TRP B N 1
ATOM 2578 C CA . TRP B 1 63 ? 69.171 -15.859 -14.773 1.00 15.82 202 TRP B CA 1
ATOM 2579 C C . TRP B 1 63 ? 69.652 -14.520 -14.209 1.00 15.57 202 TRP B C 1
ATOM 2580 O O . TRP B 1 63 ? 70.736 -14.035 -14.542 1.00 17.95 202 TRP B O 1
ATOM 2591 N N . LEU B 1 64 ? 68.828 -13.921 -13.357 1.00 16.86 203 LEU B N 1
ATOM 2592 C CA . LEU B 1 64 ? 69.154 -12.651 -12.726 1.00 17.18 203 LEU B CA 1
ATOM 2593 C C . LEU B 1 64 ? 70.288 -12.843 -11.727 1.00 19.14 203 LEU B C 1
ATOM 2594 O O . LEU B 1 64 ? 71.143 -11.973 -11.552 1.00 18.97 203 LEU B O 1
ATOM 2599 N N . ASN B 1 65 ? 70.268 -13.992 -11.059 1.00 16.05 204 ASN B N 1
ATOM 2600 C CA . ASN B 1 65 ? 71.333 -14.402 -10.158 1.00 18.50 204 ASN B CA 1
ATOM 2601 C C . ASN B 1 65 ? 71.271 -15.921 -10.003 1.00 15.61 204 ASN B C 1
ATOM 2602 O O . ASN B 1 65 ? 70.641 -16.595 -10.814 1.00 18.67 204 ASN B O 1
ATOM 2607 N N . ASN B 1 66 ? 71.913 -16.470 -8.975 1.00 16.71 205 ASN B N 1
ATOM 2608 C CA . ASN B 1 66 ? 71.979 -17.923 -8.839 1.00 22.46 205 ASN B CA 1
ATOM 2609 C C . ASN B 1 66 ? 70.680 -18.607 -8.402 1.00 17.11 205 ASN B C 1
ATOM 2610 O O . ASN B 1 66 ? 70.552 -19.825 -8.518 1.00 18.27 205 ASN B O 1
ATOM 2615 N N . ARG B 1 67 ? 69.716 -17.827 -7.925 1.00 16.20 206 ARG B N 1
ATOM 2616 C CA . ARG B 1 67 ? 68.466 -18.393 -7.424 1.00 15.12 206 ARG B CA 1
ATOM 2617 C C . ARG B 1 67 ? 67.219 -17.913 -8.164 1.00 16.81 206 ARG B C 1
ATOM 2618 O O . ARG B 1 67 ? 66.126 -18.431 -7.936 1.00 18.44 206 ARG B O 1
ATOM 2626 N N . GLU B 1 68 ? 67.371 -16.929 -9.045 1.00 14.16 207 GLU B N 1
ATOM 2627 C CA . GLU B 1 68 ? 66.205 -16.350 -9.715 1.00 14.45 207 GLU B CA 1
ATOM 2628 C C . GLU B 1 68 ? 66.353 -16.296 -11.231 1.00 12.08 207 GLU B C 1
ATOM 2629 O O . GLU B 1 68 ? 67.315 -15.735 -11.753 1.00 15.16 207 GLU B O 1
ATOM 2635 N N . VAL B 1 69 ? 65.391 -16.885 -11.925 1.00 11.96 208 VAL B N 1
ATOM 2636 C CA . VAL B 1 69 ? 65.385 -16.871 -13.380 1.00 14.58 208 VAL B CA 1
ATOM 2637 C C . VAL B 1 69 ? 64.182 -16.070 -13.883 1.00 13.90 208 VAL B C 1
ATOM 2638 O O . VAL B 1 69 ? 63.106 -16.103 -13.282 1.00 13.06 208 VAL B O 1
ATOM 2642 N N . ARG B 1 70 ? 64.385 -15.327 -14.967 1.00 12.46 209 ARG B N 1
ATOM 2643 C CA . ARG B 1 70 ? 63.336 -14.507 -15.564 1.00 10.91 209 ARG B CA 1
ATOM 2644 C C . ARG B 1 70 ? 62.997 -15.048 -16.947 1.00 11.95 209 ARG B C 1
ATOM 2645 O O . ARG B 1 70 ? 63.856 -15.622 -17.613 1.00 13.74 209 ARG B O 1
ATOM 2653 N N . TRP B 1 71 ? 61.752 -14.882 -17.381 1.00 11.14 210 TRP B N 1
ATOM 2654 C CA . TRP B 1 71 ? 61.362 -15.271 -18.737 1.00 11.88 210 TRP B CA 1
ATOM 2655 C C . TRP B 1 71 ? 60.537 -14.139 -19.330 1.00 13.77 210 TRP B C 1
ATOM 2656 O O . TRP B 1 71 ? 59.663 -13.587 -18.669 1.00 13.17 210 TRP B O 1
ATOM 2667 N N . ARG B 1 72 ? 60.828 -13.771 -20.572 1.00 12.53 211 ARG B N 1
ATOM 2668 C CA . ARG B 1 72 ? 60.060 -12.727 -21.236 1.00 11.29 211 ARG B CA 1
ATOM 2669 C C . ARG B 1 72 ? 60.170 -12.901 -22.734 1.00 11.01 211 ARG B C 1
ATOM 2670 O O . ARG B 1 72 ? 61.062 -13.599 -23.215 1.00 11.45 211 ARG B O 1
ATOM 2678 N N . PRO B 1 73 ? 59.256 -12.270 -23.479 1.00 11.08 212 PRO B N 1
ATOM 2679 C CA . PRO B 1 73 ? 59.378 -12.242 -24.940 1.00 11.03 212 PRO B CA 1
ATOM 2680 C C . PRO B 1 73 ? 60.462 -11.268 -25.380 1.00 11.99 212 PRO B C 1
ATOM 2681 O O . PRO B 1 73 ? 61.017 -10.525 -24.561 1.00 11.22 212 PRO B O 1
ATOM 2685 N N . GLU B 1 74 ? 60.747 -11.269 -26.677 1.00 11.17 213 GLU B N 1
ATOM 2686 C CA . GLU B 1 74 ? 61.699 -10.337 -27.266 1.00 13.06 213 GLU B CA 1
ATOM 2687 C C . GLU B 1 74 ? 61.233 -8.892 -27.139 1.00 13.75 213 GLU B C 1
ATOM 2688 O O . GLU B 1 74 ? 62.027 -7.996 -26.854 1.00 14.01 213 GLU B O 1
ATOM 2694 N N . HIS B 1 75 ? 59.942 -8.671 -27.368 1.00 10.89 214 HIS B N 1
ATOM 2695 C CA . HIS B 1 75 ? 59.354 -7.339 -27.253 1.00 13.56 214 HIS B CA 1
ATOM 2696 C C . HIS B 1 75 ? 58.312 -7.322 -26.152 1.00 11.97 214 HIS B C 1
ATOM 2697 O O . HIS B 1 75 ? 57.923 -8.381 -25.646 1.00 10.97 214 HIS B O 1
ATOM 2704 N N . PHE B 1 76 ? 57.856 -6.125 -25.785 1.00 10.80 215 PHE B N 1
ATOM 2705 C CA . PHE B 1 76 ? 56.824 -6.018 -24.768 1.00 12.92 215 PHE B CA 1
ATOM 2706 C C . PHE B 1 76 ? 55.641 -6.938 -25.105 1.00 10.85 215 PHE B C 1
ATOM 2707 O O . PHE B 1 76 ? 55.328 -7.168 -26.278 1.00 12.28 215 PHE B O 1
ATOM 2715 N N . TRP B 1 77 ? 54.989 -7.462 -24.072 1.00 10.48 216 TRP B N 1
ATOM 2716 C CA . TRP B 1 77 ? 53.803 -8.296 -24.259 1.00 13.21 216 TRP B CA 1
ATOM 2717 C C . TRP B 1 77 ? 52.729 -7.594 -25.083 1.00 11.43 216 TRP B C 1
ATOM 2718 O O . TRP B 1 77 ? 52.553 -6.375 -24.990 1.00 12.75 216 TRP B O 1
ATOM 2729 N N . LYS B 1 78 ? 51.983 -8.375 -25.859 1.00 11.99 217 LYS B N 1
ATOM 2730 C CA . LYS B 1 78 ? 50.765 -7.886 -26.492 1.00 14.53 217 LYS B CA 1
ATOM 2731 C C . LYS B 1 78 ? 49.677 -7.698 -25.434 1.00 14.16 217 LYS B C 1
ATOM 2732 O O . LYS B 1 78 ? 49.394 -8.606 -24.662 1.00 12.87 217 LYS B O 1
ATOM 2738 N N . PRO B 1 79 ? 49.071 -6.507 -25.379 1.00 13.27 218 PRO B N 1
ATOM 2739 C CA . PRO B 1 79 ? 47.978 -6.307 -24.422 1.00 15.22 218 PRO B CA 1
ATOM 2740 C C . PRO B 1 79 ? 46.899 -7.381 -24.554 1.00 16.23 218 PRO B C 1
ATOM 2741 O O . PRO B 1 79 ? 46.542 -7.769 -25.667 1.00 15.64 218 PRO B O 1
ATOM 2745 N N . GLY B 1 80 ? 46.396 -7.853 -23.419 1.00 14.05 219 GLY B N 1
ATOM 2746 C CA . GLY B 1 80 ? 45.340 -8.851 -23.408 1.00 16.68 219 GLY B CA 1
ATOM 2747 C C . GLY B 1 80 ? 45.825 -10.286 -23.308 1.00 22.72 219 GLY B C 1
ATOM 2748 O O . GLY B 1 80 ? 45.028 -11.195 -23.082 1.00 21.47 219 GLY B O 1
ATOM 2749 N N . THR B 1 81 ? 47.127 -10.498 -23.480 1.00 15.88 220 THR B N 1
ATOM 2750 C CA . THR B 1 81 ? 47.696 -11.840 -23.406 1.00 12.16 220 THR B CA 1
ATOM 2751 C C . THR B 1 81 ? 47.430 -12.490 -22.056 1.00 14.47 220 THR B C 1
ATOM 2752 O O . THR B 1 81 ? 47.586 -11.856 -21.011 1.00 15.81 220 THR B O 1
ATOM 275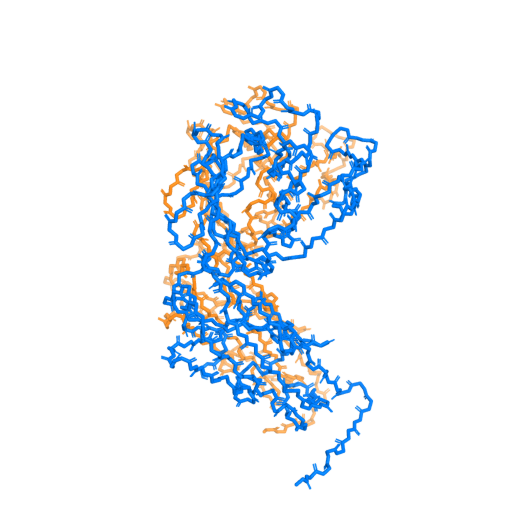6 N N . ALA B 1 82 ? 47.019 -13.755 -22.084 1.00 13.74 221 ALA B N 1
ATOM 2757 C CA . ALA B 1 82 ? 46.864 -14.540 -20.871 1.00 17.61 221 ALA B CA 1
ATOM 2758 C C . ALA B 1 82 ? 48.052 -15.480 -20.741 1.00 16.22 221 ALA B C 1
ATOM 2759 O O . ALA B 1 82 ? 48.433 -16.149 -21.705 1.00 16.53 221 ALA B O 1
ATOM 2761 N N . VAL B 1 83 ? 48.637 -15.527 -19.550 1.00 13.54 222 VAL B N 1
ATOM 2762 C CA . VAL B 1 83 ? 49.842 -16.304 -19.324 1.00 15.60 222 VAL B CA 1
ATOM 2763 C C . VAL B 1 83 ? 49.624 -17.343 -18.231 1.00 17.97 222 VAL B C 1
ATOM 2764 O O . VAL B 1 83 ? 49.064 -17.047 -17.173 1.00 17.69 222 VAL B O 1
ATOM 2768 N N . ASP B 1 84 ? 50.057 -18.568 -18.503 1.00 16.05 223 ASP B N 1
ATOM 2769 C CA . ASP B 1 84 ? 50.064 -19.628 -17.504 1.00 21.71 223 ASP B CA 1
ATOM 2770 C C . ASP B 1 84 ? 51.494 -20.050 -17.221 1.00 15.53 223 ASP B C 1
ATOM 2771 O O . ASP B 1 84 ? 52.261 -20.327 -18.140 1.00 19.17 223 ASP B O 1
ATOM 2776 N N . VAL B 1 85 ? 51.855 -20.096 -15.947 1.00 17.69 224 VAL B N 1
ATOM 2777 C CA . VAL B 1 85 ? 53.185 -20.531 -15.568 1.00 17.41 224 VAL B CA 1
ATOM 2778 C C . VAL B 1 85 ? 53.045 -21.799 -14.754 1.00 20.65 224 VAL B C 1
ATOM 2779 O O . VAL B 1 85 ? 52.466 -21.789 -13.671 1.00 21.57 224 VAL B O 1
ATOM 2783 N N . ALA B 1 86 ? 53.556 -22.892 -15.300 1.00 17.81 225 ALA B N 1
ATOM 2784 C CA . ALA B 1 86 ? 53.569 -24.161 -14.595 1.00 20.77 225 ALA B CA 1
ATOM 2785 C C . ALA B 1 86 ? 54.999 -24.475 -14.212 1.00 19.12 225 ALA B C 1
ATOM 2786 O O . ALA B 1 86 ? 55.812 -24.849 -15.057 1.00 22.95 225 ALA B O 1
ATOM 2788 N N . VAL B 1 87 ? 55.313 -24.299 -12.937 1.00 18.95 226 VAL B N 1
ATOM 2789 C CA . VAL B 1 87 ? 56.630 -24.649 -12.436 1.00 16.20 226 VAL B CA 1
ATOM 2790 C C . VAL B 1 87 ? 56.535 -26.057 -11.859 1.00 20.50 226 VAL B C 1
ATOM 2791 O O . VAL B 1 87 ? 56.164 -26.249 -10.697 1.00 20.94 226 VAL B O 1
ATOM 2795 N N . ASN B 1 88 ? 56.849 -27.036 -12.700 1.00 19.41 227 ASN B N 1
ATOM 2796 C CA . ASN B 1 88 ? 56.664 -28.447 -12.375 1.00 21.31 227 ASN B CA 1
ATOM 2797 C C . ASN B 1 88 ? 57.915 -29.063 -11.765 1.00 26.55 227 ASN B C 1
ATOM 2798 O O . ASN B 1 88 ? 58.481 -30.015 -12.304 1.00 26.38 227 ASN B O 1
ATOM 2803 N N . THR B 1 89 ? 58.335 -28.524 -10.627 1.00 22.30 228 THR B N 1
ATOM 2804 C CA . THR B 1 89 ? 59.608 -28.911 -10.030 1.00 17.64 228 THR B CA 1
ATOM 2805 C C . THR B 1 89 ? 59.519 -30.015 -8.968 1.00 16.11 228 THR B C 1
ATOM 2806 O O . THR B 1 89 ? 60.547 -30.494 -8.501 1.00 20.40 228 THR B O 1
ATOM 2810 N N . TYR B 1 90 ? 58.307 -30.415 -8.593 1.00 20.37 229 TYR B N 1
ATOM 2811 C CA . TYR B 1 90 ? 58.147 -31.450 -7.565 1.00 19.71 229 TYR B CA 1
ATOM 2812 C C . TYR B 1 90 ? 58.904 -32.717 -7.939 1.00 21.37 229 TYR B C 1
ATOM 2813 O O . TYR B 1 90 ? 58.635 -33.331 -8.971 1.00 22.54 229 TYR B O 1
ATOM 2822 N N . GLY B 1 91 ? 59.853 -33.102 -7.094 1.00 20.30 230 GLY B N 1
ATOM 2823 C CA . GLY B 1 91 ? 60.605 -34.326 -7.304 1.00 22.35 230 GLY B CA 1
ATOM 2824 C C . GLY B 1 91 ? 61.597 -34.258 -8.446 1.00 18.84 230 GLY B C 1
ATOM 2825 O O . GLY B 1 91 ? 62.163 -35.276 -8.846 1.00 20.34 230 GLY B O 1
ATOM 2826 N N . VAL B 1 92 ? 61.807 -33.064 -8.990 1.00 19.79 231 VAL B N 1
ATOM 2827 C CA . VAL B 1 92 ? 62.807 -32.892 -10.033 1.00 22.22 231 VAL B CA 1
ATOM 2828 C C . VAL B 1 92 ? 64.185 -32.671 -9.424 1.00 18.84 231 VAL B C 1
ATOM 2829 O O . VAL B 1 92 ? 64.349 -31.878 -8.493 1.00 19.64 231 VAL B O 1
ATOM 2833 N N . ASP B 1 93 ? 65.173 -33.385 -9.947 1.00 20.62 232 ASP B N 1
ATOM 2834 C CA . ASP B 1 93 ? 66.548 -33.245 -9.498 1.00 18.71 232 ASP B CA 1
ATOM 2835 C C . ASP B 1 93 ? 67.155 -31.966 -10.068 1.00 25.41 232 ASP B C 1
ATOM 2836 O O . ASP B 1 93 ? 67.413 -31.868 -11.269 1.00 23.60 232 ASP B O 1
ATOM 2841 N N . LEU B 1 94 ? 67.372 -30.982 -9.205 1.00 19.54 233 LEU B N 1
ATOM 2842 C CA . LEU B 1 94 ? 67.904 -29.698 -9.639 1.00 23.06 233 LEU B CA 1
ATOM 2843 C C . LEU B 1 94 ? 69.408 -29.597 -9.398 1.00 29.15 233 LEU B C 1
ATOM 2844 O O . LEU B 1 94 ? 69.965 -28.502 -9.348 1.00 25.83 233 LEU B O 1
ATOM 2849 N N . GLY B 1 95 ? 70.058 -30.748 -9.255 1.00 30.45 234 GLY B N 1
ATOM 2850 C CA . GLY B 1 95 ? 71.504 -30.798 -9.125 1.00 23.23 234 GLY B CA 1
ATOM 2851 C C . GLY B 1 95 ? 71.993 -30.978 -7.701 1.00 26.15 234 GLY B C 1
ATOM 2852 O O . GLY B 1 95 ? 71.382 -30.477 -6.755 1.00 25.34 234 GLY B O 1
ATOM 2853 N N . GLU B 1 96 ? 73.100 -31.699 -7.553 1.00 30.65 235 GLU B N 1
ATOM 2854 C CA . GLU B 1 96 ? 73.748 -31.876 -6.257 1.00 40.01 235 GLU B CA 1
ATOM 2855 C C . GLU B 1 96 ? 72.800 -32.389 -5.170 1.00 36.37 235 GLU B C 1
ATOM 2856 O O . GLU B 1 96 ? 72.916 -32.012 -4.002 1.00 26.94 235 GLU B O 1
ATOM 2862 N N . GLY B 1 97 ? 71.862 -33.246 -5.563 1.00 29.87 236 GLY B N 1
ATOM 2863 C CA . GLY B 1 97 ? 70.961 -33.879 -4.615 1.00 28.18 236 GLY B CA 1
ATOM 2864 C C . GLY B 1 97 ? 69.815 -32.997 -4.161 1.00 24.29 236 GLY B C 1
ATOM 2865 O O . GLY B 1 97 ? 69.032 -33.382 -3.292 1.00 19.76 236 GLY B O 1
ATOM 2866 N N . MET B 1 98 ? 69.711 -31.811 -4.751 1.00 22.06 237 MET B N 1
ATOM 2867 C CA A MET B 1 98 ? 68.655 -30.865 -4.407 0.49 19.35 237 MET B CA 1
ATOM 2868 C CA B MET B 1 98 ? 68.648 -30.885 -4.394 0.51 19.10 237 MET B CA 1
ATOM 2869 C C . MET B 1 98 ? 67.422 -31.089 -5.273 1.00 19.80 237 MET B C 1
ATOM 2870 O O . MET B 1 98 ? 67.469 -30.895 -6.486 1.00 26.77 237 MET B O 1
ATOM 2879 N N . PHE B 1 99 ? 66.321 -31.489 -4.648 1.00 16.29 238 PHE B N 1
ATOM 2880 C CA . PHE B 1 99 ? 65.074 -31.742 -5.361 1.00 19.56 238 PHE B CA 1
ATOM 2881 C C . PHE B 1 99 ? 64.053 -30.635 -5.138 1.00 19.88 238 PHE B C 1
ATOM 2882 O O . PHE B 1 99 ? 64.049 -29.978 -4.095 1.00 18.88 238 PHE B O 1
ATOM 2890 N N . GLY B 1 100 ? 63.195 -30.430 -6.133 1.00 18.70 239 GLY B N 1
ATOM 2891 C CA . GLY B 1 100 ? 62.092 -29.497 -6.008 1.00 19.40 239 GLY B CA 1
ATOM 2892 C C . GLY B 1 100 ? 61.115 -29.939 -4.936 1.00 18.33 239 GLY B C 1
ATOM 2893 O O . GLY B 1 100 ? 60.689 -31.098 -4.896 1.00 17.98 239 GLY B O 1
ATOM 2894 N N . GLU B 1 101 ? 60.754 -29.010 -4.059 1.00 17.65 240 GLU B N 1
ATOM 2895 C CA . GLU B 1 101 ? 59.890 -29.323 -2.930 1.00 20.68 240 GLU B CA 1
ATOM 2896 C C . GLU B 1 101 ? 58.422 -29.426 -3.328 1.00 20.75 240 GLU B C 1
ATOM 2897 O O . GLU B 1 101 ? 57.641 -30.112 -2.672 1.00 20.79 240 GLU B O 1
ATOM 2903 N N . ASP B 1 102 ? 58.045 -28.745 -4.404 1.00 19.67 241 ASP B N 1
ATOM 2904 C CA . ASP B 1 102 ? 56.643 -28.676 -4.780 1.00 20.99 241 ASP B CA 1
ATOM 2905 C C . ASP B 1 102 ? 56.516 -28.133 -6.191 1.00 20.94 241 ASP B C 1
ATOM 2906 O O . ASP B 1 102 ? 57.492 -27.666 -6.775 1.00 20.94 241 ASP B O 1
ATOM 2911 N N . ASN B 1 103 ? 55.308 -28.219 -6.736 1.00 20.35 242 ASN B N 1
ATOM 2912 C CA . ASN B 1 103 ? 54.972 -27.539 -7.971 1.00 22.60 242 ASN B CA 1
ATOM 2913 C C . ASN B 1 103 ? 54.348 -26.209 -7.615 1.00 25.51 242 ASN B C 1
ATOM 2914 O O . ASN B 1 103 ? 53.697 -26.069 -6.577 1.00 25.97 242 ASN B O 1
ATOM 2919 N N . VAL B 1 104 ? 54.557 -25.220 -8.471 1.00 20.44 243 VAL B N 1
ATOM 2920 C CA . VAL B 1 104 ? 53.872 -23.954 -8.316 1.00 31.64 243 VAL B CA 1
ATOM 2921 C C . VAL B 1 104 ? 53.215 -23.625 -9.640 1.00 29.37 243 VAL B C 1
ATOM 2922 O O . VAL B 1 104 ? 53.769 -23.898 -10.703 1.00 22.60 243 VAL B O 1
ATOM 2926 N N . GLN B 1 105 ? 52.016 -23.068 -9.570 1.00 29.67 244 GLN B N 1
ATOM 2927 C CA . GLN B 1 105 ? 51.332 -22.606 -10.758 1.00 77.75 244 GLN B CA 1
ATOM 2928 C C . GLN B 1 105 ? 50.773 -21.218 -10.532 1.00 68.31 244 GLN B C 1
ATOM 2929 O O . GLN B 1 105 ? 50.406 -20.855 -9.413 1.00 47.65 244 GLN B O 1
ATOM 2935 N N . THR B 1 106 ? 50.735 -20.430 -11.598 1.00 71.06 245 THR B N 1
ATOM 2936 C CA A THR B 1 106 ? 50.138 -19.103 -11.539 0.59 62.08 245 THR B CA 1
ATOM 2937 C CA B THR B 1 106 ? 50.149 -19.103 -11.539 0.41 62.97 245 THR B CA 1
ATOM 2938 C C . THR B 1 106 ? 49.572 -18.715 -12.895 1.00 44.51 245 THR B C 1
ATOM 2939 O O . THR B 1 106 ? 50.060 -19.156 -13.939 1.00 24.21 245 THR B O 1
ATOM 2946 N N . HIS B 1 107 ? 48.522 -17.908 -12.867 1.00 21.01 246 HIS B N 1
ATOM 2947 C CA A HIS B 1 107 ? 47.949 -17.318 -14.070 0.58 18.51 246 HIS B CA 1
ATOM 2948 C CA B HIS B 1 107 ? 47.996 -17.317 -14.078 0.42 17.88 246 HIS B CA 1
ATOM 2949 C C . HIS B 1 107 ? 47.995 -15.809 -13.916 1.00 18.70 246 HIS B C 1
ATOM 2950 O O . HIS B 1 107 ? 47.814 -15.288 -12.816 1.00 22.62 246 HIS B O 1
ATOM 2963 N N . PHE B 1 108 ? 48.222 -15.114 -15.015 1.00 15.90 247 PHE B N 1
ATOM 2964 C CA . PHE B 1 108 ? 48.112 -13.664 -15.002 1.00 19.57 247 PHE B CA 1
ATOM 2965 C C . PHE B 1 108 ? 47.805 -13.173 -16.402 1.00 16.17 247 PHE B C 1
ATOM 2966 O O . PHE B 1 108 ? 47.939 -13.919 -17.368 1.00 14.94 247 PHE B O 1
ATOM 2974 N N . THR B 1 109 ? 47.363 -11.929 -16.509 1.00 14.83 248 THR B N 1
ATOM 2975 C CA . THR B 1 109 ? 47.046 -11.365 -17.809 1.00 14.63 248 THR B CA 1
ATOM 2976 C C . THR B 1 109 ? 47.737 -10.021 -17.976 1.00 14.25 248 THR B C 1
ATOM 2977 O O . THR B 1 109 ? 48.089 -9.364 -16.993 1.00 16.52 248 THR B O 1
ATOM 2981 N N . ILE B 1 110 ? 47.928 -9.628 -19.229 1.00 13.33 249 ILE B N 1
ATOM 2982 C CA . ILE B 1 110 ? 48.562 -8.361 -19.570 1.00 13.80 249 ILE B CA 1
ATOM 2983 C C . ILE B 1 110 ? 47.479 -7.324 -19.833 1.00 18.89 249 ILE B C 1
ATOM 2984 O O . ILE B 1 110 ? 46.550 -7.575 -20.604 1.00 15.05 249 ILE B O 1
ATOM 2989 N N . GLY B 1 111 ? 47.591 -6.164 -19.186 1.00 13.87 250 GLY B N 1
ATOM 2990 C CA . GLY B 1 111 ? 46.656 -5.076 -19.414 1.00 14.49 250 GLY B CA 1
ATOM 2991 C C . GLY B 1 111 ? 47.002 -4.228 -20.625 1.00 17.01 250 GLY B C 1
ATOM 2992 O O . GLY B 1 111 ? 47.692 -4.679 -21.537 1.00 14.82 250 GLY B O 1
ATOM 2993 N N . ASP B 1 112 ? 46.505 -2.993 -20.637 1.00 15.29 251 ASP B N 1
ATOM 2994 C CA . ASP B 1 112 ? 46.824 -2.036 -21.695 1.00 15.66 251 ASP B CA 1
ATOM 2995 C C . ASP B 1 112 ? 48.324 -1.769 -21.762 1.00 12.74 251 ASP B C 1
ATOM 2996 O O . ASP B 1 112 ? 49.035 -1.910 -20.768 1.00 14.26 251 ASP B O 1
ATOM 3001 N N . GLU B 1 113 ? 48.794 -1.373 -22.939 1.00 12.57 252 GLU B N 1
ATOM 3002 C CA . GLU B 1 113 ? 50.168 -0.907 -23.103 1.00 12.71 252 GLU B CA 1
ATOM 3003 C C . GLU B 1 113 ? 50.308 0.483 -22.504 1.00 14.45 252 GLU B C 1
ATOM 3004 O O . GLU B 1 113 ? 49.714 1.431 -23.000 1.00 16.15 252 GLU B O 1
ATOM 3010 N N . VAL B 1 114 ? 51.089 0.593 -21.436 1.00 11.30 253 VAL B N 1
ATOM 3011 C CA . VAL B 1 114 ? 51.298 1.867 -20.765 1.00 10.45 253 VAL B CA 1
ATOM 3012 C C . VAL B 1 114 ? 52.789 2.122 -20.718 1.00 10.27 253 VAL B C 1
ATOM 3013 O O . VAL B 1 114 ? 53.532 1.396 -20.052 1.00 11.90 253 VAL B O 1
ATOM 3017 N N . ILE B 1 115 ? 53.220 3.145 -21.446 1.00 11.14 254 ILE B N 1
ATOM 3018 C CA . ILE B 1 115 ? 54.630 3.474 -21.548 1.00 11.41 254 ILE B CA 1
ATOM 3019 C C . ILE B 1 115 ? 54.759 4.958 -21.264 1.00 10.38 254 ILE B C 1
ATOM 3020 O O . ILE B 1 115 ? 54.168 5.788 -21.965 1.00 10.89 254 ILE B O 1
ATOM 3025 N N . ALA B 1 116 ? 55.494 5.281 -20.207 1.00 9.95 255 ALA B N 1
ATOM 3026 C CA . ALA B 1 116 ? 55.735 6.663 -19.810 1.00 9.09 255 ALA B CA 1
ATOM 3027 C C . ALA B 1 116 ? 57.172 7.033 -20.138 1.00 12.79 255 ALA B C 1
ATOM 3028 O O . ALA B 1 116 ? 58.103 6.390 -19.663 1.00 15.22 255 ALA B O 1
ATOM 3030 N N . THR B 1 117 ? 57.354 8.060 -20.959 1.00 9.34 256 THR B N 1
ATOM 3031 C CA . THR B 1 117 ? 58.685 8.450 -21.388 1.00 8.53 256 THR B CA 1
ATOM 3032 C C . THR B 1 117 ? 59.121 9.740 -20.710 1.00 11.47 256 THR B C 1
ATOM 3033 O O . THR B 1 117 ? 58.451 10.765 -20.817 1.00 12.09 256 THR B O 1
ATOM 3037 N N . ALA B 1 118 ? 60.245 9.674 -20.005 1.00 10.25 257 ALA B N 1
ATOM 3038 C CA . ALA B 1 118 ? 60.846 10.847 -19.393 1.00 11.28 257 ALA B CA 1
ATOM 3039 C C . ALA B 1 118 ? 62.012 11.284 -20.260 1.00 11.04 257 ALA B C 1
ATOM 3040 O O . ALA B 1 118 ? 63.035 10.594 -20.323 1.00 12.54 257 ALA B O 1
ATOM 3042 N N . ASP B 1 119 ? 61.853 12.421 -20.933 1.00 11.38 258 ASP B N 1
ATOM 3043 C CA . ASP B 1 119 ? 62.854 12.913 -21.872 1.00 12.90 258 ASP B CA 1
ATOM 3044 C C . ASP B 1 119 ? 63.586 14.083 -21.229 1.00 13.67 258 ASP B C 1
ATOM 3045 O O . ASP B 1 119 ? 62.990 15.128 -20.968 1.00 12.98 258 ASP B O 1
ATOM 3050 N N . ASP B 1 120 ? 64.874 13.904 -20.956 1.00 12.81 259 ASP B N 1
ATOM 3051 C CA . ASP B 1 120 ? 65.649 14.968 -20.329 1.00 15.87 259 ASP B CA 1
ATOM 3052 C C . ASP B 1 120 ? 65.768 16.207 -21.213 1.00 14.20 259 ASP B C 1
ATOM 3053 O O . ASP B 1 120 ? 66.009 17.303 -20.708 1.00 17.29 259 ASP B O 1
ATOM 3058 N N . ASN B 1 121 ? 65.599 16.049 -22.523 1.00 13.21 260 ASN B N 1
ATOM 3059 C CA . ASN B 1 121 ? 65.631 17.213 -23.413 1.00 14.99 260 ASN B CA 1
ATOM 3060 C C . ASN B 1 121 ? 64.475 18.177 -23.162 1.00 14.09 260 ASN B C 1
ATOM 3061 O O . ASN B 1 121 ? 64.610 19.385 -23.364 1.00 17.28 260 ASN B O 1
ATOM 3066 N N . THR B 1 122 ? 63.334 17.644 -22.734 1.00 13.95 261 THR B N 1
ATOM 3067 C CA . THR B 1 122 ? 62.128 18.439 -22.538 1.00 12.61 261 THR B CA 1
ATOM 3068 C C . THR B 1 122 ? 61.758 18.561 -21.064 1.00 15.53 261 THR B C 1
ATOM 3069 O O . THR B 1 122 ? 60.962 19.423 -20.678 1.00 14.72 261 THR B O 1
ATOM 3073 N N . LYS B 1 123 ? 62.325 17.676 -20.251 1.00 13.79 262 LYS B N 1
ATOM 3074 C CA . LYS B 1 123 ? 61.983 17.575 -18.835 1.00 13.22 262 LYS B CA 1
ATOM 3075 C C . LYS B 1 123 ? 60.489 17.327 -18.614 1.00 9.76 262 LYS B C 1
ATOM 3076 O O . LYS B 1 123 ? 59.852 17.871 -17.707 1.00 12.55 262 LYS B O 1
ATOM 3082 N N . ILE B 1 124 ? 59.956 16.464 -19.469 1.00 10.68 263 ILE B N 1
ATOM 3083 C CA A ILE B 1 124 ? 58.561 16.041 -19.397 0.66 12.02 263 ILE B CA 1
ATOM 3084 C CA B ILE B 1 124 ? 58.569 16.040 -19.357 0.34 11.81 263 ILE B CA 1
ATOM 3085 C C . ILE B 1 124 ? 58.475 14.522 -19.336 1.00 11.38 263 ILE B C 1
ATOM 3086 O O . ILE B 1 124 ? 59.193 13.822 -20.070 1.00 11.11 263 ILE B O 1
ATOM 3095 N N . LEU B 1 125 ? 57.600 14.024 -18.468 1.00 11.41 264 LEU B N 1
ATOM 3096 C CA . LEU B 1 125 ? 57.271 12.606 -18.390 1.00 9.79 264 LEU B CA 1
ATOM 3097 C C . LEU B 1 125 ? 55.915 12.470 -19.072 1.00 10.55 264 LEU B C 1
ATOM 3098 O O . LEU B 1 125 ? 54.913 12.973 -18.571 1.00 13.35 264 LEU B O 1
ATOM 3103 N N . THR B 1 126 ? 55.888 11.818 -20.230 1.00 10.36 265 THR B N 1
ATOM 3104 C CA . THR B 1 126 ? 54.667 11.697 -21.025 1.00 9.91 265 THR B CA 1
ATOM 3105 C C . THR B 1 126 ? 54.128 10.273 -20.969 1.00 8.53 265 THR B C 1
ATOM 3106 O O . THR B 1 126 ? 54.827 9.323 -21.324 1.00 10.90 265 THR B O 1
ATOM 3110 N N . VAL B 1 127 ? 52.880 10.120 -20.538 1.00 8.33 266 VAL B N 1
ATOM 3111 C CA . VAL B 1 127 ? 52.296 8.790 -20.385 1.00 10.85 266 VAL B CA 1
ATOM 3112 C C . VAL B 1 127 ? 51.422 8.461 -21.585 1.00 12.31 266 VAL B C 1
ATOM 3113 O O . VAL B 1 127 ? 50.485 9.204 -21.902 1.00 12.11 266 VAL B O 1
ATOM 3117 N N . ARG B 1 128 ? 51.738 7.354 -22.254 1.00 10.68 267 ARG B N 1
ATOM 3118 C CA . ARG B 1 128 ? 50.958 6.890 -23.390 1.00 10.81 267 ARG B CA 1
ATOM 3119 C C . ARG B 1 128 ? 50.266 5.584 -23.037 1.00 13.56 267 ARG B C 1
ATOM 3120 O O . ARG B 1 128 ? 50.873 4.675 -22.465 1.00 12.99 267 ARG B O 1
ATOM 3128 N N . VAL B 1 129 ? 48.981 5.512 -23.363 1.00 13.33 268 VAL B N 1
ATOM 3129 C CA . VAL B 1 129 ? 48.193 4.311 -23.149 1.00 14.09 268 VAL B CA 1
ATOM 3130 C C . VAL B 1 129 ? 47.749 3.825 -24.518 1.00 16.37 268 VAL B C 1
ATOM 3131 O O . VAL B 1 129 ? 47.027 4.532 -25.222 1.00 16.02 268 VAL B O 1
ATOM 3135 N N . ASN B 1 130 ? 48.200 2.630 -24.893 1.00 13.68 269 ASN B N 1
ATOM 3136 C CA . ASN B 1 130 ? 47.961 2.091 -26.228 1.00 17.17 269 ASN B CA 1
ATOM 3137 C C . ASN B 1 130 ? 48.296 3.094 -27.330 1.00 18.46 269 ASN B C 1
ATOM 3138 O O . ASN B 1 130 ? 47.563 3.230 -28.314 1.00 20.49 269 ASN B O 1
ATOM 3143 N N . GLY B 1 131 ? 49.406 3.804 -27.144 1.00 17.44 270 GLY B N 1
ATOM 3144 C CA . GLY B 1 131 ? 49.922 4.722 -28.144 1.00 17.72 270 GLY B CA 1
ATOM 3145 C C . GLY B 1 131 ? 49.448 6.162 -28.045 1.00 17.57 270 GLY B C 1
ATOM 3146 O O . GLY B 1 131 ? 49.994 7.043 -28.710 1.00 21.31 270 GLY B O 1
ATOM 3147 N N . GLU B 1 132 ? 48.439 6.406 -27.217 1.00 15.15 271 GLU B N 1
ATOM 3148 C CA . GLU B 1 132 ? 47.851 7.738 -27.087 1.00 17.75 271 GLU B CA 1
ATOM 3149 C C . GLU B 1 132 ? 48.332 8.467 -25.838 1.00 12.11 271 GLU B C 1
ATOM 3150 O O . GLU B 1 132 ? 48.265 7.924 -24.738 1.00 13.87 271 GLU B O 1
ATOM 3156 N N . VAL B 1 133 ? 48.797 9.700 -26.007 1.00 12.69 272 VAL B N 1
ATOM 3157 C CA . VAL B 1 133 ? 49.204 10.502 -24.862 1.00 12.32 272 VAL B CA 1
ATOM 3158 C C . VAL B 1 133 ? 47.989 10.827 -24.010 1.00 15.73 272 VAL B C 1
ATOM 3159 O O . VAL B 1 133 ? 47.015 11.391 -24.504 1.00 14.89 272 VAL B O 1
ATOM 3163 N N . VAL B 1 134 ? 48.041 10.462 -22.733 1.00 13.03 273 VAL B N 1
ATOM 3164 C CA . VAL B 1 134 ? 46.959 10.797 -21.812 1.00 12.84 273 VAL B CA 1
ATOM 3165 C C . VAL B 1 134 ? 47.399 11.747 -20.697 1.00 13.67 273 VAL B C 1
ATOM 3166 O O . VAL B 1 134 ? 46.569 12.391 -20.059 1.00 13.90 273 VAL B O 1
ATOM 3170 N N . LYS B 1 135 ? 48.703 11.823 -20.456 1.00 12.25 274 LYS B N 1
ATOM 3171 C CA . LYS B 1 135 ? 49.240 12.742 -19.460 1.00 12.15 274 LYS B CA 1
ATOM 3172 C C . LYS B 1 135 ? 50.571 13.287 -19.926 1.00 10.74 274 LYS B C 1
ATOM 3173 O O . LYS B 1 135 ? 51.386 12.552 -20.492 1.00 11.87 274 LYS B O 1
ATOM 3179 N N . SER B 1 136 ? 50.779 14.578 -19.685 1.00 10.07 275 SER B N 1
ATOM 3180 C CA . SER B 1 136 ? 52.056 15.232 -19.918 1.00 11.99 275 SER B CA 1
ATOM 3181 C C . SER B 1 136 ? 52.454 15.874 -18.598 1.00 12.91 275 SER B C 1
ATOM 3182 O O . SER B 1 136 ? 51.811 16.820 -18.147 1.00 14.76 275 SER B O 1
ATOM 3185 N N . MET B 1 137 ? 53.499 15.343 -17.970 1.00 11.10 276 MET B N 1
ATOM 3186 C CA . MET B 1 137 ? 53.843 15.703 -16.594 1.00 11.60 276 MET B CA 1
ATOM 3187 C C . MET B 1 137 ? 55.213 16.349 -16.527 1.00 11.51 276 MET B C 1
ATOM 3188 O O . MET B 1 137 ? 56.221 15.673 -16.709 1.00 11.31 276 MET B O 1
ATOM 3193 N N . PRO B 1 138 ? 55.264 17.655 -16.246 1.00 12.37 277 PRO B N 1
ATOM 3194 C CA . PRO B 1 138 ? 56.581 18.255 -16.008 1.00 12.43 277 PRO B CA 1
ATOM 3195 C C . PRO B 1 138 ? 57.307 17.501 -14.903 1.00 12.86 277 PRO B C 1
ATOM 3196 O O . PRO B 1 138 ? 56.699 17.127 -13.899 1.00 12.48 277 PRO B O 1
ATOM 3200 N N . THR B 1 139 ? 58.597 17.262 -15.092 1.00 10.91 278 THR B N 1
ATOM 3201 C CA . THR B 1 139 ? 59.361 16.496 -14.121 1.00 12.60 278 THR B CA 1
ATOM 3202 C C . THR B 1 139 ? 60.713 17.151 -13.862 1.00 13.35 278 THR B C 1
ATOM 3203 O O . THR B 1 139 ? 61.221 17.921 -14.683 1.00 12.12 278 THR B O 1
ATOM 3207 N N . SER B 1 140 ? 61.275 16.865 -12.694 1.00 13.36 279 SER B N 1
ATOM 3208 C CA . SER B 1 140 ? 62.641 17.261 -12.379 1.00 15.05 279 SER B CA 1
ATOM 3209 C C . SER B 1 140 ? 63.381 15.981 -12.019 1.00 14.18 279 SER B C 1
ATOM 3210 O O . SER B 1 140 ? 62.985 15.272 -11.094 1.00 15.29 279 SER B O 1
ATOM 3213 N N . MET B 1 141 ? 64.425 15.670 -12.778 1.00 13.09 280 MET B N 1
ATOM 3214 C CA . MET B 1 141 ? 65.179 14.434 -12.581 1.00 15.52 280 MET B CA 1
ATOM 3215 C C . MET B 1 141 ? 66.507 14.705 -11.879 1.00 16.35 280 MET B C 1
ATOM 3216 O O . MET B 1 141 ? 66.699 15.776 -11.315 1.00 14.07 280 MET B O 1
ATOM 3221 N N . GLY B 1 142 ? 67.419 13.741 -11.904 1.00 16.00 281 GLY B N 1
ATOM 3222 C CA . GLY B 1 142 ? 68.651 13.871 -11.141 1.00 16.42 281 GLY B CA 1
ATOM 3223 C C . GLY B 1 142 ? 69.554 15.007 -11.589 1.00 18.84 281 GLY B C 1
ATOM 3224 O O . GLY B 1 142 ? 69.746 15.224 -12.788 1.00 16.02 281 GLY B O 1
ATOM 3225 N N . LYS B 1 143 ? 70.103 15.738 -10.620 1.00 16.78 282 LYS B N 1
ATOM 3226 C CA . LYS B 1 143 ? 71.096 16.770 -10.905 1.00 21.95 282 LYS B CA 1
ATOM 3227 C C . LYS B 1 143 ? 72.247 16.160 -11.695 1.00 22.97 282 LYS B C 1
ATOM 3228 O O . LYS B 1 143 ? 72.444 14.945 -11.680 1.00 19.99 282 LYS B O 1
ATOM 3234 N N . ASP B 1 144 ? 73.017 17.005 -12.374 1.00 19.43 283 ASP B N 1
ATOM 3235 C CA . ASP B 1 144 ? 74.149 16.532 -13.162 1.00 24.63 283 ASP B CA 1
ATOM 3236 C C . ASP B 1 144 ? 75.080 15.642 -12.345 1.00 26.16 283 ASP B C 1
ATOM 3237 O O . ASP B 1 144 ? 75.655 14.688 -12.870 1.00 25.48 283 ASP B O 1
ATOM 3242 N N . SER B 1 145 ? 75.221 15.953 -11.059 1.00 23.23 284 SER B N 1
ATOM 3243 C CA . SER B 1 145 ? 76.131 15.210 -10.188 1.00 27.93 284 SER B CA 1
ATOM 3244 C C . SER B 1 145 ? 75.536 13.896 -9.684 1.00 33.23 284 SER B C 1
ATOM 3245 O O . SER B 1 145 ? 76.266 13.011 -9.239 1.00 31.14 284 SER B O 1
ATOM 3248 N N . THR B 1 146 ? 74.214 13.774 -9.750 1.00 28.40 285 THR B N 1
ATOM 3249 C CA . THR B 1 146 ? 73.534 12.541 -9.364 1.00 25.94 285 THR B CA 1
ATOM 3250 C C . THR B 1 146 ? 72.397 12.268 -10.342 1.00 22.63 285 THR B C 1
ATOM 3251 O O . THR B 1 146 ? 71.227 12.321 -9.972 1.00 20.82 285 THR B O 1
ATOM 3255 N N . PRO B 1 147 ? 72.745 11.972 -11.601 1.00 18.93 286 PRO B N 1
ATOM 3256 C CA . PRO B 1 147 ? 71.746 11.897 -12.671 1.00 22.12 286 PRO B CA 1
ATOM 3257 C C . PRO B 1 147 ? 70.892 10.635 -12.651 1.00 18.16 286 PRO B C 1
ATOM 3258 O O . PRO B 1 147 ? 71.259 9.612 -12.071 1.00 21.71 286 PRO B O 1
ATOM 3262 N N . THR B 1 148 ? 69.739 10.730 -13.298 1.00 16.10 287 THR B N 1
ATOM 3263 C CA . THR B 1 148 ? 68.877 9.581 -13.512 1.00 14.39 287 THR B CA 1
ATOM 3264 C C . THR B 1 148 ? 69.412 8.786 -14.693 1.00 14.20 287 THR B C 1
ATOM 3265 O O . THR B 1 148 ? 69.668 9.354 -15.757 1.00 15.94 287 THR B O 1
ATOM 3269 N N . ALA B 1 149 ? 69.598 7.482 -14.516 1.00 17.39 288 ALA B N 1
ATOM 3270 C CA . ALA B 1 149 ? 70.088 6.655 -15.606 1.00 23.43 288 ALA B CA 1
ATOM 3271 C C . ALA B 1 149 ? 69.071 6.547 -16.737 1.00 14.88 288 ALA B C 1
ATOM 3272 O O . ALA B 1 149 ? 67.869 6.449 -16.498 1.00 13.80 288 ALA B O 1
ATOM 3274 N N . ASN B 1 150 ? 69.549 6.580 -17.974 1.00 14.17 289 ASN B N 1
ATOM 3275 C CA . ASN B 1 150 ? 68.687 6.277 -19.111 1.00 13.11 289 ASN B CA 1
ATOM 3276 C C . ASN B 1 150 ? 68.323 4.804 -19.103 1.00 14.98 289 ASN B C 1
ATOM 3277 O O . ASN B 1 150 ? 68.996 3.998 -18.460 1.00 15.28 289 ASN B O 1
ATOM 3282 N N . GLY B 1 151 ? 67.263 4.448 -19.817 1.00 14.15 290 GLY B N 1
ATOM 3283 C CA . GLY B 1 151 ? 66.928 3.048 -19.998 1.00 15.08 290 GLY B CA 1
ATOM 3284 C C . GLY B 1 151 ? 65.462 2.744 -19.795 1.00 9.74 290 GLY B C 1
ATOM 3285 O O . GLY B 1 151 ? 64.646 3.642 -19.566 1.00 12.10 290 GLY B O 1
ATOM 3286 N N . ILE B 1 152 ? 65.136 1.460 -19.882 1.00 10.53 291 ILE B N 1
ATOM 3287 C CA . ILE B 1 152 ? 63.773 0.981 -19.710 1.00 11.28 291 ILE B CA 1
ATOM 3288 C C . ILE B 1 152 ? 63.616 0.439 -18.295 1.00 10.90 291 ILE B C 1
ATOM 3289 O O . ILE B 1 152 ? 64.378 -0.431 -17.863 1.00 11.77 291 ILE B O 1
ATOM 3294 N N . TYR B 1 153 ? 62.637 0.975 -17.574 1.00 10.07 292 TYR B N 1
ATOM 3295 C CA . TYR B 1 153 ? 62.374 0.595 -16.197 1.00 9.41 292 TYR B CA 1
ATOM 3296 C C . TYR B 1 153 ? 61.017 -0.087 -16.125 1.00 12.06 292 TYR B C 1
ATOM 3297 O O . TYR B 1 153 ? 60.046 0.384 -16.722 1.00 11.93 292 TYR B O 1
ATOM 3306 N N . ILE B 1 154 ? 60.942 -1.196 -15.399 1.00 11.46 293 ILE B N 1
ATOM 3307 C CA . ILE B 1 154 ? 59.667 -1.855 -15.151 1.00 11.33 293 ILE B CA 1
ATOM 3308 C C . ILE B 1 154 ? 59.065 -1.319 -13.854 1.00 12.15 293 ILE B C 1
ATOM 3309 O O . ILE B 1 154 ? 59.727 -1.295 -12.816 1.00 13.05 293 ILE B O 1
ATOM 3314 N N . VAL B 1 155 ? 57.811 -0.884 -13.908 1.00 10.85 294 VAL B N 1
ATOM 3315 C CA . VAL B 1 155 ? 57.130 -0.438 -12.699 1.00 10.85 294 VAL B CA 1
ATOM 3316 C C . VAL B 1 155 ? 56.964 -1.584 -11.705 1.00 13.14 294 VAL B C 1
ATOM 3317 O O . VAL B 1 155 ? 56.537 -2.681 -12.072 1.00 12.82 294 VAL B O 1
ATOM 3321 N N . GLY B 1 156 ? 57.321 -1.323 -10.451 1.00 13.64 295 GLY B N 1
ATOM 3322 C CA . GLY B 1 156 ? 57.196 -2.310 -9.394 1.00 13.85 295 GLY B CA 1
ATOM 3323 C C . GLY B 1 156 ? 56.150 -1.932 -8.364 1.00 15.73 295 GLY B C 1
ATOM 3324 O O . GLY B 1 156 ? 54.993 -1.686 -8.707 1.00 17.38 295 GLY B O 1
ATOM 3325 N N . SER B 1 157 ? 56.563 -1.879 -7.100 1.00 15.47 296 SER B N 1
ATOM 3326 C CA . SER B 1 157 ? 55.659 -1.578 -5.992 1.00 17.50 296 SER B CA 1
ATOM 3327 C C . SER B 1 157 ? 55.274 -0.105 -5.929 1.00 16.49 296 SER B C 1
ATOM 3328 O O . SER B 1 157 ? 55.909 0.748 -6.558 1.00 16.98 296 SER B O 1
ATOM 3331 N N . ARG B 1 158 ? 54.228 0.191 -5.164 1.00 17.52 297 ARG B N 1
ATOM 3332 C CA . ARG B 1 158 ? 53.797 1.571 -4.979 1.00 18.81 297 ARG B CA 1
ATOM 3333 C C . ARG B 1 158 ? 53.446 1.830 -3.522 1.00 18.03 297 ARG B C 1
ATOM 3334 O O . ARG B 1 158 ? 53.020 0.924 -2.807 1.00 20.66 297 ARG B O 1
ATOM 3342 N N . TYR B 1 159 ? 53.647 3.069 -3.087 1.00 15.52 298 TYR B N 1
ATOM 3343 C CA . TYR B 1 159 ? 53.420 3.448 -1.695 1.00 16.87 298 TYR B CA 1
ATOM 3344 C C . TYR B 1 159 ? 52.678 4.773 -1.632 1.00 22.73 298 TYR B C 1
ATOM 3345 O O . TYR B 1 159 ? 53.103 5.756 -2.233 1.00 18.91 298 TYR B O 1
ATOM 3354 N N . LYS B 1 160 ? 51.571 4.800 -0.899 1.00 19.29 299 LYS B N 1
ATOM 3355 C CA . LYS B 1 160 ? 50.849 6.046 -0.691 1.00 17.15 299 LYS B CA 1
ATOM 3356 C C . LYS B 1 160 ? 51.736 7.046 0.048 1.00 17.41 299 LYS B C 1
ATOM 3357 O O . LYS B 1 160 ? 51.718 8.246 -0.235 1.00 16.03 299 LYS B O 1
ATOM 3363 N N . HIS B 1 161 ? 52.520 6.536 0.990 1.00 18.26 300 HIS B N 1
ATOM 3364 C CA . HIS B 1 161 ? 53.477 7.355 1.712 1.00 23.18 300 HIS B CA 1
ATOM 3365 C C . HIS B 1 161 ? 54.672 6.514 2.133 1.00 23.94 300 HIS B C 1
ATOM 3366 O O . HIS B 1 161 ? 54.513 5.387 2.598 1.00 24.53 300 HIS B O 1
ATOM 3373 N N . ILE B 1 162 ? 55.866 7.064 1.957 1.00 17.85 301 ILE B N 1
ATOM 3374 C CA . ILE B 1 162 ? 57.089 6.386 2.360 1.00 18.05 301 ILE B CA 1
ATOM 3375 C C . ILE B 1 162 ? 58.174 7.419 2.656 1.00 21.46 301 ILE B C 1
ATOM 3376 O O . ILE B 1 162 ? 58.129 8.542 2.151 1.00 20.01 301 ILE B O 1
ATOM 3381 N N . ILE B 1 163 ? 59.132 7.051 3.501 1.00 21.86 302 ILE B N 1
ATOM 3382 C CA . ILE B 1 163 ? 60.242 7.939 3.809 1.00 27.22 302 ILE B CA 1
ATOM 3383 C C . ILE B 1 163 ? 61.502 7.543 3.052 1.00 18.73 302 ILE B C 1
ATOM 3384 O O . ILE B 1 163 ? 61.904 6.380 3.065 1.00 17.97 302 ILE B O 1
ATOM 3389 N N . MET B 1 164 ? 62.108 8.512 2.375 1.00 17.82 303 MET B N 1
ATOM 3390 C CA . MET B 1 164 ? 63.390 8.301 1.726 1.00 16.71 303 MET B CA 1
ATOM 3391 C C . MET B 1 164 ? 64.475 8.852 2.636 1.00 19.40 303 MET B C 1
ATOM 3392 O O . MET B 1 164 ? 64.378 9.983 3.124 1.00 23.38 303 MET B O 1
ATOM 3397 N N . ASP B 1 165 ? 65.505 8.053 2.872 1.00 22.08 304 ASP B N 1
ATOM 3398 C CA . ASP B 1 165 ? 66.502 8.373 3.883 1.00 21.65 304 ASP B CA 1
ATOM 3399 C C . ASP B 1 165 ? 67.889 7.980 3.384 1.00 24.96 304 ASP B C 1
ATOM 3400 O O . ASP B 1 165 ? 68.148 6.813 3.083 1.00 20.59 304 ASP B O 1
ATOM 3405 N N . SER B 1 166 ? 68.778 8.962 3.290 1.00 22.26 305 SER B N 1
ATOM 3406 C CA . SER B 1 166 ? 70.104 8.745 2.720 1.00 29.62 305 SER B CA 1
ATOM 3407 C C . SER B 1 166 ? 70.947 7.764 3.528 1.00 30.62 305 SER B C 1
ATOM 3408 O O . SER B 1 166 ? 71.897 7.185 3.003 1.00 29.08 305 SER B O 1
ATOM 3411 N N . SER B 1 167 ? 70.604 7.579 4.799 1.00 24.00 306 SER B N 1
ATOM 3412 C CA . SER B 1 167 ? 71.382 6.695 5.664 1.00 36.13 306 SER B CA 1
ATOM 3413 C C . SER B 1 167 ? 71.171 5.222 5.323 1.00 33.94 306 SER B C 1
ATOM 3414 O O . SER B 1 167 ? 71.887 4.357 5.829 1.00 40.81 306 SER B O 1
ATOM 3417 N N . THR B 1 168 ? 70.193 4.933 4.468 1.00 28.89 307 THR B N 1
ATOM 3418 C CA . THR B 1 168 ? 69.963 3.554 4.039 1.00 31.97 307 THR B CA 1
ATOM 3419 C C . THR B 1 168 ? 71.042 3.089 3.066 1.00 40.58 307 THR B C 1
ATOM 3420 O O . THR B 1 168 ? 71.174 1.892 2.802 1.00 40.40 307 THR B O 1
ATOM 3424 N N . TYR B 1 169 ? 71.813 4.032 2.534 1.00 29.67 308 TYR B N 1
ATOM 3425 C CA . TYR B 1 169 ? 72.950 3.677 1.693 1.00 42.06 308 TYR B CA 1
ATOM 3426 C C . TYR B 1 169 ? 74.269 4.272 2.196 1.00 50.70 308 TYR B C 1
ATOM 3427 O O . TYR B 1 169 ? 75.209 4.473 1.420 1.00 37.08 308 TYR B O 1
ATOM 3436 N N . GLY B 1 170 ? 74.332 4.551 3.496 1.00 50.65 309 GLY B N 1
ATOM 3437 C CA . GLY B 1 170 ? 75.583 4.926 4.135 1.00 58.58 309 GLY B CA 1
ATOM 3438 C C . GLY B 1 170 ? 75.790 6.397 4.446 1.00 66.55 309 GLY B C 1
ATOM 3439 O O . GLY B 1 170 ? 76.722 6.751 5.167 1.00 44.94 309 GLY B O 1
ATOM 3440 N N . VAL B 1 171 ? 74.933 7.259 3.909 1.00 53.07 310 VAL B N 1
ATOM 3441 C CA . VAL B 1 171 ? 75.089 8.697 4.105 1.00 62.79 310 VAL B CA 1
ATOM 3442 C C . VAL B 1 171 ? 74.207 9.223 5.233 1.00 49.48 310 VAL B C 1
ATOM 3443 O O . VAL B 1 171 ? 72.985 9.238 5.114 1.00 28.51 310 VAL B O 1
ATOM 3447 N N . PRO B 1 172 ? 74.833 9.669 6.332 1.00 41.35 311 PRO B N 1
ATOM 3448 C CA . PRO B 1 172 ? 74.101 10.183 7.494 1.00 38.27 311 PRO B CA 1
ATOM 3449 C C . PRO B 1 172 ? 73.185 11.339 7.111 1.00 34.39 311 PRO B C 1
ATOM 3450 O O . PRO B 1 172 ? 73.571 12.192 6.310 1.00 28.92 311 PRO B O 1
ATOM 3454 N N . VAL B 1 173 ? 71.983 11.364 7.676 1.00 29.50 312 VAL B N 1
ATOM 3455 C CA . VAL B 1 173 ? 71.050 12.451 7.413 1.00 36.06 312 VAL B CA 1
ATOM 3456 C C . VAL B 1 173 ? 71.687 13.788 7.776 1.00 35.56 312 VAL B C 1
ATOM 3457 O O . VAL B 1 173 ? 71.529 14.783 7.062 1.00 24.24 312 VAL B O 1
ATOM 3461 N N . ASN B 1 174 ? 72.419 13.800 8.886 1.00 27.16 313 ASN B N 1
ATOM 3462 C CA . ASN B 1 174 ? 73.110 15.000 9.346 1.00 32.39 313 ASN B CA 1
ATOM 3463 C C . ASN B 1 174 ? 74.435 15.227 8.614 1.00 39.79 313 ASN B C 1
ATOM 3464 O O . ASN B 1 174 ? 75.508 15.158 9.214 1.00 35.58 313 ASN B O 1
ATOM 3469 N N . SER B 1 175 ? 74.350 15.493 7.315 1.00 34.42 314 SER B N 1
ATOM 3470 C CA . SER B 1 175 ? 75.528 15.775 6.505 1.00 58.29 314 SER B CA 1
ATOM 3471 C C . SER B 1 175 ? 75.118 16.503 5.228 1.00 68.56 314 SER B C 1
ATOM 3472 O O . SER B 1 175 ? 73.935 16.548 4.899 1.00 38.65 314 SER B O 1
ATOM 3475 N N . PRO B 1 176 ? 76.097 17.081 4.510 1.00 85.94 315 PRO B N 1
ATOM 3476 C CA . PRO B 1 176 ? 75.825 17.862 3.297 1.00 92.75 315 PRO B CA 1
ATOM 3477 C C . PRO B 1 176 ? 74.893 17.163 2.300 1.00 83.79 315 PRO B C 1
ATOM 3478 O O . PRO B 1 176 ? 73.922 17.774 1.851 1.00 38.25 315 PRO B O 1
ATOM 3482 N N . ASN B 1 177 ? 75.187 15.913 1.952 1.00 82.47 316 ASN B N 1
ATOM 3483 C CA . ASN B 1 177 ? 74.389 15.193 0.965 1.00 114.98 316 ASN B CA 1
ATOM 3484 C C . ASN B 1 177 ? 73.232 14.408 1.584 1.00 79.07 316 ASN B C 1
ATOM 3485 O O . ASN B 1 177 ? 72.449 13.781 0.872 1.00 40.41 316 ASN B O 1
ATOM 3490 N N . GLY B 1 178 ? 73.127 14.451 2.909 1.00 48.74 317 GLY B N 1
ATOM 3491 C CA . GLY B 1 178 ? 72.143 13.659 3.627 1.00 36.43 317 GLY B CA 1
ATOM 3492 C C . GLY B 1 178 ? 70.728 14.202 3.577 1.00 33.96 317 GLY B C 1
ATOM 3493 O O . GLY B 1 178 ? 70.511 15.391 3.342 1.00 26.81 317 GLY B O 1
ATOM 3494 N N . TYR B 1 179 ? 69.757 13.321 3.801 1.00 26.59 318 TYR B N 1
ATOM 3495 C CA . TYR B 1 179 ? 68.356 13.719 3.799 1.00 28.34 318 TYR B CA 1
ATOM 3496 C C . TYR B 1 179 ? 67.459 12.649 4.408 1.00 20.68 318 TYR B C 1
ATOM 3497 O O . TYR B 1 179 ? 67.772 11.457 4.374 1.00 21.58 318 TYR B O 1
ATOM 3506 N N . ARG B 1 180 ? 66.350 13.099 4.981 1.00 20.52 319 ARG B N 1
ATOM 3507 C CA . ARG B 1 180 ? 65.266 12.228 5.406 1.00 20.26 319 ARG B CA 1
ATOM 3508 C C . ARG B 1 180 ? 63.986 12.912 4.977 1.00 21.96 319 ARG B C 1
ATOM 3509 O O . ARG B 1 180 ? 63.660 13.994 5.465 1.00 26.50 319 ARG B O 1
ATOM 3517 N N . THR B 1 181 ? 63.271 12.289 4.052 1.00 21.98 320 THR B N 1
ATOM 3518 C CA . THR B 1 181 ? 62.196 12.961 3.346 1.00 23.01 320 THR B CA 1
ATOM 3519 C C . THR B 1 181 ? 60.913 12.139 3.293 1.00 20.97 320 THR B C 1
ATOM 3520 O O . THR B 1 181 ? 60.899 11.018 2.776 1.00 2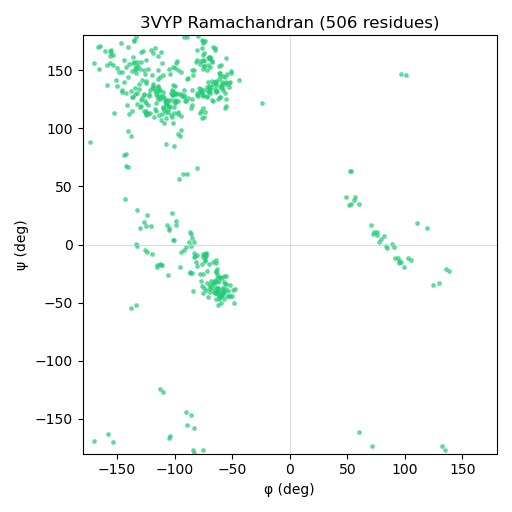0.79 320 THR B O 1
ATOM 3524 N N . ASP B 1 182 ? 59.837 12.704 3.831 1.00 18.31 321 ASP B N 1
ATOM 3525 C CA . ASP B 1 182 ? 58.505 12.143 3.655 1.00 19.16 321 ASP B CA 1
ATOM 3526 C C . ASP B 1 182 ? 58.058 12.383 2.228 1.00 15.76 321 ASP B C 1
ATOM 3527 O O . ASP B 1 182 ? 58.101 13.513 1.742 1.00 19.90 321 ASP B O 1
ATOM 3532 N N . VAL B 1 183 ? 57.628 11.324 1.553 1.00 19.45 322 VAL B N 1
ATOM 3533 C CA A VAL B 1 183 ? 57.170 11.421 0.172 0.74 20.34 322 VAL B CA 1
ATOM 3534 C CA B VAL B 1 183 ? 57.136 11.472 0.192 0.26 19.89 322 VAL B CA 1
ATOM 3535 C C . VAL B 1 183 ? 55.803 10.760 -0.007 1.00 15.90 322 VAL B C 1
ATOM 3536 O O . VAL B 1 183 ? 55.563 9.687 0.535 1.00 15.92 322 VAL B O 1
ATOM 3543 N N . ASP B 1 184 ? 54.919 11.397 -0.766 1.00 18.21 323 ASP B N 1
ATOM 3544 C CA . ASP B 1 184 ? 53.607 10.842 -1.070 1.00 20.13 323 ASP B CA 1
ATOM 3545 C C . ASP B 1 184 ? 53.610 10.242 -2.468 1.00 14.31 323 ASP B C 1
ATOM 3546 O O . ASP B 1 184 ? 54.364 10.689 -3.337 1.00 14.72 323 ASP B O 1
ATOM 3551 N N . TRP B 1 185 ? 52.753 9.248 -2.673 1.00 16.02 324 TRP B N 1
ATOM 3552 C CA . TRP B 1 185 ? 52.469 8.719 -4.007 1.00 15.45 324 TRP B CA 1
ATOM 3553 C C . TRP B 1 185 ? 53.737 8.309 -4.754 1.00 14.21 324 TRP B C 1
ATOM 3554 O O . TRP B 1 185 ? 54.064 8.867 -5.811 1.00 14.33 324 TRP B O 1
ATOM 3565 N N . ALA B 1 186 ? 54.432 7.321 -4.204 1.00 15.93 325 ALA B N 1
ATOM 3566 C CA . ALA B 1 186 ? 55.724 6.906 -4.718 1.00 15.85 325 ALA B CA 1
ATOM 3567 C C . ALA B 1 186 ? 55.588 5.592 -5.463 1.00 13.60 325 ALA B C 1
ATOM 3568 O O . ALA B 1 186 ? 55.222 4.572 -4.882 1.00 15.75 325 ALA B O 1
ATOM 3570 N N . THR B 1 187 ? 55.871 5.630 -6.760 1.00 12.43 326 THR B N 1
ATOM 3571 C CA . THR B 1 187 ? 55.851 4.433 -7.590 1.00 12.96 326 THR B CA 1
ATOM 3572 C C . THR B 1 187 ? 57.294 4.018 -7.876 1.00 11.54 326 THR B C 1
ATOM 3573 O O . THR B 1 187 ? 58.058 4.783 -8.467 1.00 12.21 326 THR B O 1
ATOM 3577 N N . GLN B 1 188 ? 57.670 2.813 -7.454 1.00 12.03 327 GLN B N 1
ATOM 3578 C CA . GLN B 1 188 ? 59.041 2.350 -7.622 1.00 12.39 327 GLN B CA 1
ATOM 3579 C C . GLN B 1 188 ? 59.273 1.877 -9.051 1.00 13.85 327 GLN B C 1
ATOM 3580 O O . GLN B 1 188 ? 58.440 1.158 -9.614 1.00 14.07 327 GLN B O 1
ATOM 3586 N N . ILE B 1 189 ? 60.396 2.281 -9.641 1.00 11.27 328 ILE B N 1
ATOM 3587 C CA . ILE B 1 189 ? 60.725 1.821 -10.989 1.00 12.05 328 ILE B CA 1
ATOM 3588 C C . ILE B 1 189 ? 62.108 1.168 -11.138 1.00 12.89 328 ILE B C 1
ATOM 3589 O O . ILE B 1 189 ? 62.421 0.642 -12.203 1.00 12.61 328 ILE B O 1
ATOM 3594 N N . SER B 1 190 ? 62.917 1.168 -10.077 1.00 12.03 329 SER B N 1
ATOM 3595 C CA . SER B 1 190 ? 64.113 0.314 -10.037 1.00 13.10 329 SER B CA 1
ATOM 3596 C C . SER B 1 190 ? 64.369 -0.215 -8.624 1.00 19.08 329 SER B C 1
ATOM 3597 O O . SER B 1 190 ? 63.888 0.370 -7.653 1.00 17.20 329 SER B O 1
ATOM 3600 N N . TYR B 1 191 ? 65.118 -1.316 -8.516 1.00 19.07 330 TYR B N 1
ATOM 3601 C CA . TYR B 1 191 ? 65.588 -1.805 -7.216 1.00 20.53 330 TYR B CA 1
ATOM 3602 C C . TYR B 1 191 ? 66.607 -0.850 -6.628 1.00 17.73 330 TYR B C 1
ATOM 3603 O O . TYR B 1 191 ? 66.717 -0.726 -5.410 1.00 26.70 330 TYR B O 1
ATOM 3612 N N . SER B 1 192 ? 67.369 -0.192 -7.498 1.00 23.75 331 SER B N 1
ATOM 3613 C CA . SER B 1 192 ? 68.401 0.739 -7.060 1.00 33.54 331 SER B CA 1
ATOM 3614 C C . SER B 1 192 ? 67.768 1.917 -6.326 1.00 32.16 331 SER B C 1
ATOM 3615 O O . SER B 1 192 ? 68.458 2.685 -5.656 1.00 31.67 331 SER B O 1
ATOM 3618 N N . GLY B 1 193 ? 66.449 2.043 -6.448 1.00 30.30 332 GLY B N 1
ATOM 3619 C CA . GLY B 1 193 ? 65.692 2.986 -5.642 1.00 23.37 332 GLY B CA 1
ATOM 3620 C C . GLY B 1 193 ? 65.106 4.170 -6.384 1.00 20.75 332 GLY B C 1
ATOM 3621 O O . GLY B 1 193 ? 64.753 5.169 -5.766 1.00 21.15 332 GLY B O 1
ATOM 3622 N N . VAL B 1 194 ? 65.001 4.072 -7.705 1.00 20.22 333 VAL B N 1
ATOM 3623 C CA . VAL B 1 194 ? 64.377 5.135 -8.480 1.00 20.37 333 VAL B CA 1
ATOM 3624 C C . VAL B 1 194 ? 62.858 5.052 -8.360 1.00 16.69 333 VAL B C 1
ATOM 3625 O O . VAL B 1 194 ? 62.267 3.974 -8.514 1.00 13.17 333 VAL B O 1
ATOM 3629 N N . PHE B 1 195 ? 62.246 6.196 -8.056 1.00 12.79 334 PHE B N 1
ATOM 3630 C CA . PHE B 1 195 ? 60.803 6.310 -7.914 1.00 10.80 334 PHE B CA 1
ATOM 3631 C C . PHE B 1 195 ? 60.307 7.485 -8.742 1.00 11.25 334 PHE B C 1
ATOM 3632 O O . PHE B 1 195 ? 61.030 8.468 -8.943 1.00 13.82 334 PHE B O 1
ATOM 3640 N N . VAL B 1 196 ? 59.063 7.383 -9.203 1.00 11.70 335 VAL B N 1
ATOM 3641 C CA . VAL B 1 196 ? 58.286 8.544 -9.604 1.00 14.33 335 VAL B CA 1
ATOM 3642 C C . VAL B 1 196 ? 57.493 8.899 -8.352 1.00 13.79 335 VAL B C 1
ATOM 3643 O O . VAL B 1 196 ? 56.838 8.026 -7.775 1.00 14.36 335 VAL B O 1
ATOM 3647 N N . HIS B 1 197 ? 57.559 10.151 -7.908 1.00 13.42 336 HIS B N 1
ATOM 3648 C CA . HIS B 1 197 ? 56.871 10.513 -6.675 1.00 12.71 336 HIS B CA 1
ATOM 3649 C C . HIS B 1 197 ? 56.514 11.985 -6.601 1.00 12.90 336 HIS B C 1
ATOM 3650 O O . HIS B 1 197 ? 56.994 12.792 -7.392 1.00 14.04 336 HIS B O 1
ATOM 3657 N N . SER B 1 198 ? 55.659 12.314 -5.639 1.00 13.11 337 SER B N 1
ATOM 3658 C CA . SER B 1 198 ? 55.240 13.690 -5.415 1.00 14.43 337 SER B CA 1
ATOM 3659 C C . SER B 1 198 ? 56.395 14.499 -4.846 1.00 15.51 337 SER B C 1
ATOM 3660 O O . SER B 1 198 ? 57.079 14.059 -3.924 1.00 15.57 337 SER B O 1
ATOM 3663 N N . ALA B 1 199 ? 56.613 15.685 -5.403 1.00 15.80 338 ALA B N 1
ATOM 3664 C CA . ALA B 1 199 ? 57.684 16.556 -4.933 1.00 16.35 338 ALA B CA 1
ATOM 3665 C C . ALA B 1 199 ? 57.223 17.998 -4.968 1.00 18.03 338 ALA B C 1
ATOM 3666 O O . ALA B 1 199 ? 57.572 18.739 -5.877 1.00 16.97 338 ALA B O 1
ATOM 3668 N N . PRO B 1 200 ? 56.425 18.395 -3.973 1.00 17.72 339 PRO B N 1
ATOM 3669 C CA . PRO B 1 200 ? 55.891 19.758 -3.934 1.00 20.89 339 PRO B CA 1
ATOM 3670 C C . PRO B 1 200 ? 57.019 20.784 -3.914 1.00 19.06 339 PRO B C 1
ATOM 3671 O O . PRO B 1 200 ? 56.858 21.896 -4.424 1.00 20.96 339 PRO B O 1
ATOM 3675 N N . TRP B 1 201 ? 58.161 20.389 -3.360 1.00 23.19 340 TRP B N 1
ATOM 3676 C CA . TRP B 1 201 ? 59.291 21.295 -3.187 1.00 22.16 340 TRP B CA 1
ATOM 3677 C C . TRP B 1 201 ? 59.968 21.691 -4.499 1.00 18.62 340 TRP B C 1
ATOM 3678 O O . TRP B 1 201 ? 60.714 22.670 -4.542 1.00 21.53 340 TRP B O 1
ATOM 3689 N N . SER B 1 202 ? 59.720 20.942 -5.571 1.00 16.37 341 SER B N 1
ATOM 3690 C CA . SER B 1 202 ? 60.405 21.220 -6.833 1.00 18.60 341 SER B CA 1
ATOM 3691 C C . SER B 1 202 ? 59.463 21.554 -7.989 1.00 15.78 341 SER B C 1
ATOM 3692 O O . SER B 1 202 ? 59.865 21.525 -9.156 1.00 15.25 341 SER B O 1
ATOM 3695 N N . VAL B 1 203 ? 58.216 21.879 -7.668 1.00 17.98 342 VAL B N 1
ATOM 3696 C CA . VAL B 1 203 ? 57.223 22.154 -8.704 1.00 20.77 342 VAL B CA 1
ATOM 3697 C C . VAL B 1 203 ? 57.667 23.245 -9.681 1.00 19.74 342 VAL B C 1
ATOM 3698 O O . VAL B 1 203 ? 57.415 23.145 -10.881 1.00 19.75 342 VAL B O 1
ATOM 3702 N N . GLY B 1 204 ? 58.337 24.279 -9.176 1.00 16.90 343 GLY B N 1
ATOM 3703 C CA . GLY B 1 204 ? 58.838 25.334 -10.039 1.00 20.27 343 GLY B CA 1
ATOM 3704 C C . GLY B 1 204 ? 59.916 24.873 -11.005 1.00 21.76 343 GLY B C 1
ATOM 3705 O O . GLY B 1 204 ? 60.033 25.401 -12.115 1.00 19.90 343 GLY B O 1
ATOM 3706 N N . ALA B 1 205 ? 60.703 23.887 -10.582 1.00 19.66 344 ALA B N 1
ATOM 3707 C CA . ALA B 1 205 ? 61.798 23.362 -11.396 1.00 17.47 344 ALA B CA 1
ATOM 3708 C C . ALA B 1 205 ? 61.321 22.297 -12.384 1.00 14.80 344 ALA B C 1
ATOM 3709 O O . ALA B 1 205 ? 61.948 22.074 -13.415 1.00 16.25 344 ALA B O 1
ATOM 3711 N N . GLN B 1 206 ? 60.210 21.644 -12.064 1.00 16.44 345 GLN B N 1
ATOM 3712 C CA . GLN B 1 206 ? 59.687 20.575 -12.910 1.00 14.41 345 GLN B CA 1
ATOM 3713 C C . GLN B 1 206 ? 59.363 21.126 -14.297 1.00 14.39 345 GLN B C 1
ATOM 3714 O O . GLN B 1 206 ? 58.651 22.128 -14.430 1.00 16.97 345 GLN B O 1
ATOM 3720 N N . GLY B 1 207 ? 59.904 20.477 -15.327 1.00 14.20 346 GLY B N 1
ATOM 3721 C CA . GLY B 1 207 ? 59.768 20.955 -16.694 1.00 13.09 346 GLY B CA 1
ATOM 3722 C C . GLY B 1 207 ? 60.887 21.897 -17.113 1.00 16.05 346 GLY B C 1
ATOM 3723 O O . GLY B 1 207 ? 60.937 22.325 -18.266 1.00 16.80 346 GLY B O 1
ATOM 3724 N N . HIS B 1 208 ? 61.800 22.201 -16.192 1.00 16.30 347 HIS B N 1
ATOM 3725 C CA . HIS B 1 208 ? 62.836 23.203 -16.454 1.00 16.91 347 HIS B CA 1
ATOM 3726 C C . HIS B 1 208 ? 64.257 22.799 -16.055 1.00 20.91 347 HIS B C 1
ATOM 3727 O O . HIS B 1 208 ? 65.181 22.896 -16.860 1.00 19.33 347 HIS B O 1
ATOM 3734 N N . THR B 1 209 ? 64.432 22.354 -14.815 1.00 16.27 348 THR B N 1
ATOM 3735 C CA A THR B 1 209 ? 65.763 22.018 -14.332 0.57 17.52 348 THR B CA 1
ATOM 3736 C CA B THR B 1 209 ? 65.753 22.068 -14.268 0.43 18.44 348 THR B CA 1
ATOM 3737 C C . THR B 1 209 ? 65.734 20.776 -13.457 1.00 16.88 348 THR B C 1
ATOM 3738 O O . THR B 1 209 ? 64.745 20.486 -12.790 1.00 18.94 348 THR B O 1
ATOM 3745 N N . ASN B 1 210 ? 66.836 20.036 -13.487 1.00 16.53 349 ASN B N 1
ATOM 3746 C CA . ASN B 1 210 ? 66.980 18.826 -12.683 1.00 16.90 349 ASN B CA 1
ATOM 3747 C C . ASN B 1 210 ? 67.535 19.141 -11.298 1.00 17.30 349 ASN B C 1
ATOM 3748 O O . ASN B 1 210 ? 68.580 19.781 -11.171 1.00 21.08 349 ASN B O 1
ATOM 3753 N N . THR B 1 211 ? 66.830 18.693 -10.264 1.00 14.95 350 THR B N 1
ATOM 3754 C CA . THR B 1 211 ? 67.192 19.034 -8.892 1.00 17.74 350 THR B CA 1
ATOM 3755 C C . THR B 1 211 ? 67.215 17.839 -7.942 1.00 17.64 350 THR B C 1
ATOM 3756 O O . THR B 1 211 ? 67.525 17.988 -6.762 1.00 22.13 350 THR B O 1
ATOM 3760 N N . SER B 1 212 ? 66.887 16.653 -8.445 1.00 17.27 351 SER B N 1
ATOM 3761 C CA . SER B 1 212 ? 66.730 15.494 -7.565 1.00 17.68 351 SER B CA 1
ATOM 3762 C C . SER B 1 212 ? 68.002 14.671 -7.375 1.00 19.62 351 SER B C 1
ATOM 3763 O O . SER B 1 212 ? 69.047 14.970 -7.955 1.00 17.56 351 SER B O 1
ATOM 3766 N N . HIS B 1 213 ? 67.895 13.625 -6.560 1.00 22.65 352 HIS B N 1
ATOM 3767 C CA . HIS B 1 213 ? 68.990 12.679 -6.363 1.00 22.63 352 HIS B CA 1
ATOM 3768 C C . HIS B 1 213 ? 68.957 11.555 -7.394 1.00 18.79 352 HIS B C 1
ATOM 3769 O O . HIS B 1 213 ? 69.784 10.646 -7.355 1.00 20.32 352 HIS B O 1
ATOM 3776 N N . GLY B 1 214 ? 67.999 11.628 -8.315 1.00 17.34 353 GLY B N 1
ATOM 3777 C CA . GLY B 1 214 ? 67.850 10.618 -9.350 1.00 16.65 353 GLY B CA 1
ATOM 3778 C C . GLY B 1 214 ? 66.404 10.198 -9.546 1.00 15.78 353 GLY B C 1
ATOM 3779 O O . GLY B 1 214 ? 66.042 9.664 -10.589 1.00 14.83 353 GLY B O 1
ATOM 3780 N N . CYS B 1 215 ? 65.571 10.427 -8.538 1.00 15.51 354 CYS B N 1
ATOM 3781 C CA . CYS B 1 215 ? 64.152 10.132 -8.673 1.00 14.91 354 CYS B CA 1
ATOM 3782 C C . CYS B 1 215 ? 63.483 11.093 -9.650 1.00 13.85 354 CYS B C 1
ATOM 3783 O O . CYS B 1 215 ? 63.996 12.182 -9.936 1.00 15.25 354 CYS B O 1
ATOM 3786 N N . LEU B 1 216 ? 62.322 10.689 -10.151 1.00 13.16 355 LEU B N 1
ATOM 3787 C CA . LEU B 1 216 ? 61.546 11.532 -11.050 1.00 13.84 355 LEU B CA 1
ATOM 3788 C C . LEU B 1 216 ? 60.519 12.306 -10.241 1.00 12.09 355 LEU B C 1
ATOM 3789 O O . LEU B 1 216 ? 59.466 11.774 -9.883 1.00 13.18 355 LEU B O 1
ATOM 3794 N N . ASN B 1 217 ? 60.851 13.556 -9.935 1.00 12.72 356 ASN B N 1
ATOM 3795 C CA . ASN B 1 217 ? 59.949 14.439 -9.213 1.00 14.14 356 ASN B CA 1
ATOM 3796 C C . ASN B 1 217 ? 58.837 14.931 -10.121 1.00 14.19 356 ASN B C 1
ATOM 3797 O O . ASN B 1 217 ? 59.114 15.456 -11.197 1.00 12.93 356 ASN B O 1
ATOM 3802 N N . VAL B 1 218 ? 57.589 14.790 -9.682 1.00 13.61 357 VAL B N 1
ATOM 3803 C CA . VAL B 1 218 ? 56.445 15.374 -10.382 1.00 14.31 357 VAL B CA 1
ATOM 3804 C C . VAL B 1 218 ? 55.521 16.047 -9.358 1.00 13.72 357 VAL B C 1
ATOM 3805 O O . VAL B 1 218 ? 55.769 15.975 -8.151 1.00 14.72 357 VAL B O 1
ATOM 3809 N N . SER B 1 219 ? 54.474 16.717 -9.832 1.00 13.76 358 SER B N 1
ATOM 3810 C CA . SER B 1 219 ? 53.557 17.421 -8.937 1.00 15.60 358 SER B CA 1
ATOM 3811 C C . SER B 1 219 ? 52.784 16.411 -8.101 1.00 14.54 358 SER B C 1
ATOM 3812 O O . SER B 1 219 ? 52.652 15.260 -8.492 1.00 15.47 358 SER B O 1
ATOM 3815 N N . PRO B 1 220 ? 52.277 16.837 -6.936 1.00 15.73 359 PRO B N 1
ATOM 3816 C CA . PRO B 1 220 ? 51.454 15.945 -6.117 1.00 19.67 359 PRO B CA 1
ATOM 3817 C C . PRO B 1 220 ? 50.305 15.319 -6.910 1.00 18.17 359 PRO B C 1
ATOM 3818 O O . PRO B 1 220 ? 50.081 14.119 -6.785 1.00 15.35 359 PRO B O 1
ATOM 3822 N N . SER B 1 221 ? 49.606 16.109 -7.722 1.00 15.67 360 SER B N 1
ATOM 3823 C CA A SER B 1 221 ? 48.473 15.595 -8.489 0.53 14.74 360 SER B CA 1
ATOM 3824 C CA B SER B 1 221 ? 48.475 15.610 -8.504 0.47 14.41 360 SER B CA 1
ATOM 3825 C C . SER B 1 221 ? 48.912 14.573 -9.538 1.00 16.97 360 SER B C 1
ATOM 3826 O O . SER B 1 221 ? 48.279 13.525 -9.699 1.00 14.90 360 SER B O 1
ATOM 3831 N N . ASN B 1 222 ? 49.999 14.869 -10.242 1.00 15.81 361 ASN B N 1
ATOM 3832 C CA . ASN B 1 222 ? 50.515 13.929 -11.236 1.00 14.46 361 ASN B CA 1
ATOM 3833 C C . ASN B 1 222 ? 51.048 12.646 -10.605 1.00 13.88 361 ASN B C 1
ATOM 3834 O O . ASN B 1 222 ? 50.876 11.559 -11.155 1.00 13.59 361 ASN B O 1
ATOM 3839 N N . ALA B 1 223 ? 51.687 12.765 -9.446 1.00 12.81 362 ALA B N 1
ATOM 3840 C CA . ALA B 1 223 ? 52.176 11.587 -8.741 1.00 12.13 362 ALA B CA 1
ATOM 3841 C C . ALA B 1 223 ? 51.021 10.696 -8.289 1.00 16.04 362 ALA B C 1
ATOM 3842 O O . ALA B 1 223 ? 51.099 9.467 -8.388 1.00 12.67 362 ALA B O 1
ATOM 3844 N N . GLN B 1 224 ? 49.954 11.315 -7.785 1.00 13.94 363 GLN B N 1
ATOM 3845 C CA . GLN B 1 224 ? 48.789 10.552 -7.367 1.00 14.55 363 GLN B CA 1
ATOM 3846 C C . GLN B 1 224 ? 48.155 9.860 -8.574 1.00 15.22 363 GLN B C 1
ATOM 3847 O O . GLN B 1 224 ? 47.752 8.701 -8.488 1.00 15.17 363 GLN B O 1
ATOM 3853 N N . TRP B 1 225 ? 48.092 10.557 -9.705 1.00 13.53 364 TRP B N 1
ATOM 3854 C CA . TRP B 1 225 ? 47.545 9.950 -10.912 1.00 15.13 364 TRP B CA 1
ATOM 3855 C C . TRP B 1 225 ? 48.381 8.733 -11.300 1.00 14.03 364 TRP B C 1
ATOM 3856 O O . TRP B 1 225 ? 47.841 7.673 -11.614 1.00 13.55 364 TRP B O 1
ATOM 3867 N N . PHE B 1 226 ? 49.701 8.890 -11.260 1.00 14.19 365 PHE B N 1
ATOM 3868 C CA . PHE B 1 226 ? 50.614 7.806 -11.614 1.00 16.35 365 PHE B CA 1
ATOM 3869 C C . PHE B 1 226 ? 50.386 6.619 -10.684 1.00 14.12 365 PHE B C 1
ATOM 3870 O O . PHE B 1 226 ? 50.308 5.473 -11.125 1.00 13.86 365 PHE B O 1
ATOM 3878 N N . TYR B 1 227 ? 50.258 6.903 -9.392 1.00 14.97 366 TYR B N 1
ATOM 3879 C CA . TYR B 1 227 ? 50.016 5.863 -8.396 1.00 16.13 366 TYR B CA 1
ATOM 3880 C C . TYR B 1 227 ? 48.703 5.121 -8.668 1.00 15.51 366 TYR B C 1
ATOM 3881 O O . TYR B 1 227 ? 48.635 3.895 -8.554 1.00 16.53 366 TYR B O 1
ATOM 3890 N N . ASP B 1 228 ? 47.675 5.872 -9.058 1.00 14.16 367 ASP B N 1
ATOM 3891 C CA . ASP B 1 228 ? 46.338 5.319 -9.279 1.00 19.78 367 ASP B CA 1
ATOM 3892 C C . ASP B 1 228 ? 46.183 4.550 -10.587 1.00 17.56 367 ASP B C 1
ATOM 3893 O O . ASP B 1 228 ? 45.390 3.610 -10.664 1.00 21.92 367 ASP B O 1
ATOM 3898 N N . HIS B 1 229 ? 46.923 4.953 -11.616 1.00 14.48 368 HIS B N 1
ATOM 3899 C CA . HIS B 1 229 ? 46.670 4.448 -12.967 1.00 16.06 368 HIS B CA 1
ATOM 3900 C C . HIS B 1 229 ? 47.775 3.605 -13.589 1.00 16.47 368 HIS B C 1
ATOM 3901 O O . HIS B 1 229 ? 47.531 2.887 -14.556 1.00 21.70 368 HIS B O 1
ATOM 3908 N N . VAL B 1 230 ? 48.982 3.691 -13.052 1.00 13.77 369 VAL B N 1
ATOM 3909 C CA . VAL B 1 230 ? 50.086 2.896 -13.574 1.00 15.58 369 VAL B CA 1
ATOM 3910 C C . VAL B 1 230 ? 50.286 1.677 -12.668 1.00 16.67 369 VAL B C 1
ATOM 3911 O O . VAL B 1 230 ? 50.353 1.813 -11.446 1.00 20.19 369 VAL B O 1
ATOM 3915 N N . LYS B 1 231 ? 50.344 0.488 -13.266 1.00 15.23 370 LYS B N 1
ATOM 3916 C CA . LYS B 1 231 ? 50.396 -0.760 -12.502 1.00 18.23 370 LYS B CA 1
ATOM 3917 C C . LYS B 1 231 ? 51.742 -1.457 -12.652 1.00 11.75 370 LYS B C 1
ATOM 3918 O O . LYS B 1 231 ? 52.523 -1.119 -13.537 1.00 13.62 370 LYS B O 1
ATOM 3924 N N . ARG B 1 232 ? 52.012 -2.426 -11.784 1.00 15.36 371 ARG B N 1
ATOM 3925 C CA . ARG B 1 232 ? 53.239 -3.198 -11.897 1.00 16.94 371 ARG B CA 1
ATOM 3926 C C . ARG B 1 232 ? 53.340 -3.757 -13.309 1.00 13.41 371 ARG B C 1
ATOM 3927 O O . ARG B 1 232 ? 52.356 -4.242 -13.874 1.00 12.72 371 ARG B O 1
ATOM 3935 N N . GLY B 1 233 ? 54.530 -3.661 -13.886 1.00 11.54 372 GLY B N 1
ATOM 3936 C CA . GLY B 1 233 ? 54.757 -4.174 -15.221 1.00 11.37 372 GLY B CA 1
ATOM 3937 C C . GLY B 1 233 ? 54.603 -3.139 -16.314 1.00 10.63 372 GLY B C 1
ATOM 3938 O O . GLY B 1 233 ? 55.040 -3.372 -17.440 1.00 12.09 372 GLY B O 1
ATOM 3939 N N . ASP B 1 234 ? 53.982 -2.002 -16.004 1.00 10.48 373 ASP B N 1
ATOM 3940 C CA . ASP B 1 234 ? 53.984 -0.890 -16.942 1.00 10.70 373 ASP B CA 1
ATOM 3941 C C . ASP B 1 234 ? 55.430 -0.400 -17.108 1.00 10.85 373 ASP B C 1
ATOM 3942 O O . ASP B 1 234 ? 56.331 -0.803 -16.362 1.00 11.81 373 ASP B O 1
ATOM 3947 N N . ILE B 1 235 ? 55.658 0.457 -18.093 1.00 9.93 374 ILE B N 1
ATOM 3948 C CA . ILE B 1 235 ? 57.020 0.817 -18.468 1.00 10.21 374 ILE B CA 1
ATOM 3949 C C . ILE B 1 235 ? 57.274 2.307 -18.308 1.00 10.58 374 ILE B C 1
ATOM 3950 O O . ILE B 1 235 ? 56.450 3.125 -18.705 1.00 10.77 374 ILE B O 1
ATOM 3955 N N . VAL B 1 236 ? 58.413 2.647 -17.714 1.00 10.22 375 VAL B N 1
ATOM 3956 C CA . VAL B 1 236 ? 58.948 4.002 -17.784 1.00 11.10 375 VAL B CA 1
ATOM 3957 C C . VAL B 1 236 ? 60.256 3.958 -18.565 1.00 10.03 375 VAL B C 1
ATOM 3958 O O . VAL B 1 236 ? 61.153 3.175 -18.247 1.00 12.24 375 VAL B O 1
ATOM 3962 N N . GLU B 1 237 ? 60.360 4.767 -19.611 1.00 9.81 376 GLU B N 1
ATOM 3963 C CA . GLU B 1 237 ? 61.619 4.858 -20.338 1.00 10.66 376 GLU B CA 1
ATOM 3964 C C . GLU B 1 237 ? 62.220 6.232 -20.150 1.00 11.18 376 GLU B C 1
ATOM 3965 O O . GLU B 1 237 ? 61.571 7.241 -20.410 1.00 12.46 376 GLU B O 1
ATOM 3971 N N . VAL B 1 238 ? 63.458 6.270 -19.683 1.00 11.77 377 VAL B N 1
ATOM 3972 C CA . VAL B 1 238 ? 64.181 7.518 -19.528 1.00 11.98 377 VAL B CA 1
ATOM 3973 C C . VAL B 1 238 ? 65.147 7.669 -20.696 1.00 12.10 377 VAL B C 1
ATOM 3974 O O . VAL B 1 238 ? 65.880 6.732 -21.026 1.00 12.69 377 VAL B O 1
ATOM 3978 N N . VAL B 1 239 ? 65.144 8.846 -21.322 1.00 11.48 378 VAL B N 1
ATOM 3979 C CA . VAL B 1 239 ? 66.036 9.110 -22.446 1.00 13.48 378 VAL B CA 1
ATOM 3980 C C . VAL B 1 239 ? 66.718 10.471 -22.319 1.00 11.97 378 VAL B C 1
ATOM 3981 O O . VAL B 1 239 ? 66.183 11.390 -21.701 1.00 13.18 378 VAL B O 1
ATOM 3985 N N . ASN B 1 240 ? 67.920 10.558 -22.887 1.00 16.05 379 ASN B N 1
ATOM 3986 C CA . ASN B 1 240 ? 68.647 11.817 -23.065 1.00 16.31 379 ASN B CA 1
ATOM 3987 C C . ASN B 1 240 ? 69.216 12.487 -21.807 1.00 18.35 379 ASN B C 1
ATOM 3988 O O . ASN B 1 240 ? 69.572 13.667 -21.842 1.00 16.97 379 ASN B O 1
ATOM 3993 N N . THR B 1 241 ? 69.323 11.751 -20.705 1.00 14.47 380 THR B N 1
ATOM 3994 C CA . THR B 1 241 ? 69.993 12.302 -19.527 1.00 16.41 380 THR B CA 1
ATOM 3995 C C . THR B 1 241 ? 71.500 12.183 -19.698 1.00 19.08 380 THR B C 1
ATOM 3996 O O . THR B 1 241 ? 71.975 11.483 -20.591 1.00 18.35 380 THR B O 1
ATOM 4000 N N . VAL B 1 242 ? 72.249 12.860 -18.835 1.00 17.33 381 VAL B N 1
ATOM 4001 C CA . VAL B 1 242 ? 73.702 12.730 -18.842 1.00 25.02 381 VAL B CA 1
ATOM 4002 C C . VAL B 1 242 ? 74.152 11.533 -18.008 1.00 27.53 381 VAL B C 1
ATOM 4003 O O . VAL B 1 242 ? 75.343 11.351 -17.762 1.00 29.51 381 VAL B O 1
ATOM 4007 N N . GLY B 1 243 ? 73.195 10.713 -17.581 1.00 18.35 382 GLY B N 1
ATOM 4008 C CA . GLY B 1 243 ? 73.502 9.529 -16.805 1.00 21.22 382 GLY B CA 1
ATOM 4009 C C . GLY B 1 243 ? 73.867 8.376 -17.718 1.00 32.22 382 GLY B C 1
ATOM 4010 O O . GLY B 1 243 ? 73.932 8.539 -18.937 1.00 26.90 382 GLY B O 1
ATOM 4011 N N . GLY B 1 244 ? 74.112 7.211 -17.130 1.00 33.30 383 GLY B N 1
ATOM 4012 C CA . GLY B 1 244 ? 74.430 6.024 -17.901 1.00 31.10 383 GLY B CA 1
ATOM 4013 C C . GLY B 1 244 ? 73.167 5.266 -18.250 1.00 28.06 383 GLY B C 1
ATOM 4014 O O . GLY B 1 244 ? 72.128 5.873 -18.503 1.00 20.74 383 GLY B O 1
ATOM 4015 N N . THR B 1 245 ? 73.253 3.940 -18.265 1.00 24.42 384 THR B N 1
ATOM 4016 C CA . THR B 1 245 ? 72.093 3.100 -18.537 1.00 21.81 384 THR B CA 1
ATOM 4017 C C . THR B 1 245 ? 71.801 2.207 -17.339 1.00 20.76 384 THR B C 1
ATOM 4018 O O . THR B 1 245 ? 72.718 1.669 -16.720 1.00 24.96 384 THR B O 1
ATOM 4022 N N . LEU B 1 246 ? 70.523 2.061 -17.006 1.00 16.29 385 LEU B N 1
ATOM 4023 C CA . LEU B 1 246 ? 70.116 1.187 -15.916 1.00 18.94 385 LEU B CA 1
ATOM 4024 C C . LEU B 1 246 ? 70.642 -0.228 -16.159 1.00 19.42 385 LEU B C 1
ATOM 4025 O O . LEU B 1 246 ? 70.462 -0.780 -17.245 1.00 18.00 385 LEU B O 1
ATOM 4030 N N . PRO B 1 247 ? 71.295 -0.822 -15.148 1.00 19.78 386 PRO B N 1
ATOM 4031 C CA . PRO B 1 247 ? 71.814 -2.190 -15.279 1.00 18.54 386 PRO B CA 1
ATOM 4032 C C . PRO B 1 247 ? 70.712 -3.204 -15.569 1.00 18.98 386 PRO B C 1
ATOM 4033 O O . PRO B 1 247 ? 69.645 -3.150 -14.958 1.00 17.16 386 PRO B O 1
ATOM 4037 N N . GLY B 1 248 ? 70.981 -4.130 -16.484 1.00 19.08 387 GLY B N 1
ATOM 4038 C CA . GLY B 1 248 ? 70.011 -5.147 -16.846 1.00 20.01 387 GLY B CA 1
ATOM 4039 C C . GLY B 1 248 ? 69.615 -6.037 -15.682 1.00 14.99 387 GLY B C 1
ATOM 4040 O O . GLY B 1 248 ? 68.505 -6.571 -15.648 1.00 17.24 387 GLY B O 1
ATOM 4041 N N . ILE B 1 249 ? 70.516 -6.201 -14.720 1.00 16.87 388 ILE B N 1
ATOM 4042 C CA . ILE B 1 249 ? 70.225 -7.045 -13.566 1.00 23.01 388 ILE B CA 1
ATOM 4043 C C . ILE B 1 249 ? 69.854 -6.249 -12.317 1.00 20.44 388 ILE B C 1
ATOM 4044 O O . ILE B 1 249 ? 70.048 -6.707 -11.193 1.00 21.56 388 ILE B O 1
ATOM 4049 N N . ASP B 1 250 ? 69.314 -5.055 -12.519 1.00 16.17 389 ASP B N 1
ATOM 4050 C CA . ASP B 1 250 ? 68.845 -4.246 -11.405 1.00 16.20 389 ASP B CA 1
ATOM 4051 C C . ASP B 1 250 ? 67.790 -4.987 -10.593 1.00 19.17 389 ASP B C 1
ATOM 4052 O O . ASP B 1 250 ? 67.746 -4.880 -9.365 1.00 22.05 389 ASP B O 1
ATOM 4057 N N . GLY B 1 251 ? 66.938 -5.730 -11.292 1.00 18.04 390 GLY B N 1
ATOM 4058 C CA . GLY B 1 251 ? 65.748 -6.307 -10.699 1.00 15.71 390 GLY B CA 1
ATOM 4059 C C . GLY B 1 251 ? 64.501 -5.884 -11.457 1.00 16.13 390 GLY B C 1
ATOM 4060 O O . GLY B 1 251 ? 63.541 -6.649 -11.572 1.00 15.96 390 GLY B O 1
ATOM 4061 N N . LEU B 1 252 ? 64.517 -4.649 -11.954 1.00 13.04 391 LEU B N 1
ATOM 4062 C CA . LEU B 1 252 ? 63.444 -4.123 -12.795 1.00 16.06 391 LEU B CA 1
ATOM 4063 C C . LEU B 1 252 ? 64.024 -3.607 -14.106 1.00 13.58 391 LEU B C 1
ATOM 4064 O O . LEU B 1 252 ? 63.365 -2.872 -14.842 1.00 13.36 391 LEU B O 1
ATOM 4069 N N . GLY B 1 253 ? 65.256 -4.010 -14.404 1.00 13.31 392 GLY B N 1
ATOM 4070 C CA . GLY B 1 253 ? 65.965 -3.511 -15.568 1.00 15.07 392 GLY B CA 1
ATOM 4071 C C . GLY B 1 253 ? 66.078 -4.470 -16.743 1.00 12.30 392 GLY B C 1
ATOM 4072 O O . GLY B 1 253 ? 66.850 -4.210 -17.663 1.00 12.20 392 GLY B O 1
ATOM 4073 N N . ASP B 1 254 ? 65.290 -5.547 -16.714 1.00 11.39 393 ASP B N 1
ATOM 4074 C CA . ASP B 1 254 ? 65.376 -6.652 -17.673 1.00 12.13 393 ASP B CA 1
ATOM 4075 C C . ASP B 1 254 ? 65.437 -6.247 -19.148 1.00 12.03 393 ASP B C 1
ATOM 4076 O O . ASP B 1 254 ? 66.136 -6.889 -19.942 1.00 12.83 393 ASP B O 1
ATOM 4081 N N . TRP B 1 255 ? 64.683 -5.219 -19.529 1.00 10.53 394 TRP B N 1
ATOM 4082 C CA . TRP B 1 255 ? 64.580 -4.855 -20.940 1.00 12.29 394 TRP B CA 1
ATOM 4083 C C . TRP B 1 255 ? 65.814 -4.139 -21.482 1.00 11.05 394 TRP B C 1
ATOM 4084 O O . TRP B 1 255 ? 65.926 -3.923 -22.685 1.00 13.42 394 TRP B O 1
ATOM 4095 N N . ASN B 1 256 ? 66.745 -3.788 -20.599 1.00 12.19 395 ASN B N 1
ATOM 4096 C CA . ASN B 1 256 ? 67.986 -3.149 -21.031 1.00 12.18 395 ASN B CA 1
ATOM 4097 C C . ASN B 1 256 ? 69.022 -4.149 -21.526 1.00 15.42 395 ASN B C 1
ATOM 4098 O O . ASN B 1 256 ? 70.046 -3.763 -22.096 1.00 16.69 395 ASN B O 1
ATOM 4103 N N . ILE B 1 257 ? 68.752 -5.431 -21.308 1.00 12.71 396 ILE B N 1
ATOM 4104 C CA . ILE B 1 257 ? 69.594 -6.470 -21.867 1.00 14.62 396 ILE B CA 1
ATOM 4105 C C . ILE B 1 257 ? 69.116 -6.736 -23.283 1.00 14.62 396 ILE B C 1
ATOM 4106 O O . ILE B 1 257 ? 67.953 -7.089 -23.493 1.00 13.48 396 ILE B O 1
ATOM 4111 N N . PRO B 1 258 ? 70.006 -6.539 -24.267 1.00 13.83 397 PRO B N 1
ATOM 4112 C CA . PRO B 1 258 ? 69.670 -6.786 -25.670 1.00 16.59 397 PRO B CA 1
ATOM 4113 C C . PRO B 1 258 ? 69.188 -8.218 -25.861 1.00 15.11 397 PRO B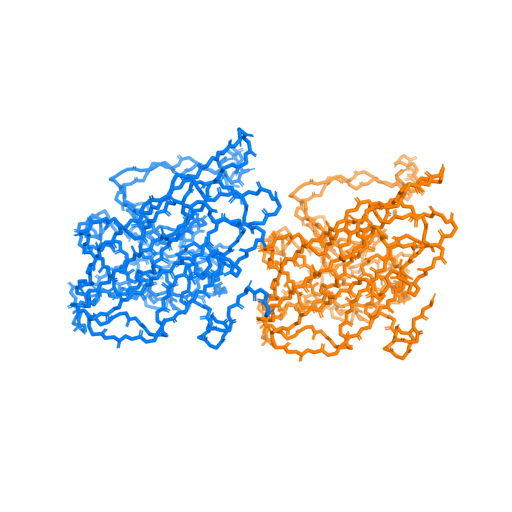 C 1
ATOM 4114 O O . PRO B 1 258 ? 69.692 -9.139 -25.206 1.00 14.96 397 PRO B O 1
ATOM 4118 N N . TRP B 1 259 ? 68.219 -8.401 -26.749 1.00 16.66 398 TRP B N 1
ATOM 4119 C CA . TRP B 1 259 ? 67.610 -9.713 -26.946 1.00 16.69 398 TRP B CA 1
ATOM 4120 C C . TRP B 1 259 ? 68.615 -10.829 -27.229 1.00 16.20 398 TRP B C 1
ATOM 4121 O O . TRP B 1 259 ? 68.470 -11.935 -26.716 1.00 14.64 398 TRP B O 1
ATOM 4132 N N . ASP B 1 260 ? 69.639 -10.556 -28.032 1.00 18.05 399 ASP B N 1
ATOM 4133 C CA . ASP B 1 260 ? 70.599 -11.618 -28.321 1.00 22.73 399 ASP B CA 1
ATOM 4134 C C . ASP B 1 260 ? 71.320 -12.075 -27.049 1.00 15.93 399 ASP B C 1
ATOM 4135 O O . ASP B 1 260 ? 71.580 -13.267 -26.862 1.00 20.70 399 ASP B O 1
ATOM 4140 N N . GLN B 1 261 ? 71.613 -11.130 -26.163 1.00 17.66 400 GLN B N 1
ATOM 4141 C CA . GLN B 1 261 ? 72.248 -11.443 -24.889 1.00 16.12 400 GLN B CA 1
ATOM 4142 C C . GLN B 1 261 ? 71.275 -12.134 -23.928 1.00 17.79 400 GLN B C 1
ATOM 4143 O O . GLN B 1 261 ? 71.653 -13.066 -23.207 1.00 19.06 400 GLN B O 1
ATOM 4149 N N . TRP B 1 262 ? 70.024 -11.684 -23.916 1.00 14.02 401 TRP B N 1
ATOM 4150 C CA . TRP B 1 262 ? 69.009 -12.298 -23.061 1.00 14.13 401 TRP B CA 1
ATOM 4151 C C . TRP B 1 262 ? 68.793 -13.759 -23.440 1.00 14.44 401 TRP B C 1
ATOM 4152 O O . TRP B 1 262 ? 68.850 -14.655 -22.592 1.00 14.39 401 TRP B O 1
ATOM 4163 N N . ARG B 1 263 ? 68.553 -13.996 -24.725 1.00 16.22 402 ARG B N 1
ATOM 4164 C CA . ARG B 1 263 ? 68.208 -15.331 -25.173 1.00 22.77 402 ARG B CA 1
ATOM 4165 C C . ARG B 1 263 ? 69.399 -16.266 -25.054 1.00 21.67 402 ARG B C 1
ATOM 4166 O O . ARG B 1 263 ? 69.239 -17.448 -24.750 1.00 21.31 402 ARG B O 1
ATOM 4174 N N . ALA B 1 264 ? 70.597 -15.740 -25.287 1.00 20.20 403 ALA B N 1
ATOM 4175 C CA . ALA B 1 264 ? 71.787 -16.561 -25.131 1.00 27.07 403 ALA B CA 1
ATOM 4176 C C . ALA B 1 264 ? 71.770 -17.091 -23.709 1.00 34.04 403 ALA B C 1
ATOM 4177 O O . ALA B 1 264 ? 72.302 -18.161 -23.422 1.00 31.14 403 ALA B O 1
ATOM 4179 N N . GLY B 1 265 ? 71.128 -16.331 -22.827 1.00 27.93 404 GLY B N 1
ATOM 4180 C CA . GLY B 1 265 ? 70.978 -16.715 -21.440 1.00 26.91 404 GLY B CA 1
ATOM 4181 C C . GLY B 1 265 ? 72.311 -16.896 -20.753 1.00 42.38 404 GLY B C 1
ATOM 4182 O O . GLY B 1 265 ? 73.337 -16.416 -21.230 1.00 27.76 404 GLY B O 1
ATOM 4183 N N . ASN B 1 266 ? 72.295 -17.595 -19.627 1.00 34.72 405 ASN B N 1
ATOM 4184 C CA . ASN B 1 266 ? 73.510 -17.844 -18.869 1.00 39.66 405 ASN B CA 1
ATOM 4185 C C . ASN B 1 266 ? 73.414 -19.127 -18.057 1.00 46.37 405 ASN B C 1
ATOM 4186 O O . ASN B 1 266 ? 73.809 -19.162 -16.896 1.00 37.33 405 ASN B O 1
#

Radius of gyration: 25.71 Å; Cα contacts (8 Å, |Δi|>4): 1508; chains: 2; bounding box: 64×66×38 Å

Solvent-accessible surface area: 23821 Å² total; per-residue (Å²): 224,97,156,65,117,62,52,126,93,85,48,0,47,2,129,20,82,0,18,93,46,73,84,1,0,0,0,10,6,0,9,0,93,0,64,71,96,2,13,61,5,32,21,0,36,176,11,6,127,24,85,20,101,60,117,67,109,20,15,29,4,3,5,52,24,76,8,0,6,20,3,2,78,135,63,7,127,53,58,4,43,2,55,0,14,0,71,0,64,20,40,73,0,14,144,35,28,77,2,66,67,71,42,107,10,95,1,49,6,14,71,55,9,36,1,33,0,35,14,113,76,26,53,0,19,0,91,34,71,56,87,81,68,62,69,0,55,0,0,1,2,69,107,89,46,40,2,27,28,11,39,0,0,0,2,36,68,84,133,90,39,85,31,38,1,61,112,132,48,30,71,69,135,41,134,105,14,61,126,42,77,1,65,43,0,0,32,0,0,121,66,17,23,12,0,10,3,0,75,149,7,78,67,17,9,19,130,73,33,69,7,116,8,21,0,6,0,23,58,82,19,0,73,48,0,56,86,109,5,65,60,0,0,2,0,60,1,42,75,15,103,19,50,90,8,81,15,62,25,1,13,0,0,23,35,13,80,31,86,43,0,124,56,8,8,24,94,133,131,180,59,66,116,35,149,37,134,58,0,41,2,129,20,100,0,25,50,14,69,36,0,0,0,0,10,7,0,9,0,115,1,75,54,90,11,56,62,61,40,17,0,52,164,10,8,115,33,47,14,43,62,122,66,152,21,12,35,25,5,25,58,82,93,12,0,10,22,4,3,83,135,60,7,130,52,13,2,5,1,9,2,6,0,58,0,71,14,43,76,0,14,156,26,28,24,0,72,64,66,35,69,9,14,2,11,2,13,71,54,7,36,0,34,0,34,17,114,73,37,40,0,22,0,92,40,84,54,120,71,62,65,71,0,56,0,0,1,4,64,116,93,50,48,2,25,30,11,37,0,0,1,13,58,68,83,77,94,48,66,34,18,0,60,116,128,64,42,80,62,146,41,136,109,18,47,147,37,90,2,61,40,0,0,34,0,0,128,88,31,20,15,0,8,2,0,82,142,6,74,68,20,9,20,130,74,31,62,8,95,7,24,0,2,0,22,58,75,24,0,55,41,0,52,85,91,5,67,53,0,0,2,0,59,1,41,78,18,106,18,53,92,5,79,17,105,20,1,22,0,1,24,34,12,76,54,114,99,2,163,86,21,92

Sequence (532 aa):
LTFQTSSPAHLTMPYVVMMPGDGEVVGVGEPVAIRFDENIADRGAAEKAIKITTNPPVVEGAFYWLNNREVRWRPEHFWKPGTAVDVAVNTYGVDLGEGMMFGEDNVVQTHHFTIGDEVIATADDNTKILLTVRVNGEVVKSMPTSMGKDSTPTANGIYIVGSRYKHIIMDSSTYGVPVNSPNGYRTDVDWATQISYSGVFVHSAPWSVGAQGHTNTSHGCLLNVSPSSNAQWFYDHVVKRRGDIVEVVVNTVGGTLPGIIDGLGDWNIPWDQWRAGNAKATFQTSSPAHLTMPYVVMMPGDGEVVGVGEPVAIRFDENIADRGAAEKAIKITTNPPVEGAFYWLNNREVRWRPEHFWKPGTAVDVAVNTYGVDLGEGMMFGEDNVQTTHHFTIGDEVIATADDNTKIILTVRVNGEVVKSMPTSMGKDSTPTANGIYIVGSRYKHIIMDSSTYGVPVNSPNGYRTDVVDWATQISYSGVFVHSAPWSVGAQGHTTNTSHGCLNVSPSSNAQWFYDHVKRGDIVEVVNTVGGTLPGIDGLGDWNIPWDQWRAGN